Protein AF-A0A453E485-F1 (afdb_monomer)

Foldseek 3Di:
DDDDDDDDDDPDDDDDQDPDDPPPDPDDDDDDDDDDDDDDDDDDDDPDDDLAFAPPPPPPPDPDDDDDDDDDDDDDDDDDDDDDDDDDPDPDPPDPDPDQDPCSLQPDDDDDDPPVPDQDVLCVPDDPVRNVVLLVVLLVVQQVVLVVVCVVCVPRRPPNRNDPVNSVVSSSDDDDAAADEFPVVVVCVVVVVDDPLWDKQFDPWDKDQDDDDDDSNRCHPRIHTYGWSLGIHTDDSPDDDDDDPDDDDADFPVSDDQRTWWNAKHKWAFADWFAKWKWWQDPVRDIFIAGPLLVVVVVVVLVVVLVVLLVVLVVVVVVDDDDDDCPFLLNVLVVCLVPDPCNPVVLVVDDPVSVVSVVVVVVVSVVVSVVVSVVSSCVVCVVVVSNDIRMKMKIKTKIWGWDFPPDPDPDHTQIEIEIEIPADPCRVPVDDHRWMWIKGGWGWHNDDDSYTYIYHYNVPIDTHTDDPVVVVRTDDDYDDAAADALVRCVVPDAQDWHKHKWAWLFKADFDDDPQKTKIKTKTFLCPCVVPDPDDPPPARRIEIEMEIGNDPPRPSRGDDRVSHGFMKIKGGWGWHDAPPVLRYTYTYDDSRMDMDTLVRDDPPDSHNVSSVSNNVCCVVPVVVSVVVSVSVVCVVVVSDD

Radius of gyration: 37.6 Å; Cα contacts (8 Å, |Δi|>4): 855; chains: 1; bounding box: 87×96×124 Å

Solvent-accessible surface area (backbone atoms only — not comparable to full-atom values): 38778 Å² total; per-residue (Å²): 136,85,87,84,90,80,89,80,83,79,80,80,80,80,79,93,61,77,80,82,80,86,72,86,75,85,73,88,77,88,74,90,78,89,78,86,91,85,84,91,81,84,92,74,93,73,91,70,80,72,91,66,54,66,77,74,78,69,84,75,78,70,82,82,80,75,91,74,92,79,83,89,81,90,80,86,84,83,91,81,91,82,86,87,84,88,79,86,84,74,82,68,69,96,67,86,72,80,80,72,50,73,66,68,73,75,64,71,82,87,80,88,74,93,71,90,77,76,80,57,66,66,77,73,69,46,51,73,72,54,44,53,53,50,49,55,55,51,49,53,54,46,52,51,49,28,49,48,48,22,72,76,34,50,95,83,28,58,91,71,46,71,38,73,65,54,49,53,58,54,57,76,74,66,85,86,75,53,71,43,64,30,66,56,39,47,50,33,39,75,68,63,75,44,60,92,91,65,49,68,44,75,41,79,60,45,82,43,66,79,91,69,96,67,56,77,69,80,30,64,88,53,36,30,40,38,42,28,48,42,19,44,33,50,44,55,94,83,57,79,86,75,89,74,94,64,86,75,80,61,41,58,50,74,72,63,44,40,65,18,45,50,30,51,36,27,47,37,33,28,48,41,75,50,60,60,32,36,38,35,53,45,96,89,73,50,73,50,78,30,34,59,67,33,45,55,46,51,50,50,55,49,51,50,52,54,49,49,53,44,51,55,53,54,60,62,48,77,77,57,85,82,87,88,67,81,83,48,72,20,40,50,52,50,54,52,44,75,69,41,95,54,41,71,66,55,60,72,70,52,52,75,68,54,50,50,40,30,53,52,40,52,49,51,52,51,50,54,51,51,51,51,52,51,50,53,40,53,53,52,30,49,78,70,68,60,72,71,79,57,66,48,45,31,31,43,34,36,30,32,27,75,50,53,63,87,52,90,63,95,66,84,62,39,40,29,42,38,38,24,38,54,58,40,72,64,58,68,71,70,62,52,69,64,41,41,29,43,40,26,50,37,32,43,36,77,64,84,61,88,47,44,39,29,39,32,44,28,92,70,38,50,75,43,76,55,57,68,79,70,53,64,52,38,53,92,78,58,71,82,81,60,54,52,50,62,67,54,51,82,77,56,57,76,74,34,72,46,26,35,26,20,29,26,58,42,58,53,70,79,43,80,52,95,80,22,44,32,33,43,36,33,31,32,38,56,48,55,68,74,72,47,89,84,64,88,71,82,66,51,59,42,38,40,36,38,39,70,39,78,54,90,84,51,82,57,72,66,82,60,66,81,50,40,74,39,36,31,30,39,36,50,29,29,34,46,76,60,42,73,91,80,43,30,39,31,31,36,46,49,79,62,34,48,74,42,49,53,90,72,47,50,89,86,43,64,38,37,65,48,22,52,50,14,45,52,46,52,75,74,35,55,72,57,53,51,55,50,37,52,51,51,50,48,68,64,59,66,61,75,128

InterPro domains:
  IPR012340 Nucleic acid-binding, OB-fold [G3DSA:2.40.50.140] (173-247)
  IPR012340 Nucleic acid-binding, OB-fold [G3DSA:2.40.50.140] (249-347)
  IPR012340 Nucleic acid-binding, OB-fold [G3DSA:2.40.50.140] (348-481)
  IPR012340 Nucleic acid-binding, OB-fold [G3DSA:2.40.50.140] (482-638)
  IPR012340 Nucleic acid-binding, OB-fold [SSF50249] (175-249)
  IPR012340 Nucleic acid-binding, OB-fold [SSF50249] (250-478)
  IPR012340 Nucleic acid-binding, OB-fold [SSF50249] (481-639)
  IPR015187 BRCA2, OB1 [PF09103] (175-245)
  IPR015205 Tower domain [SM01341] (279-319)
  IPR015525 Breast cancer type 2 susceptibility protein [PTHR11289] (175-615)
  IPR036315 BRCA2 helical domain superfamily [SSF81872] (76-179)

Secondary structure (DSSP, 8-state):
------------PPP-----------------------------------SS-----------------------PPPP--------------S--PPPPPHHHHHSSPPPP--------HHHHH--HHHHHHHHHHHHHHHHHHHHHHHHH-HHHHTTTSS-HHHHHHHHHT-----EEEPHHHHHHHHTTSS-TT--EEESS-EEES-SS---HHHHTTT-EEEE-TTTEEEPPTTSPSS--SSPPPPBPGGG--TTS--BS-EEEEEEEEEEEEEEEEPTTS-EEEEEHHHHHHHHHHHHHHHHHHHHHHHHHHTT--------SHHHHHHHHHHH-S-HHHHHHTS-HHHHHHHHHHHHHHHHHHHHHHHHHHHHHHHHTT-S--EEEEEEEEEEEE--BTT-SS-PPPPEEEEEEES--HHHHHH--TT-EEEEESBEEEEEESSSEEEEEETTT-EEEEPPHHHHTTBPP------BPPGGGGGGSPTT-EEEEEEEEEEEPPPEEETTEEEEEEEEE-SHHHHH-SS----TT--EEEEEEES-TT-TTSSPPGGGTT-EEEEEEEEE---BTTTTBEEEEEEEEEEEEETTTS-TTSTTHHHHHHHHHHHHH-HHHHHHHHHHHHHHHHTT--

Sequence (641 aa):
NTNDTKDKTRQLHMPAGALVDISNFMGSYSGNIDHVVNEKRRIGGRNSASSFKRPRSSRFITPISTNRQSSAGVPKLPPTQITSCRTKLSAYYPFQHKRKTWKEYFGGPPCFNCLAEHIIDEVKLMDAKGAERWVNNHYKWIVWKLASLERCYPTKAAGKFLTVANVLDELKYRYALEASLDVALSEQLQKRKLFIGQKLRIWGASLCGWTGPVSFHEASGTVKLMVHVNGSYRARWDDPLGFCKHVGPPLAFKCIKASGGRVPRTLVGVARIYPVLYKERLPDGSSIVRSERMERKALQLYHQRVSKIAEDIMSEQDENCASTDDSEEGAKICKMLEQAAEPEVMMAGLTSEQMISFSSYQAKQKEARQNEVAKKVENALEVAGLSSRDVTPFLKVRVTGLAHKISATKTINKEGLITIWNPTEKQKADLVEGQVYIATGLLPSAHCTNILYLHARGSSTMWKPLASAQAADFQPFFTPRKAVELSLIGEVPLASEFDIAGVVLHVGDVYLCSNQKRQWLFLTDGSKFISASQSTDQDDCLLAVSFSCSSASDDGAFFSYALSGNTVGFSNLVKRQKDQTRRIWVAEATQSSTYTLSHEISKKSHLKEAATCAEKWASSSFDKIQQLKERVLCIIGDSGG

Mean predicted aligned error: 16.53 Å

pLDDT: mean 74.5, std 23.53, range [23.25, 97.31]

Structure (mmCIF, N/CA/C/O backbone):
data_AF-A0A453E485-F1
#
_entry.id   AF-A0A453E485-F1
#
loop_
_atom_site.group_PDB
_atom_site.id
_atom_site.type_symbol
_atom_site.label_atom_id
_atom_site.label_alt_id
_atom_site.label_comp_id
_atom_site.label_asym_id
_atom_site.label_entity_id
_atom_site.label_seq_id
_atom_site.pdbx_PDB_ins_code
_atom_site.Cartn_x
_atom_site.Cartn_y
_atom_site.Cartn_z
_atom_site.occupancy
_atom_site.B_iso_or_equiv
_atom_site.auth_seq_id
_atom_site.auth_comp_id
_atom_site.auth_asym_id
_atom_site.auth_atom_id
_atom_site.pdbx_PDB_model_num
ATOM 1 N N . ASN A 1 1 ? -16.797 -1.264 70.779 1.00 33.12 1 ASN A N 1
ATOM 2 C CA . ASN A 1 1 ? -15.504 -1.582 70.141 1.00 33.12 1 ASN A CA 1
ATOM 3 C C . ASN A 1 1 ? -15.690 -2.546 68.981 1.00 33.12 1 ASN A C 1
ATOM 5 O O . ASN A 1 1 ? -15.627 -3.749 69.165 1.00 33.12 1 ASN A O 1
ATOM 9 N N . THR A 1 2 ? -16.008 -1.953 67.825 1.00 29.67 2 THR A N 1
ATOM 10 C CA . THR A 1 2 ? -15.258 -2.051 66.556 1.00 29.67 2 THR A CA 1
ATOM 11 C C . THR A 1 2 ? -14.872 -3.415 65.965 1.00 29.67 2 THR A C 1
ATOM 13 O O . THR A 1 2 ? -13.990 -4.097 66.480 1.00 29.67 2 THR A O 1
ATOM 16 N N . ASN A 1 3 ? -15.400 -3.590 64.747 1.00 27.97 3 ASN A N 1
ATOM 17 C CA . ASN A 1 3 ? -14.829 -4.172 63.522 1.00 27.97 3 ASN A CA 1
ATOM 18 C C . ASN A 1 3 ? -15.184 -5.632 63.231 1.00 27.97 3 ASN A C 1
ATOM 20 O O . ASN A 1 3 ? -14.867 -6.517 64.014 1.00 27.97 3 ASN A O 1
ATOM 24 N N . ASP A 1 4 ? -15.931 -5.973 62.183 1.00 29.95 4 ASP A N 1
ATOM 25 C CA . ASP A 1 4 ? -16.004 -5.617 60.746 1.00 29.95 4 ASP A CA 1
ATOM 26 C C . ASP A 1 4 ? -15.497 -6.755 59.852 1.00 29.95 4 ASP A C 1
ATOM 28 O O . ASP A 1 4 ? -14.387 -7.274 59.970 1.00 29.95 4 ASP A O 1
ATOM 32 N N . THR A 1 5 ? -16.392 -7.089 58.936 1.00 32.69 5 THR A N 1
ATOM 33 C CA . THR A 1 5 ? -16.368 -8.007 57.801 1.00 32.69 5 THR A CA 1
ATOM 34 C C . THR A 1 5 ? -15.130 -7.937 56.903 1.00 32.69 5 THR A C 1
ATOM 36 O O . THR A 1 5 ? -14.707 -6.858 56.495 1.00 32.69 5 THR A O 1
ATOM 39 N N . LYS A 1 6 ? -14.654 -9.108 56.447 1.00 28.16 6 LYS A N 1
ATOM 40 C CA . LYS A 1 6 ? -14.018 -9.264 55.127 1.00 28.16 6 LYS A CA 1
ATOM 41 C C . LYS A 1 6 ? -14.462 -10.558 54.443 1.00 28.16 6 LYS A C 1
ATOM 43 O O . LYS A 1 6 ? -14.056 -11.656 54.826 1.00 28.16 6 LYS A O 1
ATOM 48 N N . ASP A 1 7 ? -15.261 -10.363 53.399 1.00 28.45 7 ASP A N 1
ATOM 49 C CA . ASP A 1 7 ? -15.545 -11.291 52.311 1.00 28.45 7 ASP A CA 1
ATOM 50 C C . ASP A 1 7 ? -14.265 -11.901 51.725 1.00 28.45 7 ASP A C 1
ATOM 52 O O . ASP A 1 7 ? -13.289 -11.204 51.432 1.00 28.45 7 ASP A O 1
ATOM 56 N N . LYS A 1 8 ? -14.289 -13.217 51.495 1.00 28.19 8 LYS A N 1
ATOM 57 C CA . LYS A 1 8 ? -13.317 -13.929 50.657 1.00 28.19 8 LYS A CA 1
ATOM 58 C C . LYS A 1 8 ? -14.023 -14.448 49.410 1.00 28.19 8 LYS A C 1
ATOM 60 O O . LYS A 1 8 ? -14.459 -15.596 49.359 1.00 28.19 8 LYS A O 1
ATOM 65 N N . THR A 1 9 ? -14.069 -13.614 48.380 1.00 27.70 9 THR A N 1
ATOM 66 C CA . THR A 1 9 ? -14.362 -14.021 47.004 1.00 27.70 9 THR A CA 1
ATOM 67 C C . THR A 1 9 ? -13.193 -14.873 46.504 1.00 27.70 9 THR A C 1
ATOM 69 O O . THR A 1 9 ? -12.115 -14.367 46.194 1.00 27.70 9 THR A O 1
ATOM 72 N N . ARG A 1 10 ? -13.370 -16.197 46.471 1.00 26.39 10 ARG A N 1
ATOM 73 C CA . ARG A 1 10 ? -12.432 -17.117 45.817 1.00 26.39 10 ARG A CA 1
ATOM 74 C C . ARG A 1 10 ? -12.547 -16.927 44.301 1.00 26.39 10 ARG A C 1
ATOM 76 O O . ARG A 1 10 ? -13.444 -17.480 43.677 1.00 26.39 10 ARG A O 1
ATOM 83 N N . GLN A 1 11 ? -11.637 -16.146 43.720 1.00 25.83 11 GLN A N 1
ATOM 84 C CA . GLN A 1 11 ? -11.328 -16.213 42.291 1.00 25.83 11 GLN A CA 1
ATOM 85 C C . GLN A 1 11 ? -10.800 -17.620 41.985 1.00 25.83 11 GLN A C 1
ATOM 87 O O . GLN A 1 11 ? -9.724 -18.005 42.443 1.00 25.83 11 GLN A O 1
ATOM 92 N N . LEU A 1 12 ? -11.589 -18.408 41.256 1.00 25.73 12 LEU A N 1
ATOM 93 C CA . LEU A 1 12 ? -11.159 -19.695 40.726 1.00 25.73 12 LEU A CA 1
ATOM 94 C C . LEU A 1 12 ? -10.202 -19.436 39.559 1.00 25.73 12 LEU A C 1
ATOM 96 O O . LEU A 1 12 ? -10.595 -18.980 38.489 1.00 25.73 12 LEU A O 1
ATOM 100 N N . HIS A 1 13 ? -8.924 -19.695 39.820 1.00 24.73 13 HIS A N 1
ATOM 101 C CA . HIS A 1 13 ? -7.861 -19.786 38.830 1.00 24.73 13 HIS A CA 1
ATOM 102 C C . HIS A 1 13 ? -8.185 -20.877 37.792 1.00 24.73 13 HIS A C 1
ATOM 104 O O . HIS A 1 13 ? -8.460 -22.019 38.154 1.00 24.73 13 HIS A O 1
ATOM 110 N N . MET A 1 14 ? -8.099 -20.526 36.508 1.00 29.98 14 MET A N 1
ATOM 111 C CA . MET A 1 14 ? -8.118 -21.455 35.372 1.00 29.98 14 MET A CA 1
ATOM 112 C C . MET A 1 14 ? -6.775 -22.198 35.246 1.00 29.98 14 MET A C 1
ATOM 114 O O . MET A 1 14 ? -5.728 -21.542 35.283 1.00 29.98 14 MET A O 1
ATOM 118 N N . PRO A 1 15 ? -6.761 -23.523 35.011 1.00 25.53 15 PRO A N 1
ATOM 119 C CA . PRO A 1 15 ? -5.648 -24.206 34.368 1.00 25.53 15 PRO A CA 1
ATOM 120 C C . PRO A 1 15 ? -5.744 -24.050 32.841 1.00 25.53 15 PRO A C 1
ATOM 122 O O . PRO A 1 15 ? -6.821 -24.091 32.253 1.00 25.53 15 PRO A O 1
ATOM 125 N N . ALA A 1 16 ? -4.597 -23.866 32.194 1.00 33.47 16 ALA A N 1
ATOM 126 C CA . ALA A 1 16 ? -4.470 -23.664 30.756 1.00 33.47 16 ALA A CA 1
ATOM 127 C C . ALA A 1 16 ? -4.716 -24.963 29.959 1.00 33.47 16 ALA A C 1
ATOM 129 O O . ALA A 1 16 ? -3.820 -25.797 29.842 1.00 33.47 16 ALA A O 1
ATOM 130 N N . GLY A 1 17 ? -5.904 -25.114 29.369 1.00 27.02 17 GLY A N 1
ATOM 131 C CA . GLY A 1 17 ? -6.202 -26.114 28.338 1.00 27.02 17 GLY A CA 1
ATOM 132 C C . GLY A 1 17 ? -6.226 -25.468 26.950 1.00 27.02 17 GLY A C 1
ATOM 133 O O . GLY A 1 17 ? -7.112 -24.676 26.641 1.00 27.02 17 GLY A O 1
ATOM 134 N N . ALA A 1 18 ? -5.228 -25.757 26.114 1.00 29.80 18 ALA A N 1
ATOM 135 C CA . ALA A 1 18 ? -5.077 -25.159 24.790 1.00 29.80 18 ALA A CA 1
ATOM 136 C C . ALA A 1 18 ? -6.036 -25.776 23.754 1.00 29.80 18 ALA A C 1
ATOM 138 O O . ALA A 1 18 ? -6.043 -26.987 23.535 1.00 29.80 18 ALA A O 1
ATOM 139 N N . LEU A 1 19 ? -6.764 -24.928 23.021 1.00 35.50 19 LEU A N 1
ATOM 140 C CA . LEU A 1 19 ? -7.199 -25.260 21.663 1.00 35.50 19 LEU A CA 1
ATOM 141 C C . LEU A 1 19 ? -5.931 -25.467 20.823 1.00 35.50 19 LEU A C 1
ATOM 143 O O . LEU A 1 19 ? -5.136 -24.539 20.690 1.00 35.50 19 LEU A O 1
ATOM 147 N N . VAL A 1 20 ? -5.722 -26.690 20.326 1.00 28.88 20 VAL A N 1
ATOM 148 C CA . VAL A 1 20 ? -4.503 -27.125 19.624 1.00 28.88 20 VAL A CA 1
ATOM 149 C C . VAL A 1 20 ? -4.110 -26.123 18.529 1.00 28.88 20 VAL A C 1
ATOM 151 O O . VAL A 1 20 ? -4.815 -25.949 17.535 1.00 28.88 20 VAL A O 1
ATOM 154 N N . ASP A 1 21 ? -2.969 -25.461 18.731 1.00 31.02 21 ASP A N 1
ATOM 155 C CA . ASP A 1 21 ? -2.343 -24.528 17.794 1.00 31.02 21 ASP A CA 1
ATOM 156 C C . ASP A 1 21 ? -1.716 -25.337 16.648 1.00 31.02 21 ASP A C 1
ATOM 158 O O . ASP A 1 21 ? -0.637 -25.908 16.783 1.00 31.02 21 ASP A O 1
ATOM 162 N N . ILE A 1 22 ? -2.405 -25.431 15.508 1.00 29.12 22 ILE A N 1
ATOM 163 C CA . ILE A 1 22 ? -1.873 -26.070 14.292 1.00 29.12 22 ILE A CA 1
ATOM 164 C C . ILE A 1 22 ? -1.075 -25.024 13.500 1.00 29.12 22 ILE A C 1
ATOM 166 O O . ILE A 1 22 ? -1.416 -24.652 12.374 1.00 29.12 22 ILE A O 1
ATOM 170 N N . SER A 1 23 ? -0.017 -24.494 14.109 1.00 28.66 23 SER A N 1
ATOM 171 C CA . SER A 1 23 ? 0.962 -23.648 13.434 1.00 28.66 23 SER A CA 1
ATOM 172 C C . SER A 1 23 ? 2.091 -24.533 12.892 1.00 28.66 23 SER A C 1
ATOM 174 O O . SER A 1 23 ? 3.118 -24.754 13.524 1.00 28.66 23 SER A O 1
ATOM 176 N N . ASN A 1 24 ? 1.908 -25.083 11.686 1.00 24.70 24 ASN A N 1
ATOM 177 C CA . ASN A 1 24 ? 2.989 -25.796 11.001 1.00 24.70 24 ASN A CA 1
ATOM 178 C C . ASN A 1 24 ? 4.095 -24.805 10.606 1.00 24.70 24 ASN A C 1
ATOM 180 O O . ASN A 1 24 ? 4.028 -24.124 9.579 1.00 24.70 24 ASN A O 1
ATOM 184 N N . PHE A 1 25 ? 5.118 -24.737 11.452 1.00 26.45 25 PHE A N 1
ATOM 185 C CA . PHE A 1 25 ? 6.388 -24.073 11.208 1.00 26.45 25 PHE A CA 1
ATOM 186 C C . PHE A 1 25 ? 7.164 -24.885 10.157 1.00 26.45 25 PHE A C 1
ATOM 188 O O . PHE A 1 25 ? 7.688 -25.959 10.442 1.00 26.45 25 PHE A O 1
ATOM 195 N N . MET A 1 26 ? 7.238 -24.396 8.917 1.00 24.53 26 MET A N 1
ATOM 196 C CA . MET A 1 26 ? 8.144 -24.957 7.908 1.00 24.53 26 MET A CA 1
ATOM 197 C C . MET A 1 26 ? 9.570 -24.489 8.213 1.00 24.53 26 MET A C 1
ATOM 199 O O . MET A 1 26 ? 10.047 -23.490 7.674 1.00 24.53 26 MET A O 1
ATOM 203 N N . GLY A 1 27 ? 10.232 -25.211 9.118 1.00 24.97 27 GLY A N 1
ATOM 204 C CA . GLY A 1 27 ? 11.673 -25.155 9.313 1.00 24.97 27 GLY A CA 1
ATOM 205 C C . GLY A 1 27 ? 12.394 -25.690 8.077 1.00 24.97 27 GLY A C 1
ATOM 206 O O . GLY A 1 27 ? 12.086 -26.760 7.554 1.00 24.97 27 GLY A O 1
ATOM 207 N N . SER A 1 28 ? 13.350 -24.909 7.591 1.00 25.91 28 SER A N 1
ATOM 208 C CA . SER A 1 28 ? 14.262 -25.251 6.509 1.00 25.91 28 SER A CA 1
ATOM 209 C C . SER A 1 28 ? 15.183 -26.402 6.922 1.00 25.91 28 SER A C 1
ATOM 211 O O . SER A 1 28 ? 16.199 -26.174 7.574 1.00 25.91 28 SER A O 1
ATOM 213 N N . TYR A 1 29 ? 14.846 -27.625 6.513 1.00 23.72 29 TYR A N 1
ATOM 214 C CA . TYR A 1 29 ? 15.773 -28.753 6.541 1.00 23.72 29 TYR A CA 1
ATOM 215 C C . TYR A 1 29 ? 16.651 -28.741 5.286 1.00 23.72 29 TYR A C 1
ATOM 217 O O . TYR A 1 29 ? 16.181 -28.912 4.160 1.00 23.72 29 TYR A O 1
ATOM 225 N N . SER A 1 30 ? 17.947 -28.523 5.503 1.00 29.28 30 SER A N 1
ATOM 226 C CA . SER A 1 30 ? 19.018 -28.782 4.548 1.00 29.28 30 SER A CA 1
ATOM 227 C C . SER A 1 30 ? 19.244 -30.292 4.430 1.00 29.28 30 SER A C 1
ATOM 229 O O . SER A 1 30 ? 19.776 -30.915 5.348 1.00 29.28 30 SER A O 1
ATOM 231 N N . GLY A 1 31 ? 18.844 -30.878 3.304 1.00 24.88 31 GLY A N 1
ATOM 232 C CA . GLY A 1 31 ? 19.191 -32.246 2.924 1.00 24.88 31 GLY A CA 1
ATOM 233 C C . GLY A 1 31 ? 20.228 -32.230 1.807 1.00 24.88 31 GLY A C 1
ATOM 234 O O . GLY A 1 31 ? 19.904 -31.873 0.676 1.00 24.88 31 GLY A O 1
ATOM 235 N N . ASN A 1 32 ? 21.466 -32.602 2.139 1.00 23.83 32 ASN A N 1
ATOM 236 C CA . ASN A 1 32 ? 22.495 -32.982 1.174 1.00 23.83 32 ASN A CA 1
ATOM 237 C C . ASN A 1 32 ? 22.039 -34.241 0.432 1.00 23.83 32 ASN A C 1
ATOM 239 O O . ASN A 1 32 ? 21.772 -35.260 1.066 1.00 23.83 32 ASN A O 1
ATOM 243 N N . ILE A 1 33 ? 22.002 -34.183 -0.897 1.00 26.34 33 ILE A N 1
ATOM 244 C CA . ILE A 1 33 ? 22.020 -35.375 -1.745 1.00 26.34 33 ILE A CA 1
ATOM 245 C C . ILE A 1 33 ? 23.104 -35.152 -2.794 1.00 26.34 33 ILE A C 1
ATOM 247 O O . ILE A 1 33 ? 22.915 -34.428 -3.773 1.00 26.34 33 ILE A O 1
ATOM 251 N N . ASP A 1 34 ? 24.250 -35.778 -2.545 1.00 23.91 34 ASP A N 1
ATOM 252 C CA . ASP A 1 34 ? 25.279 -36.044 -3.539 1.00 23.91 34 ASP A CA 1
ATOM 253 C C . ASP A 1 34 ? 24.769 -37.103 -4.518 1.00 23.91 34 ASP A C 1
ATOM 255 O O . ASP A 1 34 ? 24.419 -38.200 -4.098 1.00 23.91 34 ASP A O 1
ATOM 259 N N . HIS A 1 35 ? 24.791 -36.815 -5.822 1.00 25.75 35 HIS A N 1
ATOM 260 C CA . HIS A 1 35 ? 24.927 -37.852 -6.849 1.00 25.75 35 HIS A CA 1
ATOM 261 C C . HIS A 1 35 ? 25.656 -37.323 -8.096 1.00 25.75 35 HIS A C 1
ATOM 263 O O . HIS A 1 35 ? 25.127 -36.575 -8.913 1.00 25.75 35 HIS A O 1
ATOM 269 N N . VAL A 1 36 ? 26.928 -37.719 -8.144 1.00 24.95 36 VAL A N 1
ATOM 270 C CA . VAL A 1 36 ? 27.772 -38.216 -9.245 1.00 24.95 36 VAL A CA 1
ATOM 271 C C . VAL A 1 36 ? 27.355 -37.967 -10.709 1.00 24.95 36 VAL A C 1
ATOM 273 O O . VAL A 1 36 ? 26.257 -38.247 -11.177 1.00 24.95 36 VAL A O 1
ATOM 276 N N . VAL A 1 37 ? 28.381 -37.523 -11.436 1.00 25.66 37 VAL A N 1
ATOM 277 C CA . VAL A 1 37 ? 28.540 -37.209 -12.858 1.00 25.66 37 VAL A CA 1
ATOM 278 C C . VAL A 1 37 ? 28.542 -38.452 -13.765 1.00 25.66 37 VAL A C 1
ATOM 280 O O . VAL A 1 37 ? 29.354 -39.344 -13.552 1.00 25.66 37 VAL A O 1
ATOM 283 N N . ASN A 1 38 ? 27.736 -38.448 -14.837 1.00 23.25 38 ASN A N 1
ATOM 284 C CA . ASN A 1 38 ? 28.143 -38.581 -16.255 1.00 23.25 38 ASN A CA 1
ATOM 285 C C . ASN A 1 38 ? 26.948 -38.985 -17.135 1.00 23.25 38 ASN A C 1
ATOM 287 O O . ASN A 1 38 ? 26.344 -40.017 -16.900 1.00 23.25 38 ASN A O 1
ATOM 291 N N . GLU A 1 39 ? 26.675 -38.224 -18.201 1.00 25.88 39 GLU A N 1
ATOM 292 C CA . GLU A 1 39 ? 26.674 -38.754 -19.576 1.00 25.88 39 GLU A CA 1
ATOM 293 C C . GLU A 1 39 ? 26.412 -37.648 -20.614 1.00 25.88 39 GLU A C 1
ATOM 295 O O . GLU A 1 39 ? 25.512 -36.814 -20.506 1.00 25.88 39 GLU A O 1
ATOM 300 N N . LYS A 1 40 ? 27.253 -37.645 -21.652 1.00 30.55 40 LYS A N 1
ATOM 301 C CA . LYS A 1 40 ? 27.193 -36.766 -22.823 1.00 30.55 40 LYS A CA 1
ATOM 302 C C . LYS A 1 40 ? 26.031 -37.184 -23.728 1.00 30.55 40 LYS A C 1
ATOM 304 O O . LYS A 1 40 ? 26.039 -38.311 -24.210 1.00 30.55 40 LYS A O 1
ATOM 309 N N . ARG A 1 41 ? 25.149 -36.258 -24.131 1.00 26.22 41 ARG A N 1
ATOM 310 C CA . ARG A 1 41 ? 24.402 -36.378 -25.402 1.00 26.22 41 ARG A CA 1
ATOM 311 C C . ARG A 1 41 ? 24.024 -35.026 -26.013 1.00 26.22 41 ARG A C 1
ATOM 313 O O . ARG A 1 41 ? 23.891 -34.012 -25.339 1.00 26.22 41 ARG A O 1
ATOM 320 N N . ARG A 1 42 ? 23.991 -35.050 -27.346 1.00 27.11 42 ARG A N 1
ATOM 321 C CA . ARG A 1 42 ? 24.194 -33.956 -28.305 1.00 27.11 42 ARG A CA 1
ATOM 322 C C . ARG A 1 42 ? 23.077 -32.906 -28.356 1.00 27.11 42 ARG A C 1
ATOM 324 O O . ARG A 1 42 ? 21.907 -33.173 -28.118 1.00 27.11 42 ARG A O 1
ATOM 331 N N . ILE A 1 43 ? 23.512 -31.716 -28.764 1.00 28.00 43 ILE A N 1
ATOM 332 C CA . ILE A 1 43 ? 22.780 -30.466 -28.975 1.00 28.00 43 ILE A CA 1
ATOM 333 C C . ILE A 1 43 ? 21.777 -30.599 -30.134 1.00 28.00 43 ILE A C 1
ATOM 335 O O . ILE A 1 43 ? 22.172 -30.837 -31.272 1.00 28.00 43 ILE A O 1
ATOM 339 N N . GLY A 1 44 ? 20.493 -30.366 -29.847 1.00 23.95 44 GLY A N 1
ATOM 340 C CA . GLY A 1 44 ? 19.433 -30.097 -30.822 1.00 23.95 44 GLY A CA 1
ATOM 341 C C . GLY A 1 44 ? 18.744 -28.777 -30.466 1.00 23.95 44 GLY A C 1
ATOM 342 O O . GLY A 1 44 ? 18.271 -28.601 -29.344 1.00 23.95 44 GLY A O 1
ATOM 343 N N . GLY A 1 45 ? 18.770 -27.813 -31.389 1.00 32.09 45 GLY A N 1
ATOM 344 C CA . GLY A 1 45 ? 18.456 -26.403 -31.151 1.00 32.09 45 GLY A CA 1
ATOM 345 C C . GLY A 1 45 ? 17.073 -26.133 -30.549 1.00 32.09 45 GLY A C 1
ATOM 346 O O . GLY A 1 45 ? 16.046 -26.314 -31.196 1.00 32.09 45 GLY A O 1
ATOM 347 N N . ARG A 1 46 ? 17.051 -25.582 -29.329 1.00 24.95 46 ARG A N 1
ATOM 348 C CA . ARG A 1 46 ? 15.893 -24.863 -28.782 1.00 24.95 46 ARG A CA 1
ATOM 349 C C . ARG A 1 46 ? 16.115 -23.365 -28.948 1.00 24.95 46 ARG A C 1
ATOM 351 O O . ARG A 1 46 ? 17.037 -22.794 -28.366 1.00 24.95 46 ARG A O 1
ATOM 358 N N . ASN A 1 47 ? 15.227 -22.729 -29.709 1.00 28.70 47 ASN A N 1
ATOM 359 C CA . ASN A 1 47 ? 15.071 -21.280 -29.782 1.00 28.70 47 ASN A CA 1
ATOM 360 C C . ASN A 1 47 ? 14.750 -20.716 -28.388 1.00 28.70 47 ASN A C 1
ATOM 362 O O . ASN A 1 47 ? 13.591 -20.537 -28.017 1.00 28.70 47 ASN A O 1
ATOM 366 N N . SER A 1 48 ? 15.782 -20.431 -27.594 1.00 28.17 48 SER A N 1
ATOM 367 C CA . SER A 1 48 ? 15.636 -19.671 -26.358 1.00 28.17 48 SER A CA 1
ATOM 368 C C . SER A 1 48 ? 15.462 -18.196 -26.719 1.00 28.17 48 SER A C 1
ATOM 370 O O . SER A 1 48 ? 16.346 -17.538 -27.272 1.00 28.17 48 SER A O 1
ATOM 372 N N . ALA A 1 49 ? 14.274 -17.657 -26.447 1.00 33.12 49 ALA A N 1
ATOM 373 C CA . ALA A 1 49 ? 14.030 -16.230 -26.577 1.00 33.12 49 ALA A CA 1
ATOM 374 C C . ALA A 1 49 ? 15.063 -15.470 -25.723 1.00 33.12 49 ALA A C 1
ATOM 376 O O . ALA A 1 49 ? 15.153 -15.669 -24.513 1.00 33.12 49 ALA A O 1
ATOM 377 N N . SER A 1 50 ? 15.862 -14.612 -26.366 1.00 35.16 50 SER A N 1
ATOM 378 C CA . SER A 1 50 ? 16.926 -13.839 -25.716 1.00 35.16 50 SER A CA 1
ATOM 379 C C . SER A 1 50 ? 16.419 -13.149 -24.441 1.00 35.16 50 SER A C 1
ATOM 381 O O . SER A 1 50 ? 15.484 -12.352 -24.492 1.00 35.16 50 SER A O 1
ATOM 383 N N . SER A 1 51 ? 17.066 -13.420 -23.303 1.00 39.38 51 SER A N 1
ATOM 384 C CA . SER A 1 51 ? 16.723 -12.853 -21.985 1.00 39.38 51 SER A CA 1
ATOM 385 C C . SER A 1 51 ? 16.959 -11.345 -21.862 1.00 39.38 51 SER A C 1
ATOM 387 O O . SER A 1 51 ? 16.611 -10.750 -20.845 1.00 39.38 51 SER A O 1
ATOM 389 N N . PHE A 1 52 ? 17.578 -10.727 -22.869 1.00 43.25 52 PHE A N 1
ATOM 390 C CA . PHE A 1 52 ? 17.914 -9.312 -22.867 1.00 43.25 52 PHE A CA 1
ATOM 391 C C . PHE A 1 52 ? 16.953 -8.559 -23.792 1.00 43.25 52 PHE A C 1
ATOM 393 O O . PHE A 1 52 ? 16.904 -8.810 -25.003 1.00 43.25 52 PHE A O 1
ATOM 400 N N . LYS A 1 53 ? 16.163 -7.672 -23.174 1.00 59.69 53 LYS A N 1
ATOM 401 C CA . LYS A 1 53 ? 14.952 -7.028 -23.703 1.00 59.69 53 LYS A CA 1
ATOM 402 C C . LYS A 1 53 ? 15.179 -6.484 -25.117 1.00 59.69 53 LYS A C 1
ATOM 404 O O . LYS A 1 53 ? 15.845 -5.467 -25.307 1.00 59.69 53 LYS A O 1
ATOM 409 N N . ARG A 1 54 ? 14.613 -7.163 -26.119 1.00 47.25 54 ARG A N 1
ATOM 410 C CA . ARG A 1 54 ? 14.412 -6.578 -27.450 1.00 47.25 54 ARG A CA 1
ATOM 411 C C . ARG A 1 54 ? 13.174 -5.679 -27.381 1.00 47.25 54 ARG A C 1
ATOM 413 O O . ARG A 1 54 ? 12.192 -6.101 -26.764 1.00 47.25 54 ARG A O 1
ATOM 420 N N . PRO A 1 55 ? 13.165 -4.498 -28.018 1.00 33.78 55 PRO A N 1
ATOM 421 C CA . PRO A 1 55 ? 11.919 -3.798 -28.267 1.00 33.78 55 PRO A CA 1
ATOM 422 C C . PRO A 1 55 ? 11.092 -4.694 -29.189 1.00 33.78 55 PRO A C 1
ATOM 424 O O . PRO A 1 55 ? 11.378 -4.817 -30.377 1.00 33.78 55 PRO A O 1
ATOM 427 N N . ARG A 1 56 ? 10.108 -5.405 -28.632 1.00 38.50 56 ARG A N 1
ATOM 428 C CA . ARG A 1 56 ? 9.079 -6.034 -29.452 1.00 38.50 56 ARG A CA 1
ATOM 429 C C . ARG A 1 56 ? 8.153 -4.904 -29.865 1.00 38.50 56 ARG A C 1
ATOM 431 O O . ARG A 1 56 ? 7.347 -4.448 -29.063 1.00 38.50 56 ARG A O 1
ATOM 438 N N . SER A 1 57 ? 8.295 -4.437 -31.098 1.00 30.52 57 SER A N 1
ATOM 439 C CA . SER A 1 57 ? 7.193 -3.774 -31.781 1.00 30.52 57 SER A CA 1
ATOM 440 C C . SER A 1 57 ? 6.083 -4.815 -31.940 1.00 30.52 57 SER A C 1
ATOM 442 O O . SER A 1 57 ? 6.056 -5.555 -32.924 1.00 30.52 57 SER A O 1
ATOM 444 N N . SER A 1 58 ? 5.187 -4.929 -30.958 1.00 30.22 58 SER A N 1
ATOM 445 C CA . SER A 1 58 ? 3.831 -5.356 -31.290 1.00 30.22 58 SER A CA 1
ATOM 446 C C . SER A 1 58 ? 3.337 -4.315 -32.281 1.00 30.22 58 SER A C 1
ATOM 448 O O . SER A 1 58 ? 3.412 -3.124 -31.979 1.00 30.22 58 SER A O 1
ATOM 450 N N . ARG A 1 59 ? 2.959 -4.740 -33.488 1.00 28.34 59 ARG A N 1
ATOM 451 C CA . ARG A 1 59 ? 2.370 -3.857 -34.493 1.00 28.34 59 ARG A CA 1
ATOM 452 C C . ARG A 1 59 ? 1.176 -3.156 -33.844 1.00 28.34 59 ARG A C 1
ATOM 454 O O . ARG A 1 59 ? 0.116 -3.750 -33.708 1.00 28.34 59 ARG A O 1
ATOM 461 N N . PHE A 1 60 ? 1.383 -1.929 -33.385 1.00 29.84 60 PHE A N 1
ATOM 462 C CA . PHE A 1 60 ? 0.300 -1.030 -33.058 1.00 29.84 60 PHE A CA 1
ATOM 463 C C . PHE A 1 60 ? -0.146 -0.502 -34.413 1.00 29.84 60 PHE A C 1
ATOM 465 O O . PHE A 1 60 ? 0.571 0.273 -35.046 1.00 29.84 60 PHE A O 1
ATOM 472 N N . ILE A 1 61 ? -1.243 -1.051 -34.923 1.00 27.45 61 ILE A N 1
ATOM 473 C CA . ILE A 1 61 ? -1.879 -0.531 -36.124 1.00 27.45 61 ILE A CA 1
ATOM 474 C C . ILE A 1 61 ? -2.546 0.766 -35.675 1.00 27.45 61 ILE A C 1
ATOM 476 O O . ILE A 1 61 ? -3.543 0.748 -34.959 1.00 27.45 61 ILE A O 1
ATOM 480 N N . THR A 1 62 ? -1.947 1.901 -36.023 1.00 25.73 62 THR A N 1
ATOM 481 C CA . THR A 1 62 ? -2.657 3.182 -36.009 1.00 25.73 62 THR A CA 1
ATOM 482 C C . THR A 1 62 ? -3.871 3.059 -36.933 1.00 25.73 62 THR A C 1
ATOM 484 O O . THR A 1 62 ? -3.696 2.543 -38.042 1.00 25.73 62 THR A O 1
ATOM 487 N N . PRO A 1 63 ? -5.074 3.518 -36.540 1.00 27.86 63 PRO A N 1
ATOM 488 C CA . PRO A 1 63 ? -6.191 3.570 -37.468 1.00 27.86 63 PRO A CA 1
ATOM 489 C C . PRO A 1 63 ? -5.783 4.449 -38.650 1.00 27.86 63 PRO A C 1
ATOM 491 O O . PRO A 1 63 ? -5.343 5.586 -38.476 1.00 27.86 63 PRO A O 1
ATOM 494 N N . ILE A 1 64 ? -5.867 3.875 -39.845 1.00 26.53 64 ILE A N 1
ATOM 495 C CA . ILE A 1 64 ? -5.632 4.552 -41.115 1.00 26.53 64 ILE A CA 1
ATOM 496 C C . ILE A 1 64 ? -6.704 5.639 -41.232 1.00 26.53 64 ILE A C 1
ATOM 498 O O . ILE A 1 64 ? -7.873 5.327 -41.443 1.00 26.53 64 ILE A O 1
ATOM 502 N N . SER A 1 65 ? -6.329 6.912 -41.074 1.00 28.31 65 SER A N 1
ATOM 503 C CA . SER A 1 65 ? -7.205 8.011 -41.473 1.00 28.31 65 SER A CA 1
ATOM 504 C C . SER A 1 65 ? -7.153 8.113 -42.993 1.00 28.31 65 SER A C 1
ATOM 506 O O . SER A 1 65 ? -6.165 8.567 -43.574 1.00 28.31 65 SER A O 1
ATOM 508 N N . THR A 1 66 ? -8.211 7.641 -43.635 1.00 27.70 66 THR A N 1
ATOM 509 C CA . THR A 1 66 ? -8.499 7.868 -45.047 1.00 27.70 66 THR A CA 1
ATOM 510 C C . THR A 1 66 ? -8.454 9.358 -45.375 1.00 27.70 66 THR A C 1
ATOM 512 O O . THR A 1 66 ? -9.085 10.171 -44.701 1.00 27.70 66 THR A O 1
ATOM 515 N N . ASN A 1 67 ? -7.717 9.687 -46.437 1.00 28.84 67 ASN A N 1
ATOM 516 C CA . ASN A 1 67 ? -7.723 10.979 -47.113 1.00 28.84 67 ASN A CA 1
ATOM 517 C C . ASN A 1 67 ? -9.158 11.486 -47.332 1.00 28.84 67 ASN A C 1
ATOM 519 O O . ASN A 1 67 ? -9.926 10.874 -48.074 1.00 28.84 67 ASN A O 1
ATOM 523 N N . ARG A 1 68 ? -9.478 12.657 -46.779 1.00 27.08 68 ARG A N 1
ATOM 524 C CA . ARG A 1 68 ? -10.424 13.593 -47.390 1.00 27.08 68 ARG A CA 1
ATOM 525 C C . ARG A 1 68 ? -9.783 14.975 -47.414 1.00 27.08 68 ARG A C 1
ATOM 527 O O . ARG A 1 68 ? -9.379 15.504 -46.385 1.00 27.08 68 ARG A O 1
ATOM 534 N N . GLN A 1 69 ? -9.650 15.504 -48.625 1.00 29.94 69 GLN A N 1
ATOM 535 C CA . GLN A 1 69 ? -9.303 16.890 -48.908 1.00 29.94 69 GLN A CA 1
ATOM 536 C C . GLN A 1 69 ? -10.419 17.812 -48.402 1.00 29.94 69 GLN A C 1
ATOM 538 O O . GLN A 1 69 ? -11.577 17.553 -48.714 1.00 29.94 69 GLN A O 1
ATOM 543 N N . SER A 1 70 ? -10.067 18.907 -47.722 1.00 26.22 70 SER A N 1
ATOM 544 C CA . SER A 1 70 ? -10.788 20.187 -47.830 1.00 26.22 70 SER A CA 1
ATOM 545 C C . SER A 1 70 ? -10.072 21.320 -47.080 1.00 26.22 70 SER A C 1
ATOM 547 O O . SER A 1 70 ? -9.911 21.262 -45.865 1.00 26.22 70 SER A O 1
ATOM 549 N N . SER A 1 71 ? -9.673 22.319 -47.874 1.00 26.47 71 SER A N 1
ATOM 550 C CA . SER A 1 71 ? -9.711 23.780 -47.675 1.00 26.47 71 SER A CA 1
ATOM 551 C C . SER A 1 71 ? -9.162 24.465 -46.412 1.00 26.47 71 SER A C 1
ATOM 553 O O . SER A 1 71 ? -9.505 24.168 -45.274 1.00 26.47 71 SER A O 1
ATOM 555 N N . ALA A 1 72 ? -8.384 25.506 -46.720 1.00 34.78 72 ALA A N 1
ATOM 556 C CA . ALA A 1 72 ? -7.871 26.592 -45.898 1.00 34.78 72 ALA A CA 1
ATOM 557 C C . ALA A 1 72 ? -8.811 27.136 -44.806 1.00 34.78 72 ALA A C 1
ATOM 559 O O . ALA A 1 72 ? -10.006 27.322 -45.014 1.00 34.78 72 ALA A O 1
ATOM 560 N N . GLY A 1 73 ? -8.199 27.517 -43.684 1.00 26.58 73 GLY A N 1
ATOM 561 C CA . GLY A 1 73 ? -8.805 28.336 -42.641 1.00 26.58 73 GLY A CA 1
ATOM 562 C C . GLY A 1 73 ? -7.820 28.538 -41.496 1.00 26.58 73 GLY A C 1
ATOM 563 O O . GLY A 1 73 ? -7.580 27.627 -40.712 1.00 26.58 73 GLY A O 1
ATOM 564 N N . VAL A 1 74 ? -7.216 29.722 -41.418 1.00 37.91 74 VAL A N 1
ATOM 565 C CA . VAL A 1 74 ? -6.484 30.187 -40.231 1.00 37.91 74 VAL A CA 1
ATOM 566 C C . VAL A 1 74 ? -7.511 30.526 -39.148 1.00 37.91 74 VAL A C 1
ATOM 568 O O . VAL A 1 74 ? -8.463 31.247 -39.448 1.00 37.91 74 VAL A O 1
ATOM 571 N N . PRO A 1 75 ? -7.296 30.113 -37.886 1.00 29.56 75 PRO A N 1
ATOM 572 C CA . PRO A 1 75 ? -7.681 31.007 -36.798 1.00 29.56 75 PRO A CA 1
ATOM 573 C C . PRO A 1 75 ? -6.582 31.205 -35.746 1.00 29.56 75 PRO A C 1
ATOM 575 O O . PRO A 1 75 ? -5.860 30.294 -35.342 1.00 29.56 75 PRO A O 1
ATOM 578 N N . LYS A 1 76 ? -6.506 32.465 -35.312 1.00 27.70 76 LYS A N 1
ATOM 579 C CA . LYS A 1 76 ? -5.695 33.031 -34.231 1.00 27.70 76 LYS A CA 1
ATOM 580 C C . LYS A 1 76 ? -5.986 32.363 -32.876 1.00 27.70 76 LYS A C 1
ATOM 582 O O . LYS A 1 76 ? -7.141 32.126 -32.538 1.00 27.70 76 LYS A O 1
ATOM 587 N N . LEU A 1 77 ? -4.937 32.156 -32.078 1.00 28.30 77 LEU A N 1
ATOM 588 C CA . LEU A 1 77 ? -5.014 31.845 -30.643 1.00 28.30 77 LEU A CA 1
ATOM 589 C C . LEU A 1 77 ? -5.264 33.123 -29.813 1.00 28.30 77 LEU A C 1
ATOM 591 O O . LEU A 1 77 ? -4.604 34.129 -30.084 1.00 28.30 77 LEU A O 1
ATOM 595 N N . PRO A 1 78 ? -6.120 33.091 -28.772 1.00 27.45 78 PRO A N 1
ATOM 596 C CA . PRO A 1 78 ? -6.136 34.095 -27.710 1.00 27.45 78 PRO A CA 1
ATOM 597 C C . PRO A 1 78 ? -5.186 33.712 -26.549 1.00 27.45 78 PRO A C 1
ATOM 599 O O . PRO A 1 78 ? -4.835 32.538 -26.399 1.00 27.45 78 PRO A O 1
ATOM 602 N N . PRO A 1 79 ? -4.742 34.683 -25.725 1.00 29.67 79 PRO A N 1
ATOM 603 C CA . PRO A 1 79 ? -3.717 34.469 -24.710 1.00 29.67 79 PRO A CA 1
ATOM 604 C C . PRO A 1 79 ? -4.336 33.995 -23.390 1.00 29.67 79 PRO A C 1
ATOM 606 O O . PRO A 1 79 ? -5.316 34.565 -22.916 1.00 29.67 79 PRO A O 1
ATOM 609 N N . THR A 1 80 ? -3.739 32.990 -22.748 1.00 27.19 80 THR A N 1
ATOM 610 C CA . THR A 1 80 ? -4.069 32.636 -21.360 1.00 27.19 80 THR A CA 1
ATOM 611 C C . THR A 1 80 ? -2.811 32.701 -20.508 1.00 27.19 80 THR A C 1
ATOM 613 O O . THR A 1 80 ? -1.814 32.027 -20.771 1.00 27.19 80 THR A O 1
ATOM 616 N N . GLN A 1 81 ? -2.874 33.585 -19.518 1.00 27.28 81 GLN A N 1
ATOM 617 C CA . GLN A 1 81 ? -1.865 33.850 -18.506 1.00 27.28 81 GLN A CA 1
ATOM 618 C C . GLN A 1 81 ? -1.604 32.595 -17.659 1.00 27.28 81 GLN A C 1
ATOM 620 O O . GLN A 1 81 ? -2.536 31.932 -17.212 1.00 27.28 81 GLN A O 1
ATOM 625 N N . ILE A 1 82 ? -0.326 32.291 -17.421 1.00 27.50 82 ILE A N 1
ATOM 626 C CA . ILE A 1 82 ? 0.134 31.293 -16.449 1.00 27.50 82 ILE A CA 1
ATOM 627 C C . ILE A 1 82 ? 1.007 32.034 -15.437 1.00 27.50 82 ILE A C 1
ATOM 629 O O . ILE A 1 82 ? 2.071 32.543 -15.797 1.00 27.50 82 ILE A O 1
ATOM 633 N N . THR A 1 83 ? 0.577 32.077 -14.177 1.00 24.75 83 THR A N 1
ATOM 634 C CA . THR A 1 83 ? 1.386 32.546 -13.048 1.00 24.75 83 THR A CA 1
ATOM 635 C C . THR A 1 83 ? 2.066 31.388 -12.306 1.00 24.75 83 THR A C 1
ATOM 637 O O . THR A 1 83 ? 1.468 30.379 -11.947 1.00 24.75 83 THR A O 1
ATOM 640 N N . SER A 1 84 ? 3.379 31.586 -12.153 1.00 30.45 84 SER A N 1
ATOM 641 C CA . SER A 1 84 ? 4.347 31.156 -11.132 1.00 30.45 84 SER A CA 1
ATOM 642 C C . SER A 1 84 ? 4.200 29.823 -10.376 1.00 30.45 84 SER A C 1
ATOM 644 O O . SER A 1 84 ? 3.677 29.772 -9.266 1.00 30.45 84 SER A O 1
ATOM 646 N N . CYS A 1 85 ? 4.960 28.823 -10.834 1.00 28.11 85 CYS A N 1
ATOM 647 C CA . CYS A 1 85 ? 5.771 27.978 -9.951 1.00 28.11 85 CYS A CA 1
ATOM 648 C C . CYS A 1 85 ? 7.182 27.798 -10.556 1.00 28.11 85 CYS A C 1
ATOM 650 O O . CYS A 1 85 ? 7.383 27.188 -11.606 1.00 28.11 85 CYS A O 1
ATOM 652 N N . ARG A 1 86 ? 8.180 28.430 -9.923 1.00 28.78 86 ARG A N 1
ATOM 653 C CA . ARG A 1 86 ? 9.602 28.357 -10.291 1.00 28.78 86 ARG A CA 1
ATOM 654 C C . ARG A 1 86 ? 10.243 27.140 -9.622 1.00 28.78 86 ARG A C 1
ATOM 656 O O . ARG A 1 86 ? 10.411 27.140 -8.412 1.00 28.78 86 ARG A O 1
ATOM 663 N N . THR A 1 87 ? 10.761 26.208 -10.417 1.00 25.08 87 THR A N 1
ATOM 664 C CA . THR A 1 87 ? 12.192 25.843 -10.355 1.00 25.08 87 THR A CA 1
ATOM 665 C C . THR A 1 87 ? 12.607 25.289 -11.717 1.00 25.08 87 THR A C 1
ATOM 667 O O . THR A 1 87 ? 12.418 24.123 -12.053 1.00 25.08 87 THR A O 1
ATOM 670 N N . LYS A 1 88 ? 13.108 26.191 -12.563 1.00 29.30 88 LYS A N 1
ATOM 671 C CA . LYS A 1 88 ? 13.683 25.895 -13.875 1.00 29.30 88 LYS A CA 1
ATOM 672 C C . LYS A 1 88 ? 15.052 25.253 -13.629 1.00 29.30 88 LYS A C 1
ATOM 674 O O . LYS A 1 88 ? 16.007 25.960 -13.341 1.00 29.30 88 LYS A O 1
ATOM 679 N N . LEU A 1 89 ? 15.161 23.937 -13.769 1.00 23.84 89 LEU A N 1
ATOM 680 C CA . LEU A 1 89 ? 16.439 23.292 -14.087 1.00 23.84 89 LEU A CA 1
ATOM 681 C C . LEU A 1 89 ? 16.434 22.984 -15.579 1.00 23.84 89 LEU A C 1
ATOM 683 O O . LEU A 1 89 ? 16.280 21.854 -16.035 1.00 23.84 89 LEU A O 1
ATOM 687 N N . SER A 1 90 ? 16.521 24.061 -16.353 1.00 24.20 90 SER A N 1
ATOM 688 C CA . SER A 1 90 ? 16.899 23.988 -17.749 1.00 24.20 90 SER A CA 1
ATOM 689 C C . SER A 1 90 ? 18.413 23.839 -17.827 1.00 24.20 90 SER A C 1
ATOM 691 O O . SER A 1 90 ? 19.127 24.807 -17.592 1.00 24.20 90 SER A O 1
ATOM 693 N N . ALA A 1 91 ? 18.896 22.671 -18.227 1.00 26.20 91 ALA A N 1
ATOM 694 C CA . ALA A 1 91 ? 20.162 22.593 -18.941 1.00 26.20 91 ALA A CA 1
ATOM 695 C C . ALA A 1 91 ? 19.828 22.585 -20.439 1.00 26.20 91 ALA A C 1
ATOM 697 O O . ALA A 1 91 ? 19.783 21.540 -21.088 1.00 26.20 91 ALA A O 1
ATOM 698 N N . TYR A 1 92 ? 19.497 23.762 -20.980 1.00 24.50 92 TYR A N 1
ATOM 699 C CA . TYR A 1 92 ? 19.698 23.980 -22.409 1.00 24.50 92 TYR A CA 1
ATOM 700 C C . TYR A 1 92 ? 21.208 23.934 -22.635 1.00 24.50 92 TYR A C 1
ATOM 702 O O . TYR A 1 92 ? 21.957 24.596 -21.922 1.00 24.50 92 TYR A O 1
ATOM 710 N N . TYR A 1 93 ? 21.650 23.143 -23.611 1.00 29.80 93 TYR A N 1
ATOM 711 C CA . TYR A 1 93 ? 23.009 23.246 -24.136 1.00 29.80 93 TYR A CA 1
ATOM 712 C C . TYR A 1 93 ? 23.246 24.722 -24.516 1.00 29.80 93 TYR A C 1
ATOM 714 O O . TYR A 1 93 ? 22.392 25.275 -25.218 1.00 29.80 93 TYR A O 1
ATOM 722 N N . PRO A 1 94 ? 24.340 25.373 -24.083 1.00 32.34 94 PRO A N 1
ATOM 723 C CA . PRO A 1 94 ? 24.532 26.816 -24.267 1.00 32.34 94 PRO A CA 1
ATOM 724 C C . PRO A 1 94 ? 24.723 27.239 -25.734 1.00 32.34 94 PRO A C 1
ATOM 726 O O . PRO A 1 94 ? 24.788 28.424 -26.031 1.00 32.34 94 PRO A O 1
ATOM 729 N N . PHE A 1 95 ? 24.720 26.291 -26.675 1.00 34.97 95 PHE A N 1
ATOM 730 C CA . PHE A 1 95 ? 24.765 26.561 -28.106 1.00 34.97 95 PHE A CA 1
ATOM 731 C C . PHE A 1 95 ? 23.561 25.907 -28.793 1.00 34.97 95 PHE A C 1
ATOM 733 O O . PHE A 1 95 ? 23.524 24.693 -29.015 1.00 34.97 95 PHE A O 1
ATOM 740 N N . GLN A 1 96 ? 22.554 26.708 -29.148 1.00 33.97 96 GLN A N 1
ATOM 741 C CA . GLN A 1 96 ? 21.500 26.283 -30.070 1.00 33.97 96 GLN A CA 1
ATOM 742 C C . GLN A 1 96 ? 22.056 26.256 -31.500 1.00 33.97 96 GLN A C 1
ATOM 744 O O . GLN A 1 96 ? 21.799 27.154 -32.297 1.00 33.97 96 GLN A O 1
ATOM 749 N N . HIS A 1 97 ? 22.789 25.207 -31.873 1.00 40.03 97 HIS A N 1
ATOM 750 C CA . HIS A 1 97 ? 22.967 24.938 -33.298 1.00 40.03 97 HIS A CA 1
ATOM 751 C C . HIS A 1 97 ? 21.696 24.301 -33.864 1.00 40.03 97 HIS A C 1
ATOM 753 O O . HIS A 1 97 ? 21.248 23.233 -33.433 1.00 40.03 97 HIS A O 1
ATOM 759 N N . LYS A 1 98 ? 21.098 24.988 -34.844 1.00 34.97 98 LYS A N 1
ATOM 760 C CA . LYS A 1 98 ? 19.955 24.512 -35.629 1.00 34.97 98 LYS A CA 1
ATOM 761 C C . LYS A 1 98 ? 20.317 23.138 -36.211 1.00 34.97 98 LYS A C 1
ATOM 763 O O . LYS A 1 98 ? 21.295 23.016 -36.945 1.00 34.97 98 LYS A O 1
ATOM 768 N N . ARG A 1 99 ? 19.580 22.079 -35.842 1.00 39.28 99 ARG A N 1
ATOM 769 C CA . ARG A 1 99 ? 19.834 20.730 -36.380 1.00 39.28 99 ARG A CA 1
ATOM 770 C C . ARG A 1 99 ? 19.634 20.761 -37.890 1.00 39.28 99 ARG A C 1
ATOM 772 O O . ARG A 1 99 ? 18.522 21.029 -38.337 1.00 39.28 99 ARG A O 1
ATOM 779 N N . LYS A 1 100 ? 20.694 20.436 -38.633 1.00 39.97 100 LYS A N 1
ATOM 780 C CA . LYS A 1 100 ? 20.638 20.302 -40.086 1.00 39.97 100 LYS A CA 1
ATOM 781 C C . LYS A 1 100 ? 19.654 19.192 -40.460 1.00 39.97 100 LYS A C 1
ATOM 783 O O . LYS A 1 100 ? 19.724 18.074 -39.940 1.00 39.97 100 LYS A O 1
ATOM 788 N N . THR A 1 101 ? 18.704 19.513 -41.324 1.00 41.09 101 THR A N 1
ATOM 789 C CA . THR A 1 101 ? 17.825 18.544 -41.980 1.00 41.09 101 THR A CA 1
ATOM 790 C C . THR A 1 101 ? 18.653 17.614 -42.865 1.00 41.09 101 THR A C 1
ATOM 792 O O . THR A 1 101 ? 19.785 17.930 -43.224 1.00 41.09 101 THR A O 1
ATOM 795 N N . TRP A 1 102 ? 18.100 16.457 -43.246 1.00 39.75 102 TRP A N 1
ATOM 796 C CA . TRP A 1 102 ? 18.824 15.508 -44.097 1.00 39.75 102 TRP A CA 1
ATOM 797 C C . TRP A 1 102 ? 19.357 16.200 -45.369 1.00 39.75 102 TRP A C 1
ATOM 799 O O . TRP A 1 102 ? 20.540 16.101 -45.660 1.00 39.75 102 TRP A O 1
ATOM 809 N N . LYS A 1 103 ? 18.545 17.033 -46.035 1.00 40.56 103 LYS A N 1
ATOM 810 C CA . LYS A 1 103 ? 18.963 17.821 -47.209 1.00 40.56 103 LYS A CA 1
ATOM 811 C C . LYS A 1 103 ? 20.122 18.786 -46.930 1.00 40.56 103 LYS A C 1
ATOM 813 O O . LYS A 1 103 ? 21.001 18.908 -47.771 1.00 40.56 103 LYS A O 1
ATOM 818 N N . GLU A 1 104 ? 20.166 19.419 -45.760 1.00 46.91 104 GLU A N 1
ATOM 819 C CA . GLU A 1 104 ? 21.262 20.324 -45.366 1.00 46.91 104 GLU A CA 1
ATOM 820 C C . GLU A 1 104 ? 22.560 19.574 -45.017 1.00 46.91 104 GLU A C 1
ATOM 822 O O . GLU A 1 104 ? 23.640 20.153 -45.091 1.00 46.91 104 GLU A O 1
ATOM 827 N N . TYR A 1 105 ? 22.474 18.292 -44.650 1.00 45.75 105 TYR A N 1
ATOM 828 C CA . TYR A 1 105 ? 23.637 17.428 -44.412 1.00 45.75 105 TYR A CA 1
ATOM 829 C C . TYR A 1 105 ? 24.218 16.851 -45.719 1.00 45.75 105 TYR A C 1
ATOM 831 O O . TYR A 1 105 ? 25.404 16.551 -45.786 1.00 45.75 105 TYR A O 1
ATOM 839 N N . PHE A 1 106 ? 23.396 16.718 -46.768 1.00 44.56 106 PHE A N 1
ATOM 840 C CA . PHE A 1 106 ? 23.778 16.140 -48.067 1.00 44.56 106 PHE A CA 1
ATOM 841 C C . PHE A 1 106 ? 24.021 17.179 -49.184 1.00 44.56 106 PHE A C 1
ATOM 843 O O . PHE A 1 106 ? 24.304 16.783 -50.313 1.00 44.56 106 PHE A O 1
ATOM 850 N N . GLY A 1 107 ? 23.874 18.481 -48.902 1.00 39.78 107 GLY A N 1
ATOM 851 C CA . GLY A 1 107 ? 23.639 19.514 -49.921 1.00 39.78 107 GLY A CA 1
ATOM 852 C C . GLY A 1 107 ? 24.814 20.388 -50.379 1.00 39.78 107 GLY A C 1
ATOM 853 O O . GLY A 1 107 ? 24.589 21.239 -51.233 1.00 39.78 107 GLY A O 1
ATOM 854 N N . GLY A 1 108 ? 26.041 20.235 -49.875 1.00 42.25 108 GLY A N 1
ATOM 855 C CA . GLY A 1 108 ? 27.162 21.038 -50.386 1.00 42.25 108 GLY A CA 1
ATOM 856 C C . GLY A 1 108 ? 28.509 20.764 -49.712 1.00 42.25 108 GLY A C 1
ATOM 857 O O . GLY A 1 108 ? 28.526 20.175 -48.628 1.00 42.25 108 GLY A O 1
ATOM 858 N N . PRO A 1 109 ? 29.633 21.161 -50.346 1.00 37.03 109 PRO A N 1
ATOM 859 C CA . PRO A 1 109 ? 30.959 21.006 -49.761 1.00 37.03 109 PRO A CA 1
ATOM 860 C C . PRO A 1 109 ? 31.086 21.856 -48.486 1.00 37.03 109 PRO A C 1
ATOM 862 O O . PRO A 1 109 ? 30.474 22.924 -48.402 1.00 37.03 109 PRO A O 1
ATOM 865 N N . PRO A 1 110 ? 31.863 21.410 -47.483 1.00 42.28 110 PRO A N 1
ATOM 866 C CA . PRO A 1 110 ? 32.079 22.187 -46.271 1.00 42.28 110 PRO A CA 1
ATOM 867 C C . PRO A 1 110 ? 32.814 23.490 -46.612 1.00 42.28 110 PRO A C 1
ATOM 869 O O . PRO A 1 110 ? 33.936 23.470 -47.112 1.00 42.28 110 PRO A O 1
ATOM 872 N N . CYS A 1 111 ? 32.179 24.630 -46.339 1.00 37.69 111 CYS A N 1
ATOM 873 C CA . CYS A 1 111 ? 32.844 25.925 -46.323 1.00 37.69 111 CYS A CA 1
ATOM 874 C C . CYS A 1 111 ? 33.662 26.055 -45.031 1.00 37.69 111 CYS A C 1
ATOM 876 O O . CYS A 1 111 ? 33.149 25.892 -43.922 1.00 37.69 111 CYS A O 1
ATOM 878 N N . PHE A 1 112 ? 34.958 26.302 -45.201 1.00 36.78 112 PHE A N 1
ATOM 879 C CA . PHE A 1 112 ? 35.925 26.490 -44.129 1.00 36.78 112 PHE A CA 1
ATOM 880 C C . PHE A 1 112 ? 35.723 27.872 -43.500 1.00 36.78 112 PHE A C 1
ATOM 882 O O . PHE A 1 112 ? 35.926 28.878 -44.168 1.00 36.78 112 PHE A O 1
ATOM 889 N N . ASN A 1 113 ? 35.387 27.912 -42.213 1.00 35.66 113 ASN A N 1
ATOM 890 C CA . ASN A 1 113 ? 35.711 29.040 -41.346 1.00 35.66 113 ASN A CA 1
ATOM 891 C C . ASN A 1 113 ? 36.517 28.468 -40.180 1.00 35.66 113 ASN A C 1
ATOM 893 O O . ASN A 1 113 ? 35.969 27.776 -39.319 1.00 35.66 113 ASN A O 1
ATOM 897 N N . CYS A 1 114 ? 37.824 28.733 -40.167 1.00 37.06 114 CYS A N 1
ATOM 898 C CA . CYS A 1 114 ? 38.672 28.508 -39.001 1.00 37.06 114 CYS A CA 1
ATOM 899 C C . CYS A 1 114 ? 38.235 29.458 -37.880 1.00 37.06 114 CYS A C 1
ATOM 901 O O . CYS A 1 114 ? 38.811 30.525 -37.708 1.00 37.06 114 CYS A O 1
ATOM 903 N N . LEU A 1 115 ? 37.211 29.085 -37.117 1.00 38.53 115 LEU A N 1
ATOM 904 C CA . LEU A 1 115 ? 36.937 29.691 -35.817 1.00 38.53 115 LEU A CA 1
ATOM 905 C C . LEU A 1 115 ? 37.543 28.775 -34.757 1.00 38.53 115 LEU A C 1
ATOM 907 O O . LEU A 1 115 ? 36.927 27.805 -34.307 1.00 38.53 115 LEU A O 1
ATOM 911 N N . ALA A 1 116 ? 38.780 29.086 -34.378 1.00 41.75 116 ALA A N 1
ATOM 912 C CA . ALA A 1 116 ? 39.522 28.467 -33.284 1.00 41.75 116 ALA A CA 1
ATOM 913 C C . ALA A 1 116 ? 38.944 28.821 -31.896 1.00 41.75 116 ALA A C 1
ATOM 915 O O . ALA A 1 116 ? 39.689 28.999 -30.943 1.00 41.75 116 ALA A O 1
ATOM 916 N N . GLU A 1 117 ? 37.622 28.947 -31.754 1.00 44.47 117 GLU A N 1
ATOM 917 C CA . GLU A 1 117 ? 37.051 29.612 -30.576 1.00 44.47 117 GLU A CA 1
ATOM 918 C C . GLU A 1 117 ? 36.459 28.693 -29.512 1.00 44.47 117 GLU A C 1
ATOM 920 O O . GLU A 1 117 ? 36.154 29.169 -28.431 1.00 44.47 117 GLU A O 1
ATOM 925 N N . HIS A 1 118 ? 36.333 27.382 -29.719 1.00 50.62 118 HIS A N 1
ATOM 926 C CA . HIS A 1 118 ? 35.828 26.505 -28.651 1.00 50.62 118 HIS A CA 1
ATOM 927 C C . HIS A 1 118 ? 36.483 25.124 -28.701 1.00 50.62 118 HIS A C 1
ATOM 929 O O . HIS A 1 118 ? 35.873 24.138 -29.121 1.00 50.62 118 HIS A O 1
ATOM 935 N N . ILE A 1 119 ? 37.749 25.061 -28.283 1.00 49.38 119 ILE A N 1
ATOM 936 C CA . ILE A 1 119 ? 38.321 23.833 -27.719 1.00 49.38 119 ILE A CA 1
ATOM 937 C C . ILE A 1 119 ? 37.812 23.756 -26.278 1.00 49.38 119 ILE A C 1
ATOM 939 O O . ILE A 1 119 ? 37.910 24.732 -25.535 1.00 49.38 119 ILE A O 1
ATOM 943 N N . ILE A 1 120 ? 37.203 22.632 -25.915 1.00 47.47 120 ILE A N 1
ATOM 944 C CA . ILE A 1 120 ? 36.564 22.438 -24.610 1.00 47.47 120 ILE A CA 1
ATOM 945 C C . ILE A 1 120 ? 37.657 22.188 -23.567 1.00 47.47 120 ILE A C 1
ATOM 947 O O . ILE A 1 120 ? 38.656 21.536 -23.872 1.00 47.47 120 ILE A O 1
ATOM 951 N N . ASP A 1 121 ? 37.469 22.677 -22.345 1.00 51.25 121 ASP A N 1
ATOM 952 C CA . ASP A 1 121 ? 38.513 22.684 -21.313 1.00 51.25 121 ASP A CA 1
ATOM 953 C C . ASP A 1 121 ? 38.993 21.274 -20.901 1.00 51.25 121 ASP A C 1
ATOM 955 O O . ASP A 1 121 ? 40.117 21.132 -20.431 1.00 51.25 121 ASP A O 1
ATOM 959 N N . GLU A 1 122 ? 38.231 20.210 -21.210 1.00 48.25 122 GLU A N 1
ATOM 960 C CA . GLU A 1 122 ? 38.648 18.799 -21.051 1.00 48.25 122 GLU A CA 1
ATOM 961 C C . GLU A 1 122 ? 39.910 18.492 -21.852 1.00 48.25 122 GLU A C 1
ATOM 963 O O . GLU A 1 122 ? 40.837 17.871 -21.353 1.00 48.25 122 GLU A O 1
ATOM 968 N N . VAL A 1 123 ? 39.947 18.964 -23.100 1.00 54.12 123 VAL A N 1
ATOM 969 C CA . VAL A 1 123 ? 41.068 18.753 -24.019 1.00 54.12 123 VAL A CA 1
ATOM 970 C C . VAL A 1 123 ? 42.232 19.684 -23.663 1.00 54.12 123 VAL A C 1
ATOM 972 O O . VAL A 1 123 ? 43.375 19.371 -23.974 1.00 54.12 123 VAL A O 1
ATOM 975 N N . LYS A 1 124 ? 41.962 20.806 -22.978 1.00 55.44 124 LYS A N 1
ATOM 976 C CA . LYS A 1 124 ? 42.992 21.759 -22.531 1.00 55.44 124 LYS A CA 1
ATOM 977 C C . LYS A 1 124 ? 43.701 21.330 -21.243 1.00 55.44 124 LYS A C 1
ATOM 979 O O . LYS A 1 124 ? 44.853 21.701 -21.055 1.00 55.44 124 LYS A O 1
ATOM 984 N N . LEU A 1 125 ? 43.016 20.594 -20.364 1.00 55.16 125 LEU A N 1
ATOM 985 C CA . LEU A 1 125 ? 43.509 20.194 -19.037 1.00 55.16 125 LEU A CA 1
ATOM 986 C C . LEU A 1 125 ? 43.986 18.730 -18.972 1.00 55.16 125 LEU A C 1
ATOM 988 O O . LEU A 1 125 ? 44.455 18.289 -17.925 1.00 55.16 125 LEU A O 1
ATOM 992 N N . MET A 1 126 ? 43.866 17.965 -20.063 1.00 63.94 126 MET A N 1
ATOM 993 C CA . MET A 1 126 ? 44.393 16.600 -20.151 1.00 63.94 126 MET A CA 1
ATOM 994 C C . MET A 1 126 ? 45.924 16.590 -20.122 1.00 63.94 126 MET A C 1
ATOM 996 O O . MET A 1 126 ? 46.580 17.339 -20.845 1.00 63.94 126 MET A O 1
ATOM 1000 N N . ASP A 1 127 ? 46.499 15.672 -19.344 1.00 66.94 127 ASP A N 1
ATOM 1001 C CA . ASP A 1 127 ? 47.920 15.362 -19.450 1.00 66.94 127 ASP A CA 1
ATOM 1002 C C . ASP A 1 127 ? 48.222 14.725 -20.818 1.00 66.94 127 ASP A C 1
ATOM 1004 O O . ASP A 1 127 ? 47.364 14.105 -21.452 1.00 66.94 127 ASP A O 1
ATOM 1008 N N . ALA A 1 128 ? 49.460 14.862 -21.299 1.00 65.06 128 ALA A N 1
ATOM 1009 C CA . ALA A 1 128 ? 49.831 14.403 -22.642 1.00 65.06 128 ALA A CA 1
ATOM 1010 C C . ALA A 1 128 ? 49.507 12.910 -22.869 1.00 65.06 128 ALA A C 1
ATOM 1012 O O . ALA A 1 128 ? 49.044 12.515 -23.940 1.00 65.06 128 ALA A O 1
ATOM 1013 N N . LYS A 1 129 ? 49.677 12.086 -21.829 1.00 60.62 129 LYS A N 1
ATOM 1014 C CA . LYS A 1 129 ? 49.410 10.642 -21.856 1.00 60.62 129 LYS A CA 1
ATOM 1015 C C . LYS A 1 129 ? 47.911 10.318 -21.883 1.00 60.62 129 LYS A C 1
ATOM 1017 O O . LYS A 1 129 ? 47.500 9.361 -22.545 1.00 60.62 129 LYS A O 1
ATOM 1022 N N . GLY A 1 130 ? 47.085 11.078 -21.166 1.00 62.69 130 GLY A N 1
ATOM 1023 C CA . GLY A 1 130 ? 45.629 10.973 -21.193 1.00 62.69 130 GLY A CA 1
ATOM 1024 C C . GLY A 1 130 ? 45.046 11.448 -22.519 1.00 62.69 130 GLY A C 1
ATOM 1025 O O . GLY A 1 130 ? 44.225 10.736 -23.100 1.00 62.69 130 GLY A O 1
ATOM 1026 N N . ALA A 1 131 ? 45.538 12.574 -23.044 1.00 64.44 131 ALA A N 1
ATOM 1027 C CA . ALA A 1 131 ? 45.157 13.104 -24.351 1.00 64.44 131 ALA A CA 1
ATOM 1028 C C . ALA A 1 131 ? 45.454 12.098 -25.473 1.00 64.44 131 ALA A C 1
ATOM 1030 O O . ALA A 1 131 ? 44.576 11.790 -26.279 1.00 64.44 131 ALA A O 1
ATOM 1031 N N . GLU A 1 132 ? 46.649 11.501 -25.482 1.00 65.25 132 GLU A N 1
ATOM 1032 C CA . GLU A 1 132 ? 47.033 10.487 -26.468 1.00 65.25 132 GLU A CA 1
ATOM 1033 C C . GLU A 1 132 ? 46.106 9.258 -26.422 1.00 65.25 132 GLU A C 1
ATOM 1035 O O . GLU A 1 132 ? 45.596 8.804 -27.450 1.00 65.25 132 GLU A O 1
ATOM 1040 N N . ARG A 1 133 ? 45.823 8.726 -25.225 1.00 66.62 133 ARG A N 1
ATOM 1041 C CA . ARG A 1 133 ? 44.908 7.582 -25.050 1.00 66.62 133 ARG A CA 1
ATOM 1042 C C . ARG A 1 133 ? 43.479 7.911 -25.476 1.00 66.62 133 ARG A C 1
ATOM 1044 O O . ARG A 1 133 ? 42.826 7.080 -26.114 1.00 66.62 133 ARG A O 1
ATOM 1051 N N . TRP A 1 134 ? 42.994 9.098 -25.123 1.00 68.81 134 TRP A N 1
ATOM 1052 C CA . TRP A 1 134 ? 41.658 9.574 -25.465 1.00 68.81 134 TRP A CA 1
ATOM 1053 C C . TRP A 1 134 ? 41.510 9.728 -26.982 1.00 68.81 134 TRP A C 1
ATOM 1055 O O . TRP A 1 134 ? 40.596 9.135 -27.568 1.00 68.81 134 TRP A O 1
ATOM 1065 N N . VAL A 1 135 ? 42.454 10.418 -27.635 1.00 71.94 135 VAL A N 1
ATOM 1066 C CA . VAL A 1 135 ? 42.459 10.609 -29.093 1.00 71.94 135 VAL A CA 1
ATOM 1067 C C . VAL A 1 135 ? 42.513 9.255 -29.786 1.00 71.94 135 VAL A C 1
ATOM 1069 O O . VAL A 1 135 ? 41.656 8.984 -30.621 1.00 71.94 135 VAL A O 1
ATOM 1072 N N . ASN A 1 136 ? 43.422 8.361 -29.389 1.00 70.31 136 ASN A N 1
ATOM 1073 C CA . ASN A 1 136 ? 43.539 7.028 -29.985 1.00 70.31 136 ASN A CA 1
ATOM 1074 C C . ASN A 1 136 ? 42.239 6.217 -29.885 1.00 70.31 136 ASN A C 1
ATOM 1076 O O . ASN A 1 136 ? 41.798 5.604 -30.863 1.00 70.31 136 ASN A O 1
ATOM 1080 N N . ASN A 1 137 ? 41.585 6.230 -28.721 1.00 72.38 137 ASN A N 1
ATOM 1081 C CA . ASN A 1 137 ? 40.321 5.526 -28.532 1.00 72.38 137 ASN A CA 1
ATOM 1082 C C . ASN A 1 137 ? 39.198 6.137 -29.385 1.00 72.38 137 ASN A C 1
ATOM 1084 O O . ASN A 1 137 ? 38.511 5.420 -30.116 1.00 72.38 137 ASN A O 1
ATOM 1088 N N . HIS A 1 138 ? 38.996 7.454 -29.324 1.00 70.25 138 HIS A N 1
ATOM 1089 C CA . HIS A 1 138 ? 37.900 8.104 -30.039 1.00 70.25 138 HIS A CA 1
ATOM 1090 C C . HIS A 1 138 ? 38.108 8.107 -31.553 1.00 70.25 138 HIS A C 1
ATOM 1092 O O . HIS A 1 138 ? 37.162 7.791 -32.281 1.00 70.25 138 HIS A O 1
ATOM 1098 N N . TYR A 1 139 ? 39.334 8.347 -32.018 1.00 80.12 139 TYR A N 1
ATOM 1099 C CA . TYR A 1 139 ? 39.725 8.251 -33.423 1.00 80.12 139 TYR A CA 1
ATOM 1100 C C . TYR A 1 139 ? 39.392 6.869 -33.988 1.00 80.12 139 TYR A C 1
ATOM 1102 O O . TYR A 1 139 ? 38.683 6.775 -34.990 1.00 80.12 139 TYR A O 1
ATOM 1110 N N . LYS A 1 140 ? 39.775 5.791 -33.286 1.00 78.75 140 LYS A N 1
ATOM 1111 C CA . LYS A 1 140 ? 39.453 4.409 -33.676 1.00 78.75 140 LYS A CA 1
ATOM 1112 C C . LYS A 1 140 ? 37.956 4.209 -33.924 1.00 78.75 140 LYS A C 1
ATOM 1114 O O . LYS A 1 140 ? 37.570 3.648 -34.950 1.00 78.75 140 LYS A O 1
ATOM 1119 N N . TRP A 1 141 ? 37.095 4.663 -33.010 1.00 74.12 141 TRP A N 1
ATOM 1120 C CA . TRP A 1 141 ? 35.643 4.484 -33.147 1.00 74.12 141 TRP A CA 1
ATOM 1121 C C . TRP A 1 141 ? 35.021 5.381 -34.220 1.00 74.12 141 TRP A C 1
ATOM 1123 O O . TRP A 1 141 ? 34.061 4.965 -34.872 1.00 74.12 141 TRP A O 1
ATOM 1133 N N . ILE A 1 142 ? 35.528 6.603 -34.393 1.00 78.25 142 ILE A N 1
ATOM 1134 C CA . ILE A 1 142 ? 35.049 7.543 -35.413 1.00 78.25 142 ILE A CA 1
ATOM 1135 C C . ILE A 1 142 ? 35.402 7.014 -36.800 1.00 78.25 142 ILE A C 1
ATOM 1137 O O . ILE A 1 142 ? 34.506 6.840 -37.625 1.00 78.25 142 ILE A O 1
ATOM 1141 N N . VAL A 1 143 ? 36.667 6.654 -37.019 1.00 84.31 143 VAL A N 1
ATOM 1142 C CA . VAL A 1 143 ? 37.133 6.059 -38.276 1.00 84.31 143 VAL A CA 1
ATOM 1143 C C . VAL A 1 143 ? 36.376 4.773 -38.570 1.00 84.31 143 VAL A C 1
ATOM 1145 O O . VAL A 1 143 ? 35.845 4.629 -39.667 1.00 84.31 143 VAL A O 1
ATOM 1148 N N . TRP A 1 144 ? 36.224 3.870 -37.592 1.00 81.38 144 TRP A N 1
ATOM 1149 C CA . TRP A 1 144 ? 35.475 2.630 -37.812 1.00 81.38 144 TRP A CA 1
ATOM 1150 C C . TRP A 1 144 ? 34.023 2.892 -38.216 1.00 81.38 144 TRP A C 1
ATOM 1152 O O . TRP A 1 144 ? 33.510 2.247 -39.130 1.00 81.38 144 TRP A O 1
ATOM 1162 N N . LYS A 1 145 ? 33.358 3.860 -37.578 1.00 83.12 145 LYS A N 1
ATOM 1163 C CA . LYS A 1 145 ? 31.986 4.243 -37.918 1.00 83.12 145 LYS A CA 1
ATOM 1164 C C . LYS A 1 145 ? 31.898 4.822 -39.332 1.00 83.12 145 LYS A C 1
ATOM 1166 O O . LYS A 1 145 ? 31.045 4.378 -40.095 1.00 83.12 145 LYS A O 1
ATOM 1171 N N . LEU A 1 146 ? 32.749 5.790 -39.672 1.00 81.94 146 LEU A N 1
ATOM 1172 C CA . LEU A 1 146 ? 32.734 6.466 -40.973 1.00 81.94 146 LEU A CA 1
ATOM 1173 C C . LEU A 1 146 ? 33.106 5.496 -42.104 1.00 81.94 146 LEU A C 1
ATOM 1175 O O . LEU A 1 146 ? 32.357 5.383 -43.069 1.00 81.94 146 LEU A O 1
ATOM 1179 N N . ALA A 1 147 ? 34.161 4.696 -41.931 1.00 82.56 147 ALA A N 1
ATOM 1180 C CA . ALA A 1 147 ? 34.552 3.652 -42.880 1.00 82.56 147 ALA A CA 1
ATOM 1181 C C . ALA A 1 147 ? 33.451 2.593 -43.063 1.00 82.56 147 ALA A C 1
ATOM 1183 O O . ALA A 1 147 ? 33.152 2.168 -44.179 1.00 82.56 147 ALA A O 1
ATOM 1184 N N . SER A 1 148 ? 32.807 2.172 -41.969 1.00 79.25 148 SER A N 1
ATOM 1185 C CA . SER A 1 148 ? 31.693 1.223 -42.032 1.00 79.25 148 SER A CA 1
ATOM 1186 C C . SER A 1 148 ? 30.485 1.808 -42.770 1.00 79.25 148 SER A C 1
ATOM 1188 O O . SER A 1 148 ? 29.859 1.096 -43.554 1.00 79.25 148 SER A O 1
ATOM 1190 N N . LEU A 1 149 ? 30.176 3.097 -42.577 1.00 77.94 149 LEU A N 1
ATOM 1191 C CA . LEU A 1 149 ? 29.108 3.794 -43.304 1.00 77.94 149 LEU A CA 1
ATOM 1192 C C . LEU A 1 149 ? 29.379 3.851 -44.809 1.00 77.94 149 LEU A C 1
ATOM 1194 O O . LEU A 1 149 ? 28.479 3.526 -45.583 1.00 77.94 149 LEU A O 1
ATOM 1198 N N . GLU A 1 150 ? 30.599 4.195 -45.226 1.00 84.94 150 GLU A N 1
ATOM 1199 C CA . GLU A 1 150 ? 30.961 4.199 -46.649 1.00 84.94 150 GLU A CA 1
ATOM 1200 C C . GLU A 1 150 ? 30.869 2.800 -47.259 1.00 84.94 150 GLU A C 1
ATOM 1202 O O . GLU A 1 150 ? 30.286 2.629 -48.328 1.00 84.94 150 GLU A O 1
ATOM 1207 N N . ARG A 1 151 ? 31.334 1.776 -46.534 1.00 80.94 151 ARG A N 1
ATOM 1208 C CA . ARG A 1 151 ? 31.255 0.379 -46.982 1.00 80.94 151 ARG A CA 1
ATOM 1209 C C . ARG A 1 151 ? 29.820 -0.145 -47.073 1.00 80.94 151 ARG A C 1
ATOM 1211 O O . ARG A 1 151 ? 29.520 -0.942 -47.955 1.00 80.94 151 ARG A O 1
ATOM 1218 N N . CYS A 1 152 ? 28.935 0.263 -46.163 1.00 76.00 152 CYS A N 1
ATOM 1219 C CA . CYS A 1 152 ? 27.535 -0.173 -46.169 1.00 76.00 152 CYS A CA 1
ATOM 1220 C C . CYS A 1 152 ? 26.684 0.580 -47.204 1.00 76.00 152 CYS A C 1
ATOM 1222 O O . CYS A 1 152 ? 25.654 0.058 -47.627 1.00 76.00 152 CYS A O 1
ATOM 1224 N N . TYR A 1 153 ? 27.093 1.788 -47.609 1.00 77.12 153 TYR A N 1
ATOM 1225 C CA . TYR A 1 153 ? 26.344 2.649 -48.532 1.00 77.12 153 TYR A CA 1
ATOM 1226 C C . TYR A 1 153 ? 27.233 3.271 -49.627 1.00 77.12 153 TYR A C 1
ATOM 1228 O O . TYR A 1 153 ? 27.224 4.494 -49.795 1.00 77.12 153 TYR A O 1
ATOM 1236 N N . PRO A 1 154 ? 27.965 2.466 -50.419 1.00 77.44 154 PRO A N 1
ATOM 1237 C CA . PRO A 1 154 ? 29.011 2.962 -51.317 1.00 77.44 154 PRO A CA 1
ATOM 1238 C C . PRO A 1 154 ? 28.495 3.987 -52.335 1.00 77.44 154 PRO A C 1
ATOM 1240 O O . PRO A 1 154 ? 29.116 5.022 -52.540 1.00 77.44 154 PRO A O 1
ATOM 1243 N N . THR A 1 155 ? 27.296 3.786 -52.887 1.00 78.12 155 THR A N 1
ATOM 1244 C CA . THR A 1 155 ? 26.702 4.695 -53.885 1.00 78.12 155 THR A CA 1
ATOM 1245 C C . THR A 1 155 ? 26.284 6.061 -53.330 1.00 78.12 155 THR A C 1
ATOM 1247 O O . THR A 1 155 ? 26.141 7.014 -54.092 1.00 78.12 155 THR A O 1
ATOM 1250 N N . LYS A 1 156 ? 26.072 6.186 -52.013 1.00 71.94 156 LYS A N 1
ATOM 1251 C CA . LYS A 1 156 ? 25.619 7.432 -51.363 1.00 71.94 156 LYS A CA 1
ATOM 1252 C C . LYS A 1 156 ? 26.702 8.096 -50.513 1.00 71.94 156 LYS A C 1
ATOM 1254 O O . LYS A 1 156 ? 26.620 9.304 -50.291 1.00 71.94 156 LYS A O 1
ATOM 1259 N N . ALA A 1 157 ? 27.676 7.323 -50.036 1.00 71.38 157 ALA A N 1
ATOM 1260 C CA . ALA A 1 157 ? 28.596 7.716 -48.975 1.00 71.38 157 ALA A CA 1
ATOM 1261 C C . ALA A 1 157 ? 30.084 7.676 -49.356 1.00 71.38 157 ALA A C 1
ATOM 1263 O O . ALA A 1 157 ? 30.870 8.287 -48.640 1.00 71.38 157 ALA A O 1
ATOM 1264 N N . ALA A 1 158 ? 30.483 7.016 -50.449 1.00 78.00 158 ALA A N 1
ATOM 1265 C CA . ALA A 1 158 ? 31.899 6.893 -50.808 1.00 78.00 158 ALA A CA 1
ATOM 1266 C C . ALA A 1 158 ? 32.600 8.259 -50.914 1.00 78.00 158 ALA A C 1
ATOM 1268 O O . ALA A 1 158 ? 32.120 9.151 -51.621 1.00 78.00 158 ALA A O 1
ATOM 1269 N N . GLY A 1 159 ? 33.715 8.417 -50.192 1.00 76.62 159 GLY A N 1
ATOM 1270 C CA . GLY A 1 159 ? 34.550 9.622 -50.193 1.00 76.62 159 GLY A CA 1
ATOM 1271 C C . GLY A 1 159 ? 33.922 10.858 -49.539 1.00 76.62 159 GLY A C 1
ATOM 1272 O O . GLY A 1 159 ? 34.506 11.938 -49.596 1.00 76.62 159 GLY A O 1
ATOM 1273 N N . LYS A 1 160 ? 32.732 10.735 -48.935 1.00 77.94 160 LYS A N 1
ATOM 1274 C CA . LYS A 1 160 ? 31.994 11.862 -48.335 1.00 77.94 160 LYS A CA 1
ATOM 1275 C C . LYS A 1 160 ? 32.043 11.867 -46.811 1.00 77.94 160 LYS A C 1
ATOM 1277 O O . LYS A 1 160 ? 31.824 12.915 -46.205 1.00 77.94 160 LYS A O 1
ATOM 1282 N N . PHE A 1 161 ? 32.286 10.719 -46.182 1.00 76.31 161 PHE A N 1
ATOM 1283 C CA . PHE A 1 161 ? 32.157 10.549 -44.736 1.00 76.31 161 PHE A CA 1
ATOM 1284 C C . PHE A 1 161 ? 33.504 10.377 -44.051 1.00 76.31 161 PHE A C 1
ATOM 1286 O O . PHE A 1 161 ? 33.775 11.110 -43.103 1.00 76.31 161 PHE A O 1
ATOM 1293 N N . LEU A 1 162 ? 34.355 9.458 -44.509 1.00 84.19 162 LEU A N 1
ATOM 1294 C CA . LEU A 1 162 ? 35.687 9.246 -43.948 1.00 84.19 162 LEU A CA 1
ATOM 1295 C C . LEU A 1 162 ? 36.656 10.310 -44.480 1.00 84.19 162 LEU A C 1
ATOM 1297 O O . LEU A 1 162 ? 37.537 10.043 -45.290 1.00 84.19 162 LEU A O 1
ATOM 1301 N N . THR A 1 163 ? 36.474 11.541 -44.014 1.00 83.88 163 THR A N 1
ATOM 1302 C CA . THR A 1 163 ? 37.353 12.676 -44.300 1.00 83.88 163 THR A CA 1
ATOM 1303 C C . THR A 1 163 ? 38.004 13.157 -43.011 1.00 83.88 163 THR A C 1
ATOM 1305 O O . THR A 1 163 ? 37.432 13.028 -41.926 1.00 83.88 163 THR A O 1
ATOM 1308 N N . VAL A 1 164 ? 39.198 13.746 -43.120 1.00 79.94 164 VAL A N 1
ATOM 1309 C CA . VAL A 1 164 ? 39.909 14.329 -41.968 1.00 79.94 164 VAL A CA 1
ATOM 1310 C C . VAL A 1 164 ? 39.025 15.355 -41.251 1.00 79.94 164 VAL A C 1
ATOM 1312 O O . VAL A 1 164 ? 38.936 15.331 -40.027 1.00 79.94 164 VAL A O 1
ATOM 1315 N N . ALA A 1 165 ? 38.298 16.183 -42.009 1.00 77.00 165 ALA A N 1
ATOM 1316 C CA . ALA A 1 165 ? 37.378 17.181 -41.469 1.00 77.00 165 ALA A CA 1
ATOM 1317 C C . ALA A 1 165 ? 36.280 16.557 -40.590 1.00 77.00 165 ALA A C 1
ATOM 1319 O O . ALA A 1 165 ? 36.123 16.952 -39.439 1.00 77.00 165 ALA A O 1
ATOM 1320 N N . ASN A 1 166 ? 35.585 15.522 -41.075 1.00 78.25 166 ASN A N 1
ATOM 1321 C CA . ASN A 1 166 ? 34.526 14.863 -40.303 1.00 78.25 166 ASN A CA 1
ATOM 1322 C C . ASN A 1 166 ? 35.070 14.139 -39.063 1.00 78.25 166 ASN A C 1
ATOM 1324 O O . ASN A 1 166 ? 34.392 14.066 -38.037 1.00 78.25 166 ASN A O 1
ATOM 1328 N N . VAL A 1 167 ? 36.288 13.593 -39.148 1.00 78.19 167 VAL A N 1
ATOM 1329 C CA . VAL A 1 167 ? 36.942 12.955 -38.000 1.00 78.19 167 VAL A CA 1
ATOM 1330 C C . VAL A 1 167 ? 37.262 13.989 -36.918 1.00 78.19 167 VAL A C 1
ATOM 1332 O O . VAL A 1 167 ? 36.950 13.751 -35.751 1.00 78.19 167 VAL A O 1
ATOM 1335 N N . LEU A 1 168 ? 37.838 15.134 -37.295 1.00 75.19 168 LEU A N 1
ATOM 1336 C CA . LEU A 1 168 ? 38.161 16.226 -36.371 1.00 75.19 168 LEU A CA 1
ATOM 1337 C C . LEU A 1 168 ? 36.900 16.857 -35.764 1.00 75.19 168 LEU A C 1
ATOM 1339 O O . LEU A 1 168 ? 36.853 17.072 -34.551 1.00 75.19 168 LEU A O 1
ATOM 1343 N N . ASP A 1 169 ? 35.857 17.065 -36.568 1.00 72.81 169 ASP A N 1
ATOM 1344 C CA . ASP A 1 169 ? 34.566 17.572 -36.094 1.00 72.81 169 ASP A CA 1
ATOM 1345 C C . ASP A 1 169 ? 33.923 16.626 -35.072 1.00 72.81 169 ASP A C 1
ATOM 1347 O O . ASP A 1 169 ? 33.383 17.073 -34.062 1.00 72.81 169 ASP A O 1
ATOM 1351 N N . GLU A 1 170 ? 33.992 15.309 -35.279 1.00 73.44 170 GLU A N 1
ATOM 1352 C CA . GLU A 1 170 ? 33.461 14.351 -34.307 1.00 73.44 170 GLU A CA 1
ATOM 1353 C C . GLU A 1 170 ? 34.319 14.197 -33.057 1.00 73.44 170 GLU A C 1
ATOM 1355 O O . GLU A 1 170 ? 33.766 13.933 -31.986 1.00 73.44 170 GLU A O 1
ATOM 1360 N N . LEU A 1 171 ? 35.640 14.339 -33.171 1.00 71.38 171 LEU A N 1
ATOM 1361 C CA . LEU A 1 171 ? 36.523 14.372 -32.008 1.00 71.38 171 LEU A CA 1
ATOM 1362 C C . LEU A 1 171 ? 36.173 15.571 -31.125 1.00 71.38 171 LEU A C 1
ATOM 1364 O O . LEU A 1 171 ? 36.030 15.406 -29.920 1.00 71.38 171 LEU A O 1
ATOM 1368 N N . LYS A 1 172 ? 35.905 16.740 -31.713 1.00 65.81 172 LYS A N 1
ATOM 1369 C CA . LYS A 1 172 ? 35.603 17.974 -30.973 1.00 65.81 172 LYS A CA 1
ATOM 1370 C C . LYS A 1 172 ? 34.450 17.856 -29.964 1.00 65.81 172 LYS A C 1
ATOM 1372 O O . LYS A 1 172 ? 34.443 18.605 -29.000 1.00 65.81 172 LYS A O 1
ATOM 1377 N N . TYR A 1 173 ? 33.485 16.952 -30.153 1.00 59.00 173 TYR A N 1
ATOM 1378 C CA . TYR A 1 173 ? 32.252 16.900 -29.345 1.00 59.00 173 TYR A CA 1
ATOM 1379 C C . TYR A 1 173 ? 32.002 15.559 -28.633 1.00 59.00 173 TYR A C 1
ATOM 1381 O O . TYR A 1 173 ? 30.855 15.246 -28.292 1.00 59.00 173 TYR A O 1
ATOM 1389 N N . ARG A 1 174 ? 33.034 14.731 -28.427 1.00 64.50 174 ARG A N 1
ATOM 1390 C CA . ARG A 1 174 ? 32.898 13.477 -27.669 1.00 64.50 174 ARG A CA 1
ATOM 1391 C C . ARG A 1 174 ? 33.278 13.656 -26.205 1.00 64.50 174 ARG A C 1
ATOM 1393 O O . ARG A 1 174 ? 34.290 14.252 -25.891 1.00 64.50 174 ARG A O 1
ATOM 1400 N N . TYR A 1 175 ? 32.480 13.045 -25.338 1.00 63.50 175 TYR A N 1
ATOM 1401 C CA . TYR A 1 175 ? 32.700 12.981 -23.897 1.00 63.50 175 TYR A CA 1
ATOM 1402 C C . TYR A 1 175 ? 32.493 11.532 -23.460 1.00 63.50 175 TYR A C 1
ATOM 1404 O O . TYR A 1 175 ? 31.651 10.825 -24.035 1.00 63.50 175 TYR A O 1
ATOM 1412 N N . ALA A 1 176 ? 33.238 11.076 -22.459 1.00 64.00 176 ALA A N 1
ATOM 1413 C CA . ALA A 1 176 ? 33.079 9.747 -21.883 1.00 64.00 176 ALA A CA 1
ATOM 1414 C C . ALA A 1 176 ? 32.779 9.874 -20.391 1.00 64.00 176 ALA A C 1
ATOM 1416 O O . ALA A 1 176 ? 33.483 10.567 -19.671 1.00 64.00 176 ALA A O 1
ATOM 1417 N N . LEU A 1 177 ? 31.731 9.192 -19.935 1.00 69.88 177 LEU A N 1
ATOM 1418 C CA . LEU A 1 177 ? 31.407 9.079 -18.519 1.00 69.88 177 LEU A CA 1
ATOM 1419 C C . LEU A 1 177 ? 31.356 7.600 -18.157 1.00 69.88 177 LEU A C 1
ATOM 1421 O O . LEU A 1 177 ? 30.744 6.803 -18.877 1.00 69.88 177 LEU A O 1
ATOM 1425 N N . GLU A 1 178 ? 31.993 7.231 -17.051 1.00 76.69 178 GLU A N 1
ATOM 1426 C CA . GLU A 1 178 ? 31.957 5.858 -16.566 1.00 76.69 178 GLU A CA 1
ATOM 1427 C C . GLU A 1 178 ? 30.534 5.463 -16.166 1.00 76.69 178 GLU A C 1
ATOM 1429 O O . GLU A 1 178 ? 29.811 6.225 -15.522 1.00 76.69 178 GLU A O 1
ATOM 1434 N N . ALA A 1 179 ? 30.125 4.249 -16.532 1.00 85.44 179 ALA A N 1
ATOM 1435 C CA . ALA A 1 179 ? 28.838 3.697 -16.137 1.00 85.44 179 ALA A CA 1
ATOM 1436 C C . ALA A 1 179 ? 29.021 2.647 -15.039 1.00 85.44 179 ALA A C 1
ATOM 1438 O O . ALA A 1 179 ? 29.848 1.745 -15.161 1.00 85.44 179 ALA A O 1
ATOM 1439 N N . SER A 1 180 ? 28.200 2.733 -13.997 1.00 89.38 180 SER A N 1
ATOM 1440 C CA . SER A 1 180 ? 28.075 1.709 -12.966 1.00 89.38 180 SER A CA 1
ATOM 1441 C C . SER A 1 180 ? 26.821 0.878 -13.235 1.00 89.38 180 SER A C 1
ATOM 1443 O O . SER A 1 180 ? 25.736 1.421 -13.459 1.00 89.38 180 SER A O 1
ATOM 1445 N N . LEU A 1 181 ? 26.975 -0.444 -13.275 1.00 91.25 181 LEU A N 1
ATOM 1446 C CA . LEU A 1 181 ? 25.914 -1.383 -13.634 1.00 91.25 181 LEU A CA 1
ATOM 1447 C C . LEU A 1 181 ? 25.365 -2.076 -12.387 1.00 91.25 181 LEU A C 1
ATOM 1449 O O . LEU A 1 181 ? 26.126 -2.495 -11.516 1.00 91.25 181 LEU A O 1
ATOM 1453 N N . ASP A 1 182 ? 24.047 -2.272 -12.331 1.00 91.56 182 ASP A N 1
ATOM 1454 C CA . ASP A 1 182 ? 23.465 -3.159 -11.320 1.00 91.56 182 ASP A CA 1
ATOM 1455 C C . ASP A 1 182 ? 23.887 -4.627 -11.516 1.00 91.56 182 ASP A C 1
ATOM 1457 O O . ASP A 1 182 ? 24.389 -5.026 -12.572 1.00 91.56 182 ASP A O 1
ATOM 1461 N N . VAL A 1 183 ? 23.677 -5.447 -10.480 1.00 90.00 183 VAL A N 1
ATOM 1462 C CA . VAL A 1 183 ? 24.053 -6.874 -10.469 1.00 90.00 183 VAL A CA 1
ATOM 1463 C C . VAL A 1 183 ? 23.510 -7.585 -11.710 1.00 90.00 183 VAL A C 1
ATOM 1465 O O . VAL A 1 183 ? 24.232 -8.295 -12.409 1.00 90.00 183 VAL A O 1
ATOM 1468 N N . ALA A 1 184 ? 22.245 -7.326 -12.042 1.00 90.38 184 ALA A N 1
ATOM 1469 C CA . ALA A 1 184 ? 21.590 -7.953 -13.175 1.00 90.38 184 ALA A CA 1
ATOM 1470 C C . ALA A 1 184 ? 22.214 -7.562 -14.524 1.00 90.38 184 ALA A C 1
ATOM 1472 O O . ALA A 1 184 ? 22.340 -8.438 -15.379 1.00 90.38 184 ALA A O 1
ATOM 1473 N N . LEU A 1 185 ? 22.589 -6.297 -14.753 1.00 91.81 185 LEU A N 1
ATOM 1474 C CA . LEU A 1 185 ? 23.289 -5.869 -15.972 1.00 91.81 185 LEU A CA 1
ATOM 1475 C C . LEU A 1 185 ? 24.724 -6.387 -16.034 1.00 91.81 185 LEU A C 1
ATOM 1477 O O . LEU A 1 185 ? 25.147 -6.820 -17.108 1.00 91.81 185 LEU A O 1
ATOM 1481 N N . SER A 1 186 ? 25.432 -6.406 -14.906 1.00 92.94 186 SER A N 1
ATOM 1482 C CA . SER A 1 186 ? 26.776 -6.984 -14.795 1.00 92.94 186 SER A CA 1
ATOM 1483 C C . SER A 1 186 ? 26.784 -8.456 -15.209 1.00 92.94 186 SER A C 1
ATOM 1485 O O . SER A 1 186 ? 27.612 -8.874 -16.020 1.00 92.94 186 SER A O 1
ATOM 1487 N N . GLU A 1 187 ? 25.778 -9.233 -14.800 1.00 91.69 187 GLU A N 1
ATOM 1488 C CA . GLU A 1 187 ? 25.606 -10.599 -15.304 1.00 91.69 187 GLU A CA 1
ATOM 1489 C C . GLU A 1 187 ? 25.362 -10.654 -16.821 1.00 91.69 187 GLU A C 1
ATOM 1491 O O . GLU A 1 187 ? 25.807 -11.588 -17.490 1.00 91.69 187 GLU A O 1
ATOM 1496 N N . GLN A 1 188 ? 24.617 -9.701 -17.400 1.00 90.69 188 GLN A N 1
ATOM 1497 C CA . GLN A 1 188 ? 24.396 -9.684 -18.854 1.00 90.69 188 GLN A CA 1
ATOM 1498 C C . GLN A 1 188 ? 25.684 -9.370 -19.618 1.00 90.69 188 GLN A C 1
ATOM 1500 O O . GLN A 1 188 ? 25.857 -9.883 -20.727 1.00 90.69 188 GLN A O 1
ATOM 1505 N N . LEU A 1 189 ? 26.571 -8.560 -19.037 1.00 90.62 189 LEU A N 1
ATOM 1506 C CA . LEU A 1 189 ? 27.904 -8.283 -19.566 1.00 90.62 189 LEU A CA 1
ATOM 1507 C C . LEU A 1 189 ? 28.785 -9.537 -19.514 1.00 90.62 189 LEU A C 1
ATOM 1509 O O . LEU A 1 189 ? 29.326 -9.935 -20.543 1.00 90.62 189 LEU A O 1
ATOM 1513 N N . GLN A 1 190 ? 28.831 -10.232 -18.371 1.00 91.56 190 GLN A N 1
ATOM 1514 C CA . GLN A 1 190 ? 29.546 -11.511 -18.225 1.00 91.56 190 GLN A CA 1
ATOM 1515 C C . GLN A 1 190 ? 29.040 -12.568 -19.219 1.00 91.56 190 GLN A C 1
ATOM 1517 O O . GLN A 1 190 ? 29.821 -13.258 -19.870 1.00 91.56 190 GLN A O 1
ATOM 1522 N N . LYS A 1 191 ? 27.717 -12.634 -19.421 1.00 91.69 191 LYS A N 1
ATOM 1523 C CA . LYS A 1 191 ? 27.058 -13.514 -20.405 1.00 91.69 191 LYS A CA 1
ATOM 1524 C C . LYS A 1 191 ? 27.236 -13.046 -21.861 1.00 91.69 191 LYS A C 1
ATOM 1526 O O . LYS A 1 191 ? 26.600 -13.614 -22.750 1.00 91.69 191 LYS A O 1
ATOM 1531 N N . ARG A 1 192 ? 28.026 -11.993 -22.119 1.00 88.62 192 ARG A N 1
ATOM 1532 C CA . ARG A 1 192 ? 28.268 -11.364 -23.436 1.00 88.62 192 ARG A CA 1
ATOM 1533 C C . ARG A 1 192 ? 26.994 -10.934 -24.178 1.00 88.62 192 ARG A C 1
ATOM 1535 O O . ARG A 1 192 ? 26.973 -10.810 -25.401 1.00 88.62 192 ARG A O 1
ATOM 1542 N N . LYS A 1 193 ? 25.895 -10.706 -23.451 1.00 87.81 193 LYS A N 1
ATOM 1543 C CA . LYS A 1 193 ? 24.624 -10.197 -24.004 1.00 87.81 193 LYS A CA 1
ATOM 1544 C C . LYS A 1 193 ? 24.627 -8.677 -24.123 1.00 87.81 193 LYS A C 1
ATOM 1546 O O . LYS A 1 193 ? 23.940 -8.154 -25.011 1.00 87.81 193 LYS A O 1
ATOM 1551 N N . LEU A 1 194 ? 25.376 -8.022 -23.241 1.00 87.81 194 LEU A N 1
ATOM 1552 C CA . LEU A 1 194 ? 25.822 -6.640 -23.348 1.00 87.81 194 LEU A CA 1
ATOM 1553 C C . LEU A 1 194 ? 27.282 -6.648 -23.819 1.00 87.81 194 LEU A C 1
ATOM 1555 O O . LEU A 1 194 ? 28.073 -7.437 -23.311 1.00 87.81 194 LEU A O 1
ATOM 1559 N N . PHE A 1 195 ? 27.621 -5.834 -24.817 1.00 82.56 195 PHE A N 1
ATOM 1560 C CA . PHE A 1 195 ? 28.962 -5.789 -25.408 1.00 82.56 195 PHE A CA 1
ATOM 1561 C C . PHE A 1 195 ? 29.237 -4.429 -26.065 1.00 82.56 195 PHE A C 1
ATOM 1563 O O . PHE A 1 195 ? 28.311 -3.668 -26.361 1.00 82.56 195 PHE A O 1
ATOM 1570 N N . ILE A 1 196 ? 30.515 -4.129 -26.301 1.00 79.25 196 ILE A N 1
ATOM 1571 C CA . ILE A 1 196 ? 30.966 -2.857 -26.881 1.00 79.25 196 ILE A CA 1
ATOM 1572 C C . ILE A 1 196 ? 30.392 -2.672 -28.294 1.00 79.25 196 ILE A C 1
ATOM 1574 O O . ILE A 1 196 ? 30.397 -3.592 -29.106 1.00 79.25 196 ILE A O 1
ATOM 1578 N N . GLY A 1 197 ? 29.886 -1.471 -28.584 1.00 74.50 197 GLY A N 1
ATOM 1579 C CA . GLY A 1 197 ? 29.229 -1.138 -29.855 1.00 74.50 197 GLY A CA 1
ATOM 1580 C C . GLY A 1 197 ? 27.718 -1.401 -29.873 1.00 74.50 197 GLY A C 1
ATOM 1581 O O . GLY A 1 197 ? 27.032 -0.969 -30.800 1.00 74.50 197 GLY A O 1
ATOM 1582 N N . GLN A 1 198 ? 27.163 -2.050 -28.845 1.00 82.25 198 GLN A N 1
ATOM 1583 C CA . GLN A 1 198 ? 25.717 -2.200 -28.703 1.00 82.25 198 GLN A CA 1
ATOM 1584 C C . GLN A 1 198 ? 25.069 -0.880 -28.263 1.00 82.25 198 GLN A C 1
ATOM 1586 O O . GLN A 1 198 ? 25.470 -0.273 -27.273 1.00 82.25 198 GLN A O 1
ATOM 1591 N N . LYS A 1 199 ? 24.009 -0.464 -28.963 1.00 86.19 199 LYS A N 1
ATOM 1592 C CA . LYS A 1 199 ? 23.202 0.695 -28.569 1.00 86.19 199 LYS A CA 1
ATOM 1593 C C . LYS A 1 199 ? 22.136 0.292 -27.548 1.00 86.19 199 LYS A C 1
ATOM 1595 O O . LYS A 1 199 ? 21.417 -0.695 -27.740 1.00 86.19 199 LYS A O 1
ATOM 1600 N N . LEU A 1 200 ? 22.003 1.083 -26.486 1.00 90.25 200 LEU A N 1
ATOM 1601 C CA . LEU A 1 200 ? 20.978 0.922 -25.457 1.00 90.25 200 LEU A CA 1
ATOM 1602 C C . LEU A 1 200 ? 20.077 2.155 -25.395 1.00 90.25 200 LEU A C 1
ATOM 1604 O O . LEU A 1 200 ? 20.535 3.280 -25.573 1.00 90.25 200 LEU A O 1
ATOM 1608 N N . ARG A 1 201 ? 18.798 1.934 -25.091 1.00 90.06 201 ARG A N 1
ATOM 1609 C CA . ARG A 1 201 ? 17.888 2.977 -24.614 1.00 90.06 201 ARG A CA 1
ATOM 1610 C C . ARG A 1 201 ? 17.732 2.810 -23.111 1.00 90.06 201 ARG A C 1
ATOM 1612 O O . ARG A 1 201 ? 17.392 1.718 -22.650 1.00 90.06 201 ARG A O 1
ATOM 1619 N N . ILE A 1 202 ? 18.006 3.873 -22.368 1.00 90.81 202 ILE A N 1
ATOM 1620 C CA . ILE A 1 202 ? 18.084 3.845 -20.909 1.00 90.81 202 ILE A CA 1
ATOM 1621 C C . ILE A 1 202 ? 17.110 4.881 -20.351 1.00 90.81 202 ILE A C 1
ATOM 1623 O O . ILE A 1 202 ? 17.122 6.040 -20.761 1.00 90.81 202 ILE A O 1
ATOM 1627 N N . TRP A 1 203 ? 16.271 4.456 -19.412 1.00 89.81 203 TRP A N 1
ATOM 1628 C CA . TRP A 1 203 ? 15.373 5.311 -18.641 1.00 89.81 203 TRP A CA 1
ATOM 1629 C C . TRP A 1 203 ? 15.663 5.153 -17.153 1.00 89.81 203 TRP A C 1
ATOM 1631 O O . TRP A 1 203 ? 15.887 4.040 -16.685 1.00 89.81 203 TRP A O 1
ATOM 1641 N N . GLY A 1 204 ? 15.610 6.255 -16.403 1.00 85.38 204 GLY A N 1
ATOM 1642 C CA . GLY A 1 204 ? 15.848 6.232 -14.958 1.00 85.38 204 GLY A CA 1
ATOM 1643 C C . GLY A 1 204 ? 17.303 5.960 -14.570 1.00 85.38 204 GLY A C 1
ATOM 1644 O O . GLY A 1 204 ? 17.536 5.415 -13.497 1.00 85.38 204 GLY A O 1
ATOM 1645 N N . ALA A 1 205 ? 18.260 6.302 -15.440 1.00 88.25 205 ALA A N 1
ATOM 1646 C CA . ALA A 1 205 ? 19.655 6.406 -15.030 1.00 88.25 205 ALA A CA 1
ATOM 1647 C C . ALA A 1 205 ? 19.821 7.594 -14.078 1.00 88.25 205 ALA A C 1
ATOM 1649 O O . ALA A 1 205 ? 19.157 8.621 -14.242 1.00 88.25 205 ALA A O 1
ATOM 1650 N N . SER A 1 206 ? 20.707 7.448 -13.105 1.00 87.12 206 SER A N 1
ATOM 1651 C CA . SER A 1 206 ? 21.056 8.503 -12.157 1.00 87.12 206 SER A CA 1
ATOM 1652 C C . SER A 1 206 ? 22.559 8.703 -12.145 1.00 87.12 206 SER A C 1
ATOM 1654 O O . SER A 1 206 ? 23.315 7.806 -12.500 1.00 87.12 206 SER A O 1
ATOM 1656 N N . LEU A 1 207 ? 22.997 9.878 -11.727 1.00 86.25 207 LEU A N 1
ATOM 1657 C CA . LEU A 1 207 ? 24.409 10.153 -11.506 1.00 86.25 207 LEU A CA 1
ATOM 1658 C C . LEU A 1 207 ? 24.706 9.923 -10.021 1.00 86.25 207 LEU A C 1
ATOM 1660 O O . LEU A 1 207 ? 23.868 10.231 -9.172 1.00 86.25 207 LEU A O 1
ATOM 1664 N N . CYS A 1 208 ? 25.844 9.312 -9.711 1.00 80.44 208 CYS A N 1
ATOM 1665 C CA . CYS A 1 208 ? 26.292 9.066 -8.341 1.00 80.44 208 CYS A CA 1
ATOM 1666 C C . CYS A 1 208 ? 27.738 9.526 -8.157 1.00 80.44 208 CYS A C 1
ATOM 1668 O O . CYS A 1 208 ? 28.488 9.544 -9.130 1.00 80.44 208 CYS A O 1
ATOM 1670 N N . GLY A 1 209 ? 28.128 9.826 -6.915 1.00 74.38 209 GLY A N 1
ATOM 1671 C CA . GLY A 1 209 ? 29.497 10.230 -6.580 1.00 74.38 209 GLY A CA 1
ATOM 1672 C C . GLY A 1 209 ? 29.746 11.740 -6.628 1.00 74.38 209 GLY A C 1
ATOM 1673 O O . GLY A 1 209 ? 30.869 12.154 -6.872 1.00 74.38 209 GLY A O 1
ATOM 1674 N N . TRP A 1 210 ? 28.722 12.574 -6.408 1.00 73.88 210 TRP A N 1
ATOM 1675 C CA . TRP A 1 210 ? 28.896 14.024 -6.251 1.00 73.88 210 TRP A CA 1
ATOM 1676 C C . TRP A 1 210 ? 28.177 14.557 -5.012 1.00 73.88 210 TRP A C 1
ATOM 1678 O O . TRP A 1 210 ? 27.199 13.966 -4.548 1.00 73.88 210 TRP A O 1
ATOM 1688 N N . THR A 1 211 ? 28.587 15.739 -4.557 1.00 61.97 211 THR A N 1
ATOM 1689 C CA . THR A 1 211 ? 27.919 16.537 -3.518 1.00 61.97 211 THR A CA 1
ATOM 1690 C C . THR A 1 211 ? 27.866 18.011 -3.942 1.00 61.97 211 THR A C 1
ATOM 1692 O O . THR A 1 211 ? 28.474 18.864 -3.311 1.00 61.97 211 THR A O 1
ATOM 1695 N N . GLY A 1 212 ? 27.186 18.322 -5.052 1.00 67.19 212 GLY A N 1
ATOM 1696 C CA . GLY A 1 212 ? 26.969 19.706 -5.497 1.00 67.19 212 GLY A CA 1
ATOM 1697 C C . GLY A 1 212 ? 26.874 19.858 -7.017 1.00 67.19 212 GLY A C 1
ATOM 1698 O O . GLY A 1 212 ? 26.957 18.861 -7.737 1.00 67.19 212 GLY A O 1
ATOM 1699 N N . PRO A 1 213 ? 26.671 21.087 -7.524 1.00 67.44 213 PRO A N 1
ATOM 1700 C CA . PRO A 1 213 ? 26.910 21.409 -8.925 1.00 67.44 213 PRO A CA 1
ATOM 1701 C C . PRO A 1 213 ? 28.402 21.229 -9.212 1.00 67.44 213 PRO A C 1
ATOM 1703 O O . PRO A 1 213 ? 29.228 21.885 -8.590 1.00 67.44 213 PRO A O 1
ATOM 1706 N N . VAL A 1 214 ? 28.737 20.326 -10.126 1.00 62.44 214 VAL A N 1
ATOM 1707 C CA . VAL A 1 214 ? 30.122 20.019 -10.493 1.00 62.44 214 VAL A CA 1
ATOM 1708 C C . VAL A 1 214 ? 30.240 20.167 -12.003 1.00 62.44 214 VAL A C 1
ATOM 1710 O O . VAL A 1 214 ? 29.348 19.734 -12.745 1.00 62.44 214 VAL A O 1
ATOM 1713 N N . SER A 1 215 ? 31.307 20.812 -12.471 1.00 60.34 215 SER A N 1
ATOM 1714 C CA . SER A 1 215 ? 31.601 20.854 -13.903 1.00 60.34 215 SER A CA 1
ATOM 1715 C C . SER A 1 215 ? 31.906 19.439 -14.410 1.00 60.34 215 SER A C 1
ATOM 1717 O O . SER A 1 215 ? 32.361 18.580 -13.659 1.00 60.34 215 SER A O 1
ATOM 1719 N N . PHE A 1 216 ? 31.678 19.152 -15.694 1.00 56.25 216 PHE A N 1
ATOM 1720 C CA . PHE A 1 216 ? 31.993 17.820 -16.235 1.00 56.25 216 PHE A CA 1
ATOM 1721 C C . PHE A 1 216 ? 33.469 17.419 -15.991 1.00 56.25 216 PHE A C 1
ATOM 1723 O O . PHE A 1 216 ? 33.764 16.239 -15.822 1.00 56.25 216 PHE A O 1
ATOM 1730 N N . HIS A 1 217 ? 34.371 18.402 -15.896 1.00 53.81 217 HIS A N 1
ATOM 1731 C CA . HIS A 1 217 ? 35.804 18.220 -15.652 1.00 53.81 217 HIS A CA 1
ATOM 1732 C C . HIS A 1 217 ? 36.119 17.743 -14.230 1.00 53.81 217 HIS A C 1
ATOM 1734 O O . HIS A 1 217 ? 36.808 16.742 -14.065 1.00 53.81 217 HIS A O 1
ATOM 1740 N N . GLU A 1 218 ? 35.565 18.397 -13.211 1.00 54.31 218 GLU A N 1
ATOM 1741 C CA . GLU A 1 218 ? 35.730 18.008 -11.799 1.00 54.31 218 GLU A CA 1
ATOM 1742 C C . GLU A 1 218 ? 34.973 16.707 -11.460 1.00 54.31 218 GLU A C 1
ATOM 1744 O O . GLU A 1 218 ? 35.237 16.054 -10.451 1.00 54.31 218 GLU A O 1
ATOM 1749 N N . ALA A 1 219 ? 34.021 16.320 -12.315 1.00 55.91 219 ALA A N 1
ATOM 1750 C CA . ALA A 1 219 ? 33.214 15.113 -12.185 1.00 55.91 219 ALA A CA 1
ATOM 1751 C C . ALA A 1 219 ? 33.897 13.847 -12.740 1.00 55.91 219 ALA A C 1
ATOM 1753 O O . ALA A 1 219 ? 33.467 12.736 -12.416 1.00 55.91 219 ALA A O 1
ATOM 1754 N N . SER A 1 220 ? 34.927 13.979 -13.581 1.00 54.66 220 SER A N 1
ATOM 1755 C CA . SER A 1 220 ? 35.559 12.840 -14.258 1.00 54.66 220 SER A CA 1
ATOM 1756 C C . SER A 1 220 ? 36.326 11.957 -13.261 1.00 54.66 220 SER A C 1
ATOM 1758 O O . SER A 1 220 ? 37.210 12.424 -12.552 1.00 54.66 220 SER A O 1
ATOM 1760 N N . GLY A 1 221 ? 35.951 10.677 -13.160 1.00 62.66 221 GLY A N 1
ATOM 1761 C CA . GLY A 1 221 ? 36.512 9.700 -12.209 1.00 62.66 221 GLY A CA 1
ATOM 1762 C C . GLY A 1 221 ? 35.738 9.571 -10.889 1.00 62.66 221 GLY A C 1
ATOM 1763 O O . GLY A 1 221 ? 35.627 8.469 -10.348 1.00 62.66 221 GLY A O 1
ATOM 1764 N N . THR A 1 222 ? 35.121 10.655 -10.415 1.00 70.31 222 THR A N 1
ATOM 1765 C CA . THR A 1 222 ? 34.305 10.661 -9.185 1.00 70.31 222 THR A CA 1
ATOM 1766 C C . THR A 1 222 ? 32.839 10.343 -9.484 1.00 70.31 222 THR A C 1
ATOM 1768 O O . THR A 1 222 ? 32.190 9.583 -8.760 1.00 70.31 222 THR A O 1
ATOM 1771 N N . VAL A 1 223 ? 32.318 10.877 -10.592 1.00 77.94 223 VAL A N 1
ATOM 1772 C CA . VAL A 1 223 ? 30.918 10.738 -10.992 1.00 77.94 223 VAL A CA 1
ATOM 1773 C C . VAL A 1 223 ? 30.745 9.562 -11.936 1.00 77.94 223 VAL A C 1
ATOM 1775 O O . VAL A 1 223 ? 31.413 9.448 -12.963 1.00 77.94 223 VAL A O 1
ATOM 1778 N N . LYS A 1 224 ? 29.781 8.701 -11.619 1.00 83.12 224 LYS A N 1
ATOM 1779 C CA . LYS A 1 224 ? 29.408 7.559 -12.457 1.00 83.12 224 LYS A CA 1
ATOM 1780 C C . LYS A 1 224 ? 27.941 7.632 -12.834 1.00 83.12 224 LYS A C 1
ATOM 1782 O O . LYS A 1 224 ? 27.087 8.037 -12.042 1.00 83.12 224 LYS A O 1
ATOM 1787 N N . LEU A 1 225 ? 27.634 7.201 -14.051 1.00 86.56 225 LEU A N 1
ATOM 1788 C CA . LEU A 1 225 ? 26.268 7.003 -14.507 1.00 86.56 225 LEU A CA 1
ATOM 1789 C C . LEU A 1 225 ? 25.769 5.638 -14.028 1.00 86.56 225 LEU A C 1
ATOM 1791 O O . LEU A 1 225 ? 26.147 4.601 -14.568 1.00 86.56 225 LEU A O 1
ATOM 1795 N N . MET A 1 226 ? 24.892 5.626 -13.034 1.00 89.75 226 MET A N 1
ATOM 1796 C CA . MET A 1 226 ? 24.199 4.421 -12.589 1.00 89.75 226 MET A CA 1
ATOM 1797 C C . MET A 1 226 ? 23.166 4.001 -13.630 1.00 89.75 226 MET A C 1
ATOM 1799 O O . MET A 1 226 ? 22.216 4.732 -13.930 1.00 89.75 226 MET A O 1
ATOM 1803 N N . VAL A 1 227 ? 23.336 2.796 -14.165 1.00 92.19 227 VAL A N 1
ATOM 1804 C CA . VAL A 1 227 ? 22.451 2.197 -15.161 1.00 92.19 227 VAL A CA 1
ATOM 1805 C C . VAL A 1 227 ? 21.833 0.929 -14.586 1.00 92.19 227 VAL A C 1
ATOM 1807 O O . VAL A 1 227 ? 22.515 0.059 -14.047 1.00 92.19 227 VAL A O 1
ATOM 1810 N N . HIS A 1 228 ? 20.516 0.809 -14.744 1.00 92.56 228 HIS A N 1
ATOM 1811 C CA . HIS A 1 228 ? 19.740 -0.281 -14.164 1.00 92.56 228 HIS A CA 1
ATOM 1812 C C . HIS A 1 228 ? 19.080 -1.166 -15.224 1.00 92.56 228 HIS A C 1
ATOM 1814 O O . HIS A 1 228 ? 18.539 -0.669 -16.220 1.00 92.56 228 HIS A O 1
ATOM 1820 N N . VAL A 1 229 ? 19.032 -2.483 -14.999 1.00 93.19 229 VAL A N 1
ATOM 1821 C CA . VAL A 1 229 ? 18.449 -3.469 -15.929 1.00 93.19 229 VAL A CA 1
ATOM 1822 C C . VAL A 1 229 ? 16.969 -3.201 -16.198 1.00 93.19 229 VAL A C 1
ATOM 1824 O O . VAL A 1 229 ? 16.467 -3.431 -17.302 1.00 93.19 229 VAL A O 1
ATOM 1827 N N . ASN A 1 230 ? 16.237 -2.710 -15.193 1.00 93.50 230 ASN A N 1
ATOM 1828 C CA . ASN A 1 230 ? 14.801 -2.459 -15.291 1.00 93.50 230 ASN A CA 1
ATOM 1829 C C . ASN A 1 230 ? 14.495 -1.265 -16.205 1.00 93.50 230 ASN A C 1
ATOM 1831 O O . ASN A 1 230 ? 13.478 -1.285 -16.900 1.00 93.50 230 ASN A O 1
ATOM 1835 N N . GLY A 1 231 ? 15.415 -0.305 -16.294 1.00 91.81 231 GLY A N 1
ATOM 1836 C CA . GLY A 1 231 ? 15.333 0.846 -17.187 1.00 91.81 231 GLY A CA 1
ATOM 1837 C C . GLY A 1 231 ? 16.074 0.706 -18.516 1.00 91.81 231 GLY A C 1
ATOM 1838 O O . GLY A 1 231 ? 15.972 1.602 -19.348 1.00 91.81 231 GLY A O 1
ATOM 1839 N N . SER A 1 232 ? 16.788 -0.400 -18.743 1.00 91.94 232 SER A N 1
ATOM 1840 C CA . SER A 1 232 ? 17.652 -0.583 -19.916 1.00 91.94 232 SER A CA 1
ATOM 1841 C C . SER A 1 232 ? 17.050 -1.521 -20.961 1.00 91.94 232 SER A C 1
ATOM 1843 O O . SER A 1 232 ? 16.591 -2.624 -20.650 1.00 91.94 232 SER A O 1
ATOM 1845 N N . TYR A 1 233 ? 17.088 -1.097 -22.222 1.00 89.44 233 TYR A N 1
ATOM 1846 C CA . TYR A 1 233 ? 16.532 -1.810 -23.373 1.00 89.44 233 TYR A CA 1
ATOM 1847 C C . TYR A 1 233 ? 17.524 -1.786 -24.534 1.00 89.44 233 TYR A C 1
ATOM 1849 O O . TYR A 1 233 ? 18.251 -0.809 -24.706 1.00 89.44 233 TYR A O 1
ATOM 1857 N N . ARG A 1 234 ? 17.529 -2.821 -25.385 1.00 88.88 234 ARG A N 1
ATOM 1858 C CA . ARG A 1 234 ? 18.291 -2.748 -26.643 1.00 88.88 234 ARG A CA 1
ATOM 1859 C C . ARG A 1 234 ? 17.689 -1.684 -27.543 1.00 88.88 234 ARG A C 1
ATOM 1861 O O . ARG A 1 234 ? 16.476 -1.663 -27.743 1.00 88.88 234 ARG A O 1
ATOM 1868 N N . ALA A 1 235 ? 18.542 -0.846 -28.104 1.00 87.00 235 ALA A N 1
ATOM 1869 C CA . ALA A 1 235 ? 18.180 0.013 -29.214 1.00 87.00 235 ALA A CA 1
ATOM 1870 C C . ALA A 1 235 ? 18.403 -0.736 -30.535 1.00 87.00 235 ALA A C 1
ATOM 1872 O O . ALA A 1 235 ? 19.118 -1.746 -30.583 1.00 87.00 235 ALA A O 1
ATOM 1873 N N . ARG A 1 236 ? 17.792 -0.250 -31.614 1.00 82.88 236 ARG A N 1
ATOM 1874 C CA . ARG A 1 236 ? 18.152 -0.707 -32.959 1.00 82.88 236 ARG A CA 1
ATOM 1875 C C . ARG A 1 236 ? 19.525 -0.148 -33.335 1.00 82.88 236 ARG A C 1
ATOM 1877 O O . ARG A 1 236 ? 19.982 0.843 -32.769 1.00 82.88 236 ARG A O 1
ATOM 1884 N N . TRP A 1 237 ? 20.194 -0.784 -34.293 1.00 79.44 237 TRP A N 1
ATOM 1885 C CA . TRP A 1 237 ? 21.523 -0.350 -34.732 1.00 79.44 237 TRP A CA 1
ATOM 1886 C C . TRP A 1 237 ? 21.485 1.038 -35.400 1.00 79.44 237 TRP A C 1
ATOM 1888 O O . TRP A 1 237 ? 22.443 1.800 -35.277 1.00 79.44 237 TRP A O 1
ATOM 1898 N N . ASP A 1 238 ? 20.368 1.384 -36.041 1.00 78.31 238 ASP A N 1
ATOM 1899 C CA . ASP A 1 238 ? 20.105 2.639 -36.751 1.00 78.31 238 ASP A CA 1
ATOM 1900 C C . ASP A 1 238 ? 19.528 3.747 -35.854 1.00 78.31 238 ASP A C 1
ATOM 1902 O O . ASP A 1 238 ? 19.443 4.895 -36.284 1.00 78.31 238 ASP A O 1
ATOM 1906 N N . ASP A 1 239 ? 19.194 3.450 -34.591 1.00 80.56 239 ASP A N 1
ATOM 1907 C CA . ASP A 1 239 ? 18.687 4.465 -33.661 1.00 80.56 239 ASP A CA 1
ATOM 1908 C C . ASP A 1 239 ? 19.741 5.567 -33.418 1.00 80.56 239 ASP A C 1
ATOM 1910 O O . ASP A 1 239 ? 20.920 5.254 -33.188 1.00 80.56 239 ASP A O 1
ATOM 1914 N N . PRO A 1 240 ? 19.355 6.857 -33.423 1.00 78.25 240 PRO A N 1
ATOM 1915 C CA . PRO A 1 240 ? 20.277 7.948 -33.126 1.00 78.25 240 PRO A CA 1
ATOM 1916 C C . PRO A 1 240 ? 20.731 7.901 -31.661 1.00 78.25 240 PRO A C 1
ATOM 1918 O O . PRO A 1 240 ? 19.967 7.528 -30.771 1.00 78.25 240 PRO A O 1
ATOM 1921 N N . LEU A 1 241 ? 21.981 8.298 -31.409 1.00 79.81 241 LEU A N 1
ATOM 1922 C CA . LEU A 1 241 ? 22.503 8.473 -30.052 1.00 79.81 241 LEU A CA 1
ATOM 1923 C C . LEU A 1 241 ? 22.012 9.796 -29.443 1.00 79.81 241 LEU A C 1
ATOM 1925 O O . LEU A 1 241 ? 21.662 10.736 -30.159 1.00 79.81 241 LEU A O 1
ATOM 1929 N N . GLY A 1 242 ? 22.020 9.864 -28.112 1.00 83.75 242 GLY A N 1
ATOM 1930 C CA . GLY A 1 242 ? 21.577 11.025 -27.341 1.00 83.75 242 GLY A CA 1
ATOM 1931 C C . GLY A 1 242 ? 20.155 10.882 -26.793 1.00 83.75 242 GLY A C 1
ATOM 1932 O O . GLY A 1 242 ? 19.581 9.792 -26.755 1.00 83.75 242 GLY A O 1
ATOM 1933 N N . PHE A 1 243 ? 19.588 11.997 -26.326 1.00 82.31 243 PHE A N 1
ATOM 1934 C CA . PHE A 1 243 ? 18.281 11.996 -25.672 1.00 82.31 243 PHE A CA 1
ATOM 1935 C C . PHE A 1 243 ? 17.154 11.537 -26.605 1.00 82.31 243 PHE A C 1
ATOM 1937 O O . PHE A 1 243 ? 16.951 12.064 -27.703 1.00 82.31 243 PHE A O 1
ATOM 1944 N N . CYS A 1 244 ? 16.372 10.573 -26.120 1.00 81.31 244 CYS A N 1
ATOM 1945 C CA . CYS A 1 244 ? 15.168 10.098 -26.786 1.00 81.31 244 CYS A CA 1
ATOM 1946 C C . CYS A 1 244 ? 14.012 11.079 -26.540 1.00 81.31 244 CYS A C 1
ATOM 1948 O O . CYS A 1 244 ? 13.666 11.350 -25.395 1.00 81.31 244 CYS A O 1
ATOM 1950 N N . LYS A 1 245 ? 13.368 11.566 -27.608 1.00 76.81 245 LYS A N 1
ATOM 1951 C CA . LYS A 1 245 ? 12.210 12.480 -27.511 1.00 76.81 245 LYS A CA 1
ATOM 1952 C C . LYS A 1 245 ? 10.898 11.789 -27.110 1.00 76.81 245 LYS A C 1
ATOM 1954 O O . LYS A 1 245 ? 9.926 12.462 -26.790 1.00 76.81 245 LYS A O 1
ATOM 1959 N N . HIS A 1 246 ? 10.849 10.457 -27.157 1.00 77.25 246 HIS A N 1
ATOM 1960 C CA . HIS A 1 246 ? 9.629 9.680 -26.932 1.00 77.25 246 HIS A CA 1
ATOM 1961 C C . HIS A 1 246 ? 9.637 8.974 -25.577 1.00 77.25 246 HIS A C 1
ATOM 1963 O O . HIS A 1 246 ? 10.672 8.491 -25.111 1.00 77.25 246 HIS A O 1
ATOM 1969 N N . VAL A 1 247 ? 8.447 8.847 -24.985 1.00 76.38 247 VAL A N 1
ATOM 1970 C CA . VAL A 1 247 ? 8.235 8.043 -23.779 1.00 76.38 247 VAL A CA 1
ATOM 1971 C C . VAL A 1 247 ? 8.531 6.577 -24.096 1.00 76.38 247 VAL A C 1
ATOM 1973 O O . VAL A 1 247 ? 8.022 6.025 -25.073 1.00 76.38 247 VAL A O 1
ATOM 1976 N N . GLY A 1 248 ? 9.358 5.942 -23.265 1.00 74.94 248 GLY A N 1
ATOM 1977 C CA . GLY A 1 248 ? 9.719 4.539 -23.433 1.00 74.94 248 GLY A CA 1
ATOM 1978 C C . GLY A 1 248 ? 8.524 3.585 -23.331 1.00 74.94 248 GLY A C 1
ATOM 1979 O O . GLY A 1 248 ? 7.523 3.898 -22.665 1.00 74.94 248 GLY A O 1
ATOM 1980 N N . PRO A 1 249 ? 8.614 2.404 -23.971 1.00 82.75 249 PRO A N 1
ATOM 1981 C CA . PRO A 1 249 ? 7.610 1.365 -23.801 1.00 82.75 249 PRO A CA 1
ATOM 1982 C C . PRO A 1 249 ? 7.579 0.901 -22.334 1.00 82.75 249 PRO A C 1
ATOM 1984 O O . PRO A 1 249 ? 8.620 0.895 -21.671 1.00 82.75 249 PRO A O 1
ATOM 1987 N N . PRO A 1 250 ? 6.407 0.512 -21.803 1.00 89.88 250 PRO A N 1
ATOM 1988 C CA . PRO A 1 250 ? 6.321 -0.039 -20.459 1.00 89.88 250 PRO A CA 1
ATOM 1989 C C . PRO A 1 250 ? 7.089 -1.364 -20.363 1.00 89.88 250 PRO A C 1
ATOM 1991 O O . PRO A 1 250 ? 7.022 -2.213 -21.256 1.00 89.88 250 PRO A O 1
ATOM 1994 N N . LEU A 1 251 ? 7.783 -1.568 -19.245 1.00 91.44 251 LEU A N 1
ATOM 1995 C CA . LEU A 1 251 ? 8.367 -2.855 -18.905 1.00 91.44 251 LEU A CA 1
ATOM 1996 C C . LEU A 1 251 ? 7.244 -3.844 -18.594 1.00 91.44 251 LEU A C 1
ATOM 1998 O O . LEU A 1 251 ? 6.443 -3.603 -17.692 1.00 91.44 251 LEU A O 1
ATOM 2002 N N . ALA A 1 252 ? 7.204 -4.975 -19.300 1.00 89.81 252 ALA A N 1
ATOM 2003 C CA . ALA A 1 252 ? 6.294 -6.063 -18.955 1.00 89.81 252 ALA A CA 1
ATOM 2004 C C . ALA A 1 252 ? 6.538 -6.509 -17.506 1.00 89.81 252 ALA A C 1
ATOM 2006 O O . ALA A 1 252 ? 7.681 -6.780 -17.133 1.00 89.81 252 ALA A O 1
ATOM 2007 N N . PHE A 1 253 ? 5.474 -6.625 -16.712 1.00 91.31 253 PHE A N 1
ATOM 2008 C CA . PHE A 1 253 ? 5.561 -6.880 -15.271 1.00 91.31 253 PHE A CA 1
ATOM 2009 C C . PHE A 1 253 ? 6.399 -8.124 -14.927 1.00 91.31 253 PHE A C 1
ATOM 2011 O O . PHE A 1 253 ? 7.302 -8.085 -14.095 1.00 91.31 253 PHE A O 1
ATOM 2018 N N . LYS A 1 254 ? 6.210 -9.213 -15.683 1.00 88.00 254 LYS A N 1
ATOM 2019 C CA . LYS A 1 254 ? 6.987 -10.459 -15.546 1.00 88.00 254 LYS A CA 1
ATOM 2020 C C . LYS A 1 254 ? 8.493 -10.318 -15.807 1.00 88.00 254 LYS A C 1
ATOM 2022 O O . LYS A 1 254 ? 9.266 -11.191 -15.425 1.00 88.00 254 LYS A O 1
ATOM 2027 N N . CYS A 1 255 ? 8.916 -9.254 -16.488 1.00 89.50 255 CYS A N 1
ATOM 2028 C CA . CYS A 1 255 ? 10.313 -8.996 -16.831 1.00 89.50 255 CYS A CA 1
ATOM 2029 C C . CYS A 1 255 ? 11.037 -8.110 -15.809 1.00 89.50 255 CYS A C 1
ATOM 2031 O O . CYS A 1 255 ? 12.232 -7.866 -15.992 1.00 89.50 255 CYS A O 1
ATOM 2033 N N . ILE A 1 256 ? 10.347 -7.626 -14.773 1.00 91.69 256 ILE A N 1
ATOM 2034 C CA . ILE A 1 256 ? 10.970 -6.880 -13.678 1.00 91.69 256 ILE A CA 1
ATOM 2035 C C . ILE A 1 256 ? 11.922 -7.811 -12.919 1.00 91.69 256 ILE A C 1
ATOM 2037 O O . ILE A 1 256 ? 11.580 -8.954 -12.601 1.00 91.69 256 ILE A O 1
ATOM 2041 N N . LYS A 1 257 ? 13.138 -7.325 -12.667 1.00 90.50 257 LYS A N 1
ATOM 2042 C CA . LYS A 1 257 ? 14.180 -8.037 -11.923 1.00 90.50 257 LYS A CA 1
ATOM 2043 C C . LYS A 1 257 ? 14.293 -7.476 -10.512 1.00 90.50 257 LYS A C 1
ATOM 2045 O O . LYS A 1 257 ? 14.374 -6.261 -10.369 1.00 90.50 257 LYS A O 1
ATOM 2050 N N . ALA A 1 258 ? 14.320 -8.373 -9.523 1.00 89.38 258 ALA A N 1
ATOM 2051 C CA . ALA A 1 258 ? 14.449 -8.054 -8.100 1.00 89.38 258 ALA A CA 1
ATOM 2052 C C . ALA A 1 258 ? 15.759 -7.316 -7.785 1.00 89.38 258 ALA A C 1
ATOM 2054 O O . ALA A 1 258 ? 15.749 -6.278 -7.142 1.00 89.38 258 ALA A O 1
ATOM 2055 N N . SER A 1 259 ? 16.872 -7.793 -8.349 1.00 87.88 259 SER A N 1
ATOM 2056 C CA . SER A 1 259 ? 18.202 -7.173 -8.255 1.00 87.88 259 SER A CA 1
ATOM 2057 C C . SER A 1 259 ? 18.404 -5.967 -9.183 1.00 87.88 259 SER A C 1
ATOM 2059 O O . SER A 1 259 ? 19.524 -5.488 -9.352 1.00 87.88 259 SER A O 1
ATOM 2061 N N . GLY A 1 260 ? 17.338 -5.511 -9.845 1.00 87.94 260 GLY A N 1
ATOM 2062 C CA . GLY A 1 260 ? 17.380 -4.369 -10.743 1.00 87.94 260 GLY A CA 1
ATOM 2063 C C . GLY A 1 260 ? 16.971 -3.079 -10.046 1.00 87.94 260 GLY A C 1
ATOM 2064 O O . GLY A 1 260 ? 16.170 -3.100 -9.118 1.00 87.94 260 GLY A O 1
ATOM 2065 N N . GLY A 1 261 ? 17.446 -1.939 -10.540 1.00 89.50 261 GLY A N 1
ATOM 2066 C CA . GLY A 1 261 ? 17.002 -0.640 -10.021 1.00 89.50 261 GLY A CA 1
ATOM 2067 C C . GLY A 1 261 ? 15.535 -0.299 -10.324 1.00 89.50 261 GLY A C 1
ATOM 2068 O O . GLY A 1 261 ? 14.733 -1.133 -10.761 1.00 89.50 261 GLY A O 1
ATOM 2069 N N . ARG A 1 262 ? 15.185 0.973 -10.113 1.00 91.19 262 ARG A N 1
ATOM 2070 C CA . ARG A 1 262 ? 13.822 1.503 -10.267 1.00 91.19 262 ARG A CA 1
ATOM 2071 C C . ARG A 1 262 ? 13.221 1.165 -11.638 1.00 91.19 262 ARG A C 1
ATOM 2073 O O . ARG A 1 262 ? 13.863 1.316 -12.674 1.00 91.19 262 ARG A O 1
ATOM 2080 N N . VAL A 1 263 ? 11.963 0.734 -11.642 1.00 93.56 263 VAL A N 1
ATOM 2081 C CA . VAL A 1 263 ? 11.151 0.471 -12.833 1.00 93.56 263 VAL A CA 1
ATOM 2082 C C . VAL A 1 263 ? 10.590 1.802 -13.339 1.00 93.56 263 VAL A C 1
ATOM 2084 O O . VAL A 1 263 ? 9.732 2.391 -12.676 1.00 93.56 263 VAL A O 1
ATOM 2087 N N . PRO A 1 264 ? 11.020 2.295 -14.517 1.00 90.62 264 PRO A N 1
ATOM 2088 C CA . PRO A 1 264 ? 10.579 3.604 -14.992 1.00 90.62 264 PRO A CA 1
ATOM 2089 C C . PRO A 1 264 ? 9.087 3.627 -15.313 1.00 90.62 264 PRO A C 1
ATOM 2091 O O . PRO A 1 264 ? 8.406 4.604 -15.026 1.00 90.62 264 PRO A O 1
ATOM 2094 N N . ARG A 1 265 ? 8.575 2.542 -15.902 1.00 92.06 265 ARG A N 1
ATOM 2095 C CA . ARG A 1 265 ? 7.181 2.422 -16.325 1.00 92.06 265 ARG A CA 1
ATOM 2096 C C . ARG A 1 265 ? 6.798 0.956 -16.476 1.00 92.06 265 ARG A C 1
ATOM 2098 O O . ARG A 1 265 ? 7.544 0.204 -17.098 1.00 92.06 265 ARG A O 1
ATOM 2105 N N . THR A 1 266 ? 5.636 0.560 -15.977 1.00 94.25 266 THR A N 1
ATOM 2106 C CA . THR A 1 266 ? 5.050 -0.771 -16.183 1.00 94.25 266 THR A CA 1
ATOM 2107 C C . THR A 1 266 ? 3.525 -0.680 -16.268 1.00 94.25 266 THR A C 1
ATOM 2109 O O . THR A 1 266 ? 2.939 0.322 -15.862 1.00 94.25 266 THR A O 1
ATOM 2112 N N . LEU A 1 267 ? 2.898 -1.699 -16.850 1.00 93.88 267 LEU A N 1
ATOM 2113 C CA . LEU A 1 267 ? 1.446 -1.851 -16.907 1.00 93.88 267 LEU A CA 1
ATOM 2114 C C . LEU A 1 267 ? 1.027 -2.935 -15.919 1.00 93.88 267 LEU A C 1
ATOM 2116 O O . LEU A 1 267 ? 1.578 -4.040 -15.955 1.00 93.88 267 LEU A O 1
ATOM 2120 N N . VAL A 1 268 ? 0.055 -2.614 -15.072 1.00 95.06 268 VAL A N 1
ATOM 2121 C CA . VAL A 1 268 ? -0.463 -3.505 -14.032 1.00 95.06 268 VAL A CA 1
ATOM 2122 C C . VAL A 1 268 ? -1.983 -3.459 -13.993 1.00 95.06 268 VAL A C 1
ATOM 2124 O O . VAL A 1 268 ? -2.578 -2.391 -14.141 1.00 95.06 268 VAL A O 1
ATOM 2127 N N . GLY A 1 269 ? -2.602 -4.617 -13.792 1.00 95.62 269 GLY A N 1
ATOM 2128 C CA . GLY A 1 269 ? -4.001 -4.713 -13.392 1.00 95.62 269 GLY A CA 1
ATOM 2129 C C . GLY A 1 269 ? -4.098 -4.761 -11.871 1.00 95.62 269 GLY A C 1
ATOM 2130 O O . GLY A 1 269 ? -3.383 -5.550 -11.249 1.00 95.62 269 GLY A O 1
ATOM 2131 N N . VAL A 1 270 ? -4.936 -3.920 -11.266 1.00 96.69 270 VAL A N 1
ATOM 2132 C CA . VAL A 1 270 ? -5.150 -3.925 -9.811 1.00 96.69 270 VAL A CA 1
ATOM 2133 C C . VAL A 1 270 ? -6.129 -5.038 -9.454 1.00 96.69 270 VAL A C 1
ATOM 2135 O O . VAL A 1 270 ? -7.286 -5.002 -9.862 1.00 96.69 270 VAL A O 1
ATOM 2138 N N . ALA A 1 271 ? -5.662 -6.038 -8.710 1.00 94.81 271 ALA A N 1
ATOM 2139 C CA . ALA A 1 271 ? -6.473 -7.176 -8.293 1.00 94.81 271 ALA A CA 1
ATOM 2140 C C . ALA A 1 271 ? -7.161 -6.917 -6.947 1.00 94.81 271 ALA A C 1
ATOM 2142 O O . ALA A 1 271 ? -8.357 -7.159 -6.823 1.00 94.81 271 ALA A O 1
ATOM 2143 N N . ARG A 1 272 ? -6.421 -6.422 -5.948 1.00 95.31 272 ARG A N 1
ATOM 2144 C CA . ARG A 1 272 ? -6.946 -6.088 -4.613 1.00 95.31 272 ARG A CA 1
ATOM 2145 C C . ARG A 1 272 ? -6.271 -4.836 -4.069 1.00 95.31 272 ARG A C 1
ATOM 2147 O O . ARG A 1 272 ? -5.063 -4.666 -4.244 1.00 95.31 272 ARG A O 1
ATOM 2154 N N . ILE A 1 273 ? -7.031 -4.002 -3.375 1.00 96.00 273 ILE A N 1
ATOM 2155 C CA . ILE A 1 273 ? -6.533 -2.885 -2.572 1.00 96.00 273 ILE A CA 1
ATOM 2156 C C . ILE A 1 273 ? -6.844 -3.221 -1.113 1.00 96.00 273 ILE A C 1
ATOM 2158 O O . ILE A 1 273 ? -7.982 -3.532 -0.769 1.00 96.00 273 ILE A O 1
ATOM 2162 N N . TYR A 1 274 ? -5.817 -3.224 -0.270 1.00 95.62 274 TYR A N 1
ATOM 2163 C CA . TYR A 1 274 ? -5.952 -3.481 1.166 1.00 95.62 274 TYR A CA 1
ATOM 2164 C C . TYR A 1 274 ? -6.161 -2.168 1.928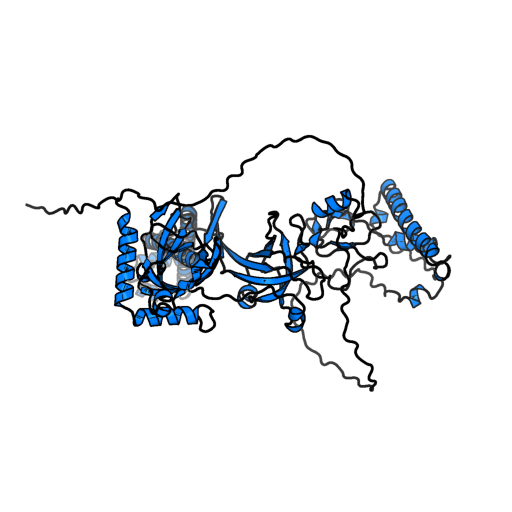 1.00 95.62 274 TYR A C 1
ATOM 2166 O O . TYR A 1 274 ? -5.855 -1.113 1.378 1.00 95.62 274 TYR A O 1
ATOM 2174 N N . PRO A 1 275 ? -6.652 -2.186 3.178 1.00 94.25 275 PRO A N 1
ATOM 2175 C CA . PRO A 1 275 ? -6.725 -0.977 4.000 1.00 94.25 275 PRO A CA 1
ATOM 2176 C C . PRO A 1 275 ? -5.345 -0.336 4.223 1.00 94.25 275 PRO A C 1
ATOM 2178 O O . PRO A 1 275 ? -4.302 -0.993 4.123 1.00 94.25 275 PRO A O 1
ATOM 2181 N N . VAL A 1 276 ? -5.347 0.956 4.564 1.00 95.38 276 VAL A N 1
ATOM 2182 C CA . VAL A 1 276 ? -4.138 1.655 5.017 1.00 95.38 276 VAL A CA 1
ATOM 2183 C C . VAL A 1 276 ? -3.731 1.109 6.383 1.00 95.38 276 VAL A C 1
ATOM 2185 O O . VAL A 1 276 ? -4.552 0.976 7.290 1.00 95.38 276 VAL A O 1
ATOM 2188 N N . LEU A 1 277 ? -2.446 0.803 6.520 1.00 95.00 277 LEU A N 1
ATOM 2189 C CA . LEU A 1 277 ? -1.827 0.332 7.753 1.00 95.00 277 LEU A CA 1
ATOM 2190 C C . LEU A 1 277 ? -0.757 1.322 8.202 1.00 95.00 277 LEU A C 1
ATOM 2192 O O . LEU A 1 277 ? -0.196 2.055 7.389 1.00 95.00 277 LEU A O 1
ATOM 2196 N N . TYR A 1 278 ? -0.447 1.314 9.490 1.00 94.56 278 TYR A N 1
ATOM 2197 C CA . TYR A 1 278 ? 0.485 2.243 10.117 1.00 94.56 278 TYR A CA 1
ATOM 2198 C C . TYR A 1 278 ? 1.641 1.458 10.711 1.00 94.56 278 TYR A C 1
ATOM 2200 O O . TYR A 1 278 ? 1.431 0.581 11.545 1.00 94.56 278 TYR A O 1
ATOM 2208 N N . LYS A 1 279 ? 2.862 1.728 10.250 1.00 94.06 279 LYS A N 1
ATOM 2209 C CA . LYS A 1 279 ? 4.071 1.117 10.799 1.00 94.06 279 LYS A CA 1
ATOM 2210 C C . LYS A 1 279 ? 4.722 2.091 11.768 1.00 94.06 279 LYS A C 1
ATOM 2212 O O . LYS A 1 279 ? 5.213 3.121 11.321 1.00 94.06 279 LYS A O 1
ATOM 2217 N N . GLU A 1 280 ? 4.760 1.746 13.046 1.00 92.06 280 GLU A N 1
ATOM 2218 C CA . GLU A 1 280 ? 5.539 2.467 14.050 1.00 92.06 280 GLU A CA 1
ATOM 2219 C C . GLU A 1 280 ? 6.910 1.813 14.213 1.00 92.06 280 GLU A C 1
ATOM 2221 O O . GLU A 1 280 ? 6.999 0.585 14.333 1.00 92.06 280 GLU A O 1
ATOM 2226 N N . ARG A 1 281 ? 7.975 2.614 14.198 1.00 91.94 281 ARG A N 1
ATOM 2227 C CA . ARG A 1 281 ? 9.305 2.178 14.629 1.00 91.94 281 ARG A CA 1
ATOM 2228 C C . ARG A 1 281 ? 9.476 2.536 16.100 1.00 91.94 281 ARG A C 1
ATOM 2230 O O . ARG A 1 281 ? 9.342 3.697 16.472 1.00 91.94 281 ARG A O 1
ATOM 2237 N N . LEU A 1 282 ? 9.751 1.526 16.915 1.00 87.44 282 LEU A N 1
ATOM 2238 C CA . LEU A 1 282 ? 9.982 1.697 18.340 1.00 87.44 282 LEU A CA 1
ATOM 2239 C C . LEU A 1 282 ? 11.444 2.105 18.614 1.00 87.44 282 LEU A C 1
ATOM 2241 O O . LEU A 1 282 ? 12.316 1.839 17.778 1.00 87.44 282 LEU A O 1
ATOM 2245 N N . PRO A 1 283 ? 11.735 2.724 19.777 1.00 84.25 283 PRO A N 1
ATOM 2246 C CA . PRO A 1 283 ? 13.095 3.128 20.151 1.00 84.25 283 PRO A CA 1
ATOM 2247 C C . PRO A 1 283 ? 14.100 1.968 20.224 1.00 84.25 283 PRO A C 1
ATOM 2249 O O . PRO A 1 283 ? 15.290 2.170 20.013 1.00 84.25 283 PRO A O 1
ATOM 2252 N N . ASP A 1 284 ? 13.623 0.745 20.465 1.00 83.88 284 ASP A N 1
ATOM 2253 C CA . ASP A 1 284 ? 14.425 -0.487 20.482 1.00 83.88 284 ASP A CA 1
ATOM 2254 C C . ASP A 1 284 ? 14.808 -0.997 19.072 1.00 83.88 284 ASP A C 1
ATOM 2256 O O . ASP A 1 284 ? 15.476 -2.021 18.930 1.00 83.88 284 ASP A O 1
ATOM 2260 N N . GLY A 1 285 ? 14.376 -0.303 18.013 1.00 84.81 285 GLY A N 1
ATOM 2261 C CA . GLY A 1 285 ? 14.591 -0.685 16.617 1.00 84.81 285 GLY A CA 1
ATOM 2262 C C . GLY A 1 285 ? 13.584 -1.706 16.079 1.00 84.81 285 GLY A C 1
ATOM 2263 O O . GLY A 1 285 ? 13.571 -1.973 14.870 1.00 84.81 285 GLY A O 1
ATOM 2264 N N . SER A 1 286 ? 12.707 -2.247 16.928 1.00 87.38 286 SER A N 1
ATOM 2265 C CA . SER A 1 286 ? 11.602 -3.097 16.500 1.00 87.38 286 SER A CA 1
ATOM 2266 C C . SER A 1 286 ? 10.520 -2.269 15.795 1.00 87.38 286 SER A C 1
ATOM 2268 O O . SER A 1 286 ? 10.540 -1.034 15.761 1.00 87.38 286 SER A O 1
ATOM 2270 N N . SER A 1 287 ? 9.575 -2.945 15.139 1.00 89.56 287 SER A N 1
ATOM 2271 C CA . SER A 1 287 ?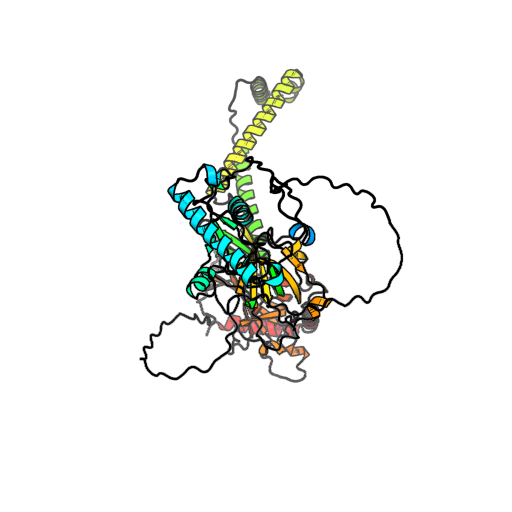 8.480 -2.247 14.468 1.00 89.56 287 SER A CA 1
ATOM 2272 C C . SER A 1 287 ? 7.149 -2.938 14.661 1.00 89.56 287 SER A C 1
ATOM 2274 O O . SER A 1 287 ? 7.056 -4.156 14.498 1.00 89.56 287 SER A O 1
ATOM 2276 N N . ILE A 1 288 ? 6.118 -2.139 14.910 1.00 88.62 288 ILE A N 1
ATOM 2277 C CA . ILE A 1 288 ? 4.740 -2.585 15.094 1.00 88.62 288 ILE A CA 1
ATOM 2278 C C . ILE A 1 288 ? 3.916 -2.107 13.901 1.00 88.62 288 ILE A C 1
ATOM 2280 O O . ILE A 1 288 ? 4.083 -0.986 13.424 1.00 88.62 288 ILE A O 1
ATOM 2284 N N . VAL A 1 289 ? 3.025 -2.962 13.401 1.00 90.00 289 VAL A N 1
ATOM 2285 C CA . VAL A 1 289 ? 2.068 -2.602 12.350 1.00 90.00 289 VAL A CA 1
ATOM 2286 C C . VAL A 1 289 ? 0.669 -2.587 12.942 1.00 90.00 289 VAL A C 1
ATOM 2288 O O . VAL 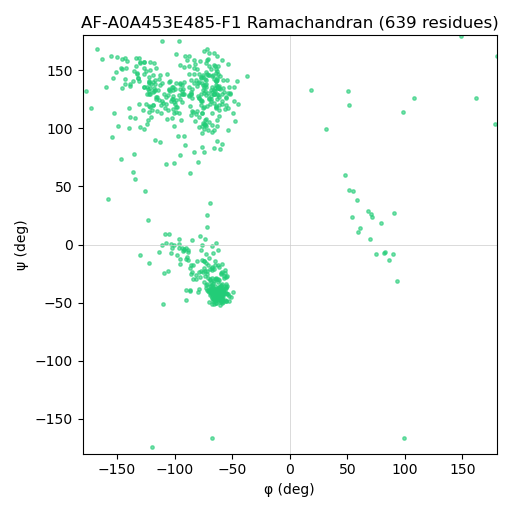A 1 289 ? 0.211 -3.595 13.479 1.00 90.00 289 VAL A O 1
ATOM 2291 N N . ARG A 1 290 ? -0.015 -1.453 12.809 1.00 89.38 290 ARG A N 1
ATOM 2292 C CA . ARG A 1 290 ? -1.377 -1.230 13.291 1.00 89.38 290 ARG A CA 1
ATOM 2293 C C . ARG A 1 290 ? -2.350 -1.045 12.138 1.00 89.38 290 ARG A C 1
ATOM 2295 O O . ARG A 1 290 ? -2.016 -0.472 11.099 1.00 89.38 290 ARG A O 1
ATOM 2302 N N . SER A 1 291 ? -3.573 -1.520 12.349 1.00 88.94 291 SER A N 1
ATOM 2303 C CA . SER A 1 291 ? -4.722 -1.111 11.543 1.00 88.94 291 SER A CA 1
ATOM 2304 C C . SER A 1 291 ? -5.097 0.339 11.859 1.00 88.94 291 SER A C 1
ATOM 2306 O O . SER A 1 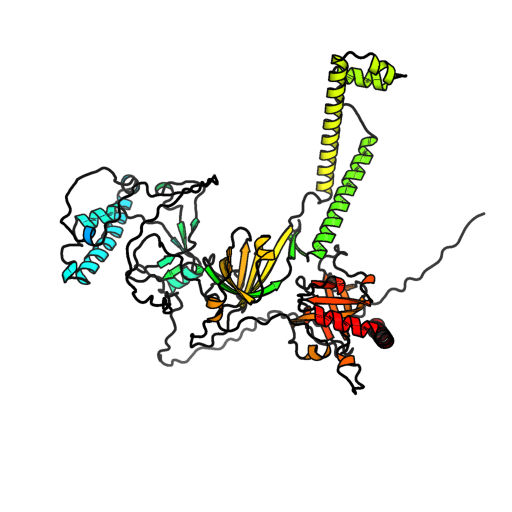291 ? -4.696 0.881 12.888 1.00 88.94 291 SER A O 1
ATOM 2308 N N . GLU A 1 292 ? -5.908 0.963 11.008 1.00 88.00 292 GLU A N 1
ATOM 2309 C CA . GLU A 1 292 ? -6.385 2.333 11.229 1.00 88.00 292 GLU A CA 1
ATOM 2310 C C . GLU A 1 292 ? -7.086 2.510 12.589 1.00 88.00 292 GLU A C 1
ATOM 2312 O O . GLU A 1 292 ? -6.835 3.479 13.302 1.00 88.00 292 GLU A O 1
ATOM 2317 N N . ARG A 1 293 ? -7.916 1.540 12.996 1.00 84.38 293 ARG A N 1
ATOM 2318 C CA . ARG A 1 293 ? -8.596 1.564 14.301 1.00 84.38 293 ARG A CA 1
ATOM 2319 C C . ARG A 1 293 ? -7.604 1.507 15.461 1.00 84.38 293 ARG A C 1
ATOM 2321 O O . ARG A 1 293 ? -7.745 2.259 16.422 1.00 84.38 293 ARG A O 1
ATOM 2328 N N . MET A 1 294 ? -6.629 0.604 15.371 1.00 85.69 294 MET A N 1
ATOM 2329 C CA . MET A 1 294 ? -5.608 0.449 16.405 1.00 85.69 294 MET A CA 1
ATOM 2330 C C . MET A 1 294 ? -4.748 1.706 16.515 1.00 85.69 294 MET A C 1
ATOM 2332 O O . MET A 1 294 ? -4.499 2.166 17.621 1.00 85.69 294 MET A O 1
ATOM 2336 N N . GLU A 1 295 ? -4.356 2.306 15.389 1.00 90.81 295 GLU A N 1
ATOM 2337 C CA . GLU A 1 295 ? -3.587 3.550 15.408 1.00 90.81 295 GLU A CA 1
ATOM 2338 C C . GLU A 1 295 ? -4.395 4.713 15.988 1.00 90.81 295 GLU A C 1
ATOM 2340 O O . GLU A 1 295 ? -3.865 5.465 16.796 1.00 90.81 295 GLU A O 1
ATOM 2345 N N . ARG A 1 296 ? -5.692 4.831 15.672 1.00 88.38 296 ARG A N 1
ATOM 2346 C CA . ARG A 1 296 ? -6.554 5.868 16.260 1.00 88.38 296 ARG A CA 1
ATOM 2347 C C . ARG A 1 296 ? -6.619 5.761 17.785 1.00 88.38 296 ARG A C 1
ATOM 2349 O O . ARG A 1 296 ? -6.510 6.775 18.469 1.00 88.38 296 ARG A O 1
ATOM 2356 N N . LYS A 1 297 ? -6.762 4.544 18.321 1.00 85.94 297 LYS A N 1
ATOM 2357 C CA . LYS A 1 297 ? -6.780 4.314 19.774 1.00 85.94 297 LYS A CA 1
ATOM 2358 C C . LYS A 1 297 ? -5.400 4.525 20.404 1.00 85.94 297 LYS A C 1
ATOM 2360 O O . LYS A 1 297 ? -5.319 5.146 21.458 1.00 85.94 297 LYS A O 1
ATOM 2365 N N . ALA A 1 298 ? -4.323 4.087 19.752 1.00 87.56 298 ALA A N 1
ATOM 2366 C CA . ALA A 1 298 ? -2.957 4.344 20.208 1.00 87.56 298 ALA A CA 1
ATOM 2367 C C . ALA A 1 298 ? -2.647 5.850 20.256 1.00 87.56 298 ALA A C 1
ATOM 2369 O O . ALA A 1 298 ? -2.090 6.334 21.238 1.00 87.56 298 ALA A O 1
ATOM 2370 N N . LEU A 1 299 ? -3.070 6.602 19.238 1.00 89.38 299 LEU A N 1
ATOM 2371 C CA . LEU A 1 299 ? -2.926 8.053 19.179 1.00 89.38 299 LEU A CA 1
ATOM 2372 C C . LEU A 1 299 ? -3.753 8.750 20.267 1.00 89.38 299 LEU A C 1
ATOM 2374 O O . LEU A 1 299 ? -3.255 9.661 20.921 1.00 89.38 299 LEU A O 1
ATOM 2378 N N . GLN A 1 300 ? -4.982 8.294 20.516 1.00 89.62 300 GLN A N 1
ATOM 2379 C CA . GLN A 1 300 ? -5.811 8.807 21.609 1.00 89.62 300 GLN A CA 1
ATOM 2380 C C . GLN A 1 300 ? -5.151 8.581 22.976 1.00 89.62 300 GLN A C 1
ATOM 2382 O O . GLN A 1 300 ? -5.064 9.516 23.766 1.00 89.62 300 GLN A O 1
ATOM 2387 N N . LEU A 1 301 ? -4.652 7.371 23.245 1.00 88.44 301 LEU A N 1
ATOM 2388 C CA . LEU A 1 301 ? -3.942 7.053 24.489 1.00 88.44 301 LEU A CA 1
ATOM 2389 C C . LEU A 1 301 ? -2.652 7.871 24.634 1.00 88.44 301 LEU A C 1
ATOM 2391 O O . LEU A 1 301 ? -2.323 8.308 25.734 1.00 88.44 301 LEU A O 1
ATOM 2395 N N . TYR A 1 302 ? -1.933 8.093 23.532 1.00 88.81 302 TYR A N 1
ATOM 2396 C CA . TYR A 1 302 ? -0.759 8.962 23.502 1.00 88.81 302 TYR A CA 1
ATOM 2397 C C . TYR A 1 302 ? -1.127 10.398 23.894 1.00 88.81 302 TYR A C 1
ATOM 2399 O O . TYR A 1 302 ? -0.548 10.927 24.839 1.00 88.81 302 TYR A O 1
ATOM 2407 N N . HIS A 1 303 ? -2.138 10.991 23.252 1.00 90.69 303 HIS A N 1
ATOM 2408 C CA . HIS A 1 303 ? -2.603 12.337 23.595 1.00 90.69 303 HIS A CA 1
ATOM 2409 C C . HIS A 1 303 ? -3.092 12.433 25.040 1.00 90.69 303 HIS A C 1
ATOM 2411 O O . HIS A 1 303 ? -2.742 13.387 25.718 1.00 90.69 303 HIS A O 1
ATOM 2417 N N . GLN A 1 304 ? -3.816 11.431 25.544 1.00 91.06 304 GLN A N 1
ATOM 2418 C CA . GLN A 1 304 ? -4.251 11.396 26.944 1.00 91.06 304 GLN A CA 1
ATOM 2419 C C . GLN A 1 304 ? -3.073 11.412 27.925 1.00 91.06 304 GLN A C 1
ATOM 2421 O O . GLN A 1 304 ? -3.124 12.120 28.925 1.00 91.06 304 GLN A O 1
ATOM 2426 N N . ARG A 1 305 ? -2.000 10.659 27.648 1.00 90.50 305 ARG A N 1
ATOM 2427 C CA . ARG A 1 305 ? -0.795 10.654 28.496 1.00 90.50 305 ARG A CA 1
ATOM 2428 C C . ARG A 1 305 ? -0.049 11.982 28.440 1.00 90.50 305 ARG A C 1
ATOM 2430 O O . ARG A 1 305 ? 0.376 12.466 29.481 1.00 90.50 305 ARG A O 1
ATOM 2437 N N . VAL A 1 306 ? 0.086 12.560 27.245 1.00 90.75 306 VAL A N 1
ATOM 2438 C CA . VAL A 1 306 ? 0.717 13.874 27.052 1.00 90.75 306 VAL A CA 1
ATOM 2439 C C . VAL A 1 306 ? -0.067 14.960 27.791 1.00 90.75 306 VAL A C 1
ATOM 2441 O O . VAL A 1 306 ? 0.529 15.731 28.535 1.00 90.75 306 VAL A O 1
ATOM 2444 N N . SER A 1 307 ? -1.395 14.984 27.640 1.00 92.06 307 SER A N 1
ATOM 2445 C CA . SER A 1 307 ? -2.272 15.930 28.338 1.00 92.06 307 SER A CA 1
ATOM 2446 C C . SER A 1 307 ? -2.185 15.776 29.850 1.00 92.06 307 SER A C 1
ATOM 2448 O O . SER A 1 307 ? -2.031 16.778 30.531 1.00 92.06 307 SER A O 1
ATOM 2450 N N . LYS A 1 308 ? -2.190 14.542 30.368 1.00 93.06 308 LYS A N 1
ATOM 2451 C CA . LYS A 1 308 ? -2.076 14.301 31.809 1.00 93.06 308 LYS A CA 1
ATOM 2452 C C . LYS A 1 308 ? -0.775 14.863 32.393 1.00 93.06 308 LYS A C 1
ATOM 2454 O O . LYS A 1 308 ? -0.816 15.552 33.396 1.00 93.06 308 LYS A O 1
ATOM 2459 N N . ILE A 1 309 ? 0.365 14.622 31.739 1.00 91.62 309 ILE A N 1
ATOM 2460 C CA . ILE A 1 309 ? 1.662 15.159 32.193 1.00 91.62 309 ILE A CA 1
ATOM 2461 C C . ILE A 1 309 ? 1.662 16.692 32.159 1.00 91.62 309 ILE A C 1
ATOM 2463 O O . ILE A 1 309 ? 2.193 17.328 33.065 1.00 91.62 309 ILE A O 1
ATOM 2467 N N . ALA A 1 310 ? 1.070 17.291 31.123 1.00 90.31 310 ALA A N 1
ATOM 2468 C CA . ALA A 1 310 ? 0.960 18.741 31.031 1.0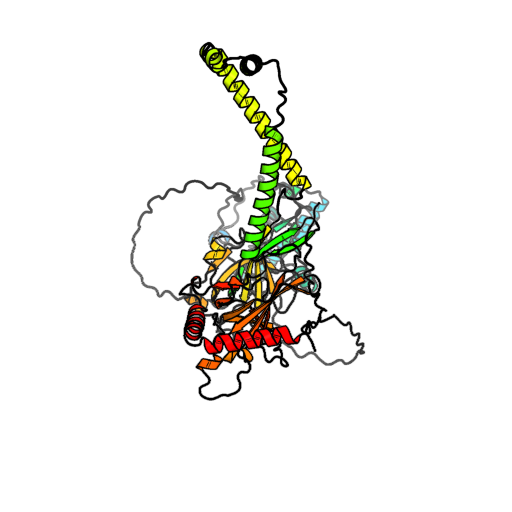0 90.31 310 ALA A CA 1
ATOM 2469 C C . ALA A 1 310 ? 0.066 19.322 32.140 1.00 90.31 310 ALA A C 1
ATOM 2471 O O . ALA A 1 310 ? 0.449 20.311 32.754 1.00 90.31 310 ALA A O 1
ATOM 2472 N N . GLU A 1 311 ? -1.081 18.699 32.421 1.00 90.88 311 GLU A N 1
ATOM 2473 C CA . GLU A 1 311 ? -1.996 19.093 33.500 1.00 90.88 311 GLU A CA 1
ATOM 2474 C C . GLU A 1 311 ? -1.337 18.970 34.880 1.00 90.88 311 GLU A C 1
ATOM 2476 O O . GLU A 1 311 ? -1.405 19.918 35.662 1.00 90.88 311 GLU A O 1
ATOM 2481 N N . ASP A 1 312 ? -0.639 17.860 35.145 1.00 90.00 312 ASP A N 1
ATOM 2482 C CA . ASP A 1 312 ? 0.078 17.632 36.403 1.00 90.00 312 ASP A CA 1
ATOM 2483 C C . ASP A 1 312 ? 1.129 18.748 36.627 1.00 90.00 312 ASP A C 1
ATOM 2485 O O . ASP A 1 312 ? 1.120 19.410 37.665 1.00 90.00 312 ASP A O 1
ATOM 2489 N N . ILE A 1 313 ? 1.952 19.072 35.617 1.00 88.50 313 ILE A N 1
ATOM 2490 C CA . ILE A 1 313 ? 2.975 20.139 35.705 1.00 88.50 313 ILE A CA 1
ATOM 2491 C C . ILE A 1 313 ? 2.353 21.535 35.835 1.00 88.50 313 ILE A C 1
ATOM 2493 O O . ILE A 1 313 ? 2.874 22.379 36.565 1.00 88.50 313 ILE A O 1
ATOM 2497 N N . MET A 1 314 ? 1.252 21.801 35.128 1.00 85.44 314 MET A N 1
ATOM 2498 C CA . MET A 1 314 ? 0.532 23.070 35.253 1.00 85.44 314 MET A CA 1
ATOM 2499 C C . MET A 1 314 ? -0.011 23.256 36.673 1.00 85.44 314 MET A C 1
ATOM 2501 O O . MET A 1 314 ? 0.116 24.348 37.220 1.00 85.44 314 MET A O 1
ATOM 2505 N N . SER A 1 315 ? -0.542 22.193 37.285 1.00 84.00 315 SER A N 1
ATOM 2506 C CA . SER A 1 315 ? -1.055 22.239 38.658 1.00 84.00 315 SER A CA 1
ATOM 2507 C C . SER A 1 315 ? 0.043 22.437 39.711 1.00 84.00 315 SER A C 1
ATOM 2509 O O . SER A 1 315 ? -0.161 23.179 40.665 1.00 84.00 315 SER A O 1
ATOM 2511 N N . GLU A 1 316 ? 1.232 21.855 39.515 1.00 82.12 316 GLU A N 1
ATOM 2512 C CA . GLU A 1 316 ? 2.377 22.038 40.421 1.00 82.12 316 GLU A CA 1
ATOM 2513 C C . GLU A 1 316 ? 2.954 23.462 40.373 1.00 82.12 316 GLU A C 1
ATOM 2515 O O . GLU A 1 316 ? 3.498 23.954 41.363 1.00 82.12 316 GLU A O 1
ATOM 2520 N N . GLN A 1 317 ? 2.866 24.136 39.222 1.00 70.44 317 GLN A N 1
ATOM 2521 C CA . GLN A 1 317 ? 3.469 25.456 39.030 1.00 70.44 317 GLN A CA 1
ATOM 2522 C C . GLN A 1 317 ? 2.567 26.617 39.478 1.00 70.44 317 GLN A C 1
ATOM 2524 O O . GLN A 1 317 ? 3.087 27.693 39.780 1.00 70.44 317 GLN A O 1
ATOM 2529 N N . ASP A 1 318 ? 1.254 26.404 39.595 1.00 60.41 318 ASP A N 1
ATOM 2530 C CA . ASP A 1 318 ? 0.346 27.375 40.222 1.00 60.41 318 ASP A CA 1
ATOM 2531 C C . ASP A 1 318 ? 0.633 27.557 41.731 1.00 60.41 318 ASP A C 1
ATOM 2533 O O . ASP A 1 318 ? 0.323 28.612 42.284 1.00 60.41 318 ASP A O 1
ATOM 2537 N N . GLU A 1 319 ? 1.304 26.599 42.389 1.00 55.81 319 GLU A N 1
ATOM 2538 C CA . GLU A 1 319 ? 1.665 26.685 43.816 1.00 55.81 319 GLU A CA 1
ATOM 2539 C C . GLU A 1 319 ? 3.028 27.345 44.096 1.00 55.81 319 GLU A C 1
ATOM 2541 O O . GLU A 1 319 ? 3.333 27.660 45.248 1.00 55.81 319 GLU A O 1
ATOM 2546 N N . ASN A 1 320 ? 3.869 27.580 43.081 1.00 55.28 320 ASN A N 1
ATOM 2547 C CA . ASN A 1 320 ? 5.247 28.024 43.306 1.00 55.28 320 ASN A CA 1
ATOM 2548 C C . ASN A 1 320 ? 5.680 29.092 42.288 1.00 55.28 320 ASN A C 1
ATOM 2550 O O . ASN A 1 320 ? 6.053 28.786 41.155 1.00 55.28 320 ASN A O 1
ATOM 2554 N N . CYS A 1 321 ? 5.653 30.365 42.695 1.00 48.72 321 CYS A N 1
ATOM 2555 C CA . CYS A 1 321 ? 6.052 31.493 41.852 1.00 48.72 321 CYS A CA 1
ATOM 2556 C C . CYS A 1 321 ? 7.114 32.350 42.554 1.00 48.72 321 CYS A C 1
ATOM 2558 O O . CYS A 1 321 ? 6.791 33.205 43.373 1.00 48.72 321 CYS A O 1
ATOM 2560 N N . ALA A 1 322 ? 8.387 32.149 42.207 1.00 52.09 322 ALA A N 1
ATOM 2561 C CA . ALA A 1 322 ? 9.470 33.055 42.582 1.00 52.09 322 ALA A CA 1
ATOM 2562 C C . ALA A 1 322 ? 9.807 33.973 41.395 1.00 52.09 322 ALA A C 1
ATOM 2564 O O . ALA A 1 322 ? 10.147 33.500 40.311 1.00 52.09 322 ALA A O 1
ATOM 2565 N N . SER A 1 323 ? 9.695 35.288 41.593 1.00 55.47 323 SER A N 1
ATOM 2566 C CA . SER A 1 323 ? 10.063 36.308 40.606 1.00 55.47 323 SER A CA 1
ATOM 2567 C C . SER A 1 323 ? 11.583 36.428 40.487 1.00 55.47 323 SER A C 1
ATOM 2569 O O . SER A 1 323 ? 12.271 36.545 41.498 1.00 55.47 323 SER A O 1
ATOM 2571 N N . THR A 1 324 ? 12.113 36.437 39.264 1.00 56.47 324 THR A N 1
ATOM 2572 C CA . THR A 1 324 ? 13.565 36.401 39.013 1.00 56.47 324 THR A CA 1
ATOM 2573 C C . THR A 1 324 ? 14.187 37.731 38.581 1.00 56.47 324 THR A C 1
ATOM 2575 O O . THR A 1 324 ? 15.357 37.728 38.211 1.00 56.47 324 THR A O 1
ATOM 2578 N N . ASP A 1 325 ? 13.477 38.864 38.627 1.00 58.59 325 ASP A N 1
ATOM 2579 C CA . ASP A 1 325 ? 14.106 40.158 38.324 1.00 58.59 325 ASP A CA 1
ATOM 2580 C C . ASP A 1 325 ? 13.423 41.343 39.030 1.00 58.59 325 ASP A C 1
ATOM 2582 O O . ASP A 1 325 ? 12.274 41.686 38.754 1.00 58.59 325 ASP A O 1
ATOM 2586 N N . ASP A 1 326 ? 14.145 41.966 39.962 1.00 62.19 326 ASP A N 1
ATOM 2587 C CA . ASP A 1 326 ? 13.632 42.979 40.895 1.00 62.19 326 ASP A CA 1
ATOM 2588 C C . ASP A 1 326 ? 13.881 44.427 40.433 1.00 62.19 326 ASP A C 1
ATOM 2590 O O . ASP A 1 326 ? 13.532 45.382 41.136 1.00 62.19 326 ASP A O 1
ATOM 2594 N N . SER A 1 327 ? 14.515 44.613 39.270 1.00 64.19 327 SER A N 1
ATOM 2595 C CA . SER A 1 327 ? 15.060 45.915 38.867 1.00 64.19 327 SER A CA 1
ATOM 2596 C C . SER A 1 327 ? 14.144 46.757 37.963 1.00 64.19 327 SER A C 1
ATOM 2598 O O . SER A 1 327 ? 14.375 47.964 37.850 1.00 64.19 327 SER A O 1
ATOM 2600 N N . GLU A 1 328 ? 13.118 46.183 37.323 1.00 78.94 328 GLU A N 1
ATOM 2601 C CA . GLU A 1 328 ? 12.205 46.923 36.431 1.00 78.94 328 GLU A CA 1
ATOM 2602 C C . GLU A 1 328 ? 11.147 47.729 37.221 1.00 78.94 328 GLU A C 1
ATOM 2604 O O . GLU A 1 328 ? 10.671 47.310 38.276 1.00 78.94 328 GLU A O 1
ATOM 2609 N N . GLU A 1 329 ? 10.733 48.896 36.711 1.00 81.69 329 GLU A N 1
ATOM 2610 C CA . GLU A 1 329 ? 9.670 49.713 37.327 1.00 81.69 329 GLU A CA 1
ATOM 2611 C C . GLU A 1 329 ? 8.348 48.934 37.463 1.00 81.69 329 GLU A C 1
ATOM 2613 O O . GLU A 1 329 ? 7.714 48.974 38.516 1.00 81.69 329 GLU A O 1
ATOM 2618 N N . GLY A 1 330 ? 7.994 48.124 36.458 1.00 83.50 330 GLY A N 1
ATOM 2619 C CA . GLY A 1 330 ? 6.851 47.210 36.526 1.00 83.50 330 GLY A CA 1
ATOM 2620 C C . GLY A 1 330 ? 6.964 46.144 37.627 1.00 83.50 330 GLY A C 1
ATOM 2621 O O . GLY A 1 330 ? 5.947 45.784 38.219 1.00 83.50 330 GLY A O 1
ATOM 2622 N N . ALA A 1 331 ? 8.180 45.699 37.976 1.00 83.62 331 ALA A N 1
ATOM 2623 C CA . ALA A 1 331 ? 8.415 44.760 39.079 1.00 83.62 331 ALA A CA 1
ATOM 2624 C C . ALA A 1 331 ? 8.151 45.407 40.445 1.00 83.62 331 ALA A C 1
ATOM 2626 O O . ALA A 1 331 ? 7.537 44.796 41.322 1.00 83.62 331 ALA A O 1
ATOM 2627 N N . LYS A 1 332 ? 8.555 46.674 40.606 1.00 84.88 332 LYS A N 1
ATOM 2628 C CA . LYS A 1 332 ? 8.283 47.467 41.815 1.00 84.88 332 LYS A CA 1
ATOM 2629 C C . LYS A 1 332 ? 6.783 47.689 42.005 1.00 84.88 332 LYS A C 1
ATOM 2631 O O . LYS A 1 332 ? 6.283 47.480 43.106 1.00 84.88 332 LYS A O 1
ATOM 2636 N N . ILE A 1 333 ? 6.070 48.039 40.930 1.00 86.12 333 ILE A N 1
ATOM 2637 C CA . ILE A 1 333 ? 4.607 48.206 40.947 1.00 86.12 333 ILE A CA 1
ATOM 2638 C C . ILE A 1 333 ? 3.914 46.883 41.315 1.00 86.12 333 ILE A C 1
ATOM 2640 O O . ILE A 1 333 ? 3.020 46.888 42.156 1.00 86.12 333 ILE A O 1
ATOM 2644 N N . CYS A 1 334 ? 4.361 45.746 40.766 1.00 83.81 334 CYS A N 1
ATOM 2645 C CA . CYS A 1 334 ? 3.816 44.421 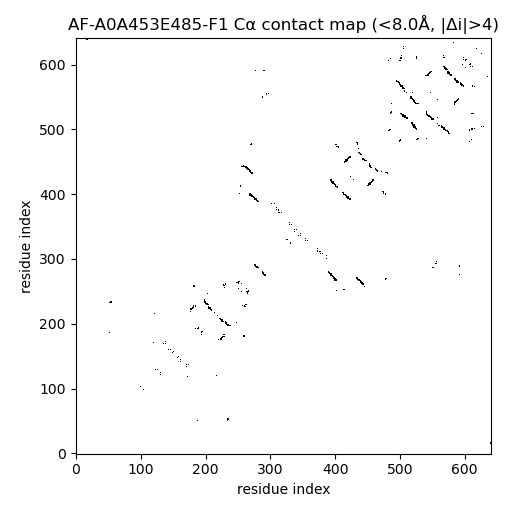41.092 1.00 83.81 334 CYS A CA 1
ATOM 2646 C C . CYS A 1 334 ? 3.950 44.083 42.586 1.00 83.81 334 CYS A C 1
ATOM 2648 O O . CYS A 1 334 ? 2.964 43.723 43.221 1.00 83.81 334 CYS A O 1
ATOM 2650 N N . LYS A 1 335 ? 5.133 44.298 43.181 1.00 84.06 335 LYS A N 1
ATOM 2651 C CA . LYS A 1 335 ? 5.365 44.073 44.621 1.00 84.06 335 LYS A CA 1
ATOM 2652 C C . LYS A 1 335 ? 4.535 44.994 45.511 1.00 84.06 335 LYS A C 1
ATOM 2654 O O . LYS A 1 335 ? 4.030 44.565 46.544 1.00 84.06 335 LYS A O 1
ATOM 2659 N N . MET A 1 336 ? 4.393 46.261 45.119 1.00 85.44 336 MET A N 1
ATOM 2660 C CA . MET A 1 336 ? 3.534 47.202 45.839 1.00 85.44 336 MET A CA 1
ATOM 2661 C C . MET A 1 336 ? 2.070 46.753 45.800 1.00 85.44 336 MET A C 1
ATOM 2663 O O . MET A 1 336 ? 1.383 46.866 46.808 1.00 85.44 336 MET A O 1
ATOM 2667 N N . LEU A 1 337 ? 1.601 46.221 44.664 1.00 85.31 337 LEU A N 1
ATOM 2668 C CA . LEU A 1 337 ? 0.235 45.709 44.514 1.00 85.31 337 LEU A CA 1
ATOM 2669 C C . LEU A 1 337 ? -0.005 44.440 45.335 1.00 85.31 337 LEU A C 1
ATOM 2671 O O . LEU A 1 337 ? -1.062 44.318 45.942 1.00 85.31 337 LEU A O 1
ATOM 2675 N N . GLU A 1 338 ? 0.971 43.534 45.406 1.00 83.44 338 GLU A N 1
ATOM 2676 C CA . GLU A 1 338 ? 0.901 42.316 46.229 1.00 83.44 338 GLU A CA 1
ATOM 2677 C C . GLU A 1 338 ? 0.814 42.610 47.738 1.00 83.44 338 GLU A C 1
ATOM 2679 O O . GLU A 1 338 ? 0.230 41.829 48.486 1.00 83.44 338 GLU A O 1
ATOM 2684 N N . GLN A 1 339 ? 1.385 43.731 48.194 1.00 84.25 339 GLN A N 1
ATOM 2685 C CA . GLN A 1 339 ? 1.420 44.137 49.608 1.00 84.25 339 GLN A CA 1
ATOM 2686 C C . GLN A 1 339 ? 0.325 45.146 49.994 1.00 84.25 339 GLN A C 1
ATOM 2688 O O . GLN A 1 339 ? 0.164 45.455 51.178 1.00 84.25 339 GLN A O 1
ATOM 2693 N N . ALA A 1 340 ? -0.408 45.695 49.024 1.00 87.19 340 ALA A N 1
ATOM 2694 C CA . ALA A 1 340 ? -1.436 46.699 49.266 1.00 87.19 340 ALA A CA 1
ATOM 2695 C C . ALA A 1 340 ? -2.695 46.076 49.891 1.00 87.19 340 ALA A C 1
ATOM 2697 O O . ALA A 1 340 ? -3.181 45.043 49.439 1.00 87.19 340 ALA A O 1
ATOM 2698 N N . ALA A 1 341 ? -3.277 46.751 50.888 1.00 84.44 341 ALA A N 1
ATOM 2699 C CA . ALA A 1 341 ? -4.564 46.350 51.464 1.00 84.44 341 ALA A CA 1
ATOM 2700 C C . ALA A 1 341 ? -5.735 46.524 50.472 1.00 84.44 341 ALA A C 1
ATOM 2702 O O . ALA A 1 341 ? -6.704 45.774 50.533 1.00 84.44 341 ALA A O 1
ATOM 2703 N N . GLU A 1 342 ? -5.625 47.488 49.545 1.00 86.75 342 GLU A N 1
ATOM 2704 C CA . GLU A 1 342 ? -6.619 47.783 48.500 1.00 86.75 342 GLU A CA 1
ATOM 2705 C C . GLU A 1 342 ? -5.936 47.990 47.126 1.00 86.75 342 GLU A C 1
ATOM 2707 O O . GLU A 1 342 ? -5.739 49.125 46.676 1.00 86.75 342 GLU A O 1
ATOM 2712 N N . PRO A 1 343 ? -5.537 46.906 46.432 1.00 86.00 343 PRO A N 1
ATOM 2713 C CA . PRO A 1 343 ? -4.780 46.989 45.177 1.00 86.00 343 PRO A CA 1
ATOM 2714 C C . PRO A 1 343 ? -5.561 47.660 44.037 1.00 86.00 343 PRO A C 1
ATOM 2716 O O . PRO A 1 343 ? -4.965 48.311 43.183 1.00 86.00 343 PRO A O 1
ATOM 2719 N N . GLU A 1 344 ? -6.891 47.563 44.038 1.00 85.25 344 GLU A N 1
ATOM 2720 C CA . GLU A 1 344 ? -7.760 48.189 43.031 1.00 85.25 344 GLU A CA 1
ATOM 2721 C C . GLU A 1 344 ? -7.720 49.724 43.101 1.00 85.25 344 GLU A C 1
ATOM 2723 O O . GLU A 1 344 ? -7.636 50.394 42.070 1.00 85.25 344 GLU A O 1
ATOM 2728 N N . VAL A 1 345 ? -7.701 50.285 44.317 1.00 83.38 345 VAL A N 1
ATOM 2729 C CA . VAL A 1 345 ? -7.602 51.736 44.549 1.00 83.38 345 VAL A CA 1
ATOM 2730 C C . VAL A 1 345 ? -6.215 52.247 44.163 1.00 83.38 345 VAL A C 1
ATOM 2732 O O . VAL A 1 345 ? -6.088 53.309 43.554 1.00 83.38 345 VAL A O 1
ATOM 2735 N N . MET A 1 346 ? -5.170 51.465 44.445 1.00 80.69 346 MET A N 1
ATOM 2736 C CA . MET A 1 346 ? -3.804 51.811 44.057 1.00 80.69 346 MET A CA 1
ATOM 2737 C C . MET A 1 346 ? -3.606 51.760 42.536 1.00 80.69 346 MET A C 1
ATOM 2739 O O . MET A 1 346 ? -2.970 52.656 41.985 1.00 80.69 346 MET A O 1
ATOM 2743 N N . MET A 1 347 ? -4.195 50.775 41.843 1.00 83.56 347 MET A N 1
ATOM 2744 C CA . MET A 1 347 ? -4.166 50.707 40.375 1.00 83.56 347 MET A CA 1
ATOM 2745 C C . MET A 1 347 ? -4.847 51.914 39.720 1.00 83.56 347 MET A C 1
ATOM 2747 O O . MET A 1 347 ? -4.354 52.408 38.709 1.00 83.56 347 MET A O 1
ATOM 2751 N N . ALA A 1 348 ? -5.937 52.427 40.300 1.00 84.31 348 ALA A N 1
ATOM 2752 C CA . ALA A 1 348 ? -6.629 53.612 39.788 1.00 84.31 348 ALA A CA 1
ATOM 2753 C C . ALA A 1 348 ? -5.807 54.914 39.919 1.00 84.31 348 ALA A C 1
ATOM 2755 O O . ALA A 1 348 ? -6.081 55.880 39.208 1.00 84.31 348 ALA A O 1
ATOM 2756 N N . GLY A 1 349 ? -4.805 54.941 40.808 1.00 82.44 349 GLY A N 1
ATOM 2757 C CA . GLY A 1 349 ? -3.906 56.080 41.026 1.00 82.44 349 GLY A CA 1
ATOM 2758 C C . GLY A 1 349 ? -2.620 56.072 40.188 1.00 82.44 349 GLY A C 1
ATOM 2759 O O . GLY A 1 349 ? -1.843 57.023 40.279 1.00 82.44 349 GLY A O 1
ATOM 2760 N N . LEU A 1 350 ? -2.369 55.022 39.395 1.00 86.94 350 LEU A N 1
ATOM 2761 C CA . LEU A 1 350 ? -1.168 54.905 38.560 1.00 86.94 350 LEU A CA 1
ATOM 2762 C C . LEU A 1 350 ? -1.241 55.811 37.322 1.00 86.94 350 LEU A C 1
ATOM 2764 O O . LEU A 1 350 ? -2.294 55.973 36.702 1.00 86.94 350 LEU A O 1
ATOM 2768 N N . THR A 1 351 ? -0.099 56.366 36.910 1.00 90.62 351 THR A N 1
ATOM 2769 C CA . THR A 1 351 ? -0.016 57.122 35.651 1.00 90.62 351 THR A CA 1
ATOM 2770 C C . THR A 1 351 ? -0.114 56.190 34.438 1.00 90.62 351 THR A C 1
ATOM 2772 O O . THR A 1 351 ? 0.160 54.990 34.523 1.00 90.62 351 THR A O 1
ATOM 2775 N N . SER A 1 352 ? -0.468 56.727 33.265 1.00 86.00 352 SER A N 1
ATOM 2776 C CA . SER A 1 352 ? -0.557 55.923 32.037 1.00 86.00 352 SER A CA 1
ATOM 2777 C C . SER A 1 352 ? 0.773 55.246 31.667 1.00 86.00 352 SER A C 1
ATOM 2779 O O . SER A 1 352 ? 0.763 54.120 31.178 1.00 86.00 352 SER A O 1
ATOM 2781 N N . GLU A 1 353 ? 1.914 55.885 31.943 1.00 87.19 353 GLU A N 1
ATOM 2782 C CA . GLU A 1 353 ? 3.250 55.311 31.711 1.00 87.19 353 GLU A CA 1
ATOM 2783 C C . GLU A 1 353 ? 3.544 54.141 32.666 1.00 87.19 353 GLU A C 1
ATOM 2785 O O . GLU A 1 353 ? 4.018 53.087 32.235 1.00 87.19 353 GLU A O 1
ATOM 2790 N N . GLN A 1 354 ? 3.169 54.276 33.942 1.00 87.44 354 GLN A N 1
ATOM 2791 C CA . GLN A 1 354 ? 3.296 53.218 34.951 1.00 87.44 354 GLN A CA 1
ATOM 2792 C C . GLN A 1 354 ? 2.388 52.021 34.647 1.00 87.44 354 GLN A C 1
ATOM 2794 O O . GLN A 1 354 ? 2.820 50.877 34.779 1.00 87.44 354 GLN A O 1
ATOM 2799 N N . MET A 1 355 ? 1.166 52.266 34.165 1.00 85.50 355 MET A N 1
ATOM 2800 C CA . MET A 1 355 ? 0.240 51.215 33.724 1.00 85.50 355 MET A CA 1
ATOM 2801 C C . MET A 1 355 ? 0.777 50.421 32.527 1.00 85.50 355 MET A C 1
ATOM 2803 O O . MET A 1 355 ? 0.631 49.197 32.485 1.00 85.50 355 MET A O 1
ATOM 2807 N N . ILE A 1 356 ? 1.431 51.085 31.566 1.00 88.38 356 ILE A N 1
ATOM 2808 C CA . ILE A 1 356 ? 2.080 50.421 30.423 1.00 88.38 356 ILE A CA 1
ATOM 2809 C C . ILE A 1 356 ? 3.287 49.597 30.896 1.00 88.38 356 ILE A C 1
ATOM 2811 O O . ILE A 1 356 ? 3.423 48.438 30.499 1.00 88.38 356 ILE A O 1
ATOM 2815 N N . SER A 1 357 ? 4.129 50.159 31.771 1.00 86.19 357 SER A N 1
ATOM 2816 C CA . SER A 1 357 ? 5.292 49.474 32.357 1.00 86.19 357 SER A CA 1
ATOM 2817 C C . SER A 1 357 ? 4.881 48.225 33.151 1.00 86.19 357 SER A C 1
ATOM 2819 O O . SER A 1 357 ? 5.436 47.142 32.949 1.00 86.19 357 SER A O 1
ATOM 2821 N N . PHE A 1 358 ? 3.832 48.335 33.971 1.00 87.62 358 PHE A N 1
ATOM 2822 C CA . PHE A 1 358 ? 3.245 47.224 34.721 1.00 87.62 358 PHE A CA 1
ATOM 2823 C C . PHE A 1 358 ? 2.633 46.152 33.808 1.00 87.62 358 PHE A C 1
ATOM 2825 O O . PHE A 1 358 ? 2.954 44.974 33.953 1.00 87.62 358 PHE A O 1
ATOM 2832 N N . SER A 1 359 ? 1.827 46.542 32.814 1.00 87.44 359 SER A N 1
ATOM 2833 C CA . SER A 1 359 ? 1.221 45.599 31.856 1.00 87.44 359 SER A CA 1
ATOM 2834 C C . SER A 1 359 ? 2.280 44.855 31.036 1.00 87.44 359 SER A C 1
ATOM 2836 O O . SER A 1 359 ? 2.171 43.649 30.813 1.00 87.44 359 SER A O 1
ATOM 2838 N N . SER A 1 360 ? 3.336 45.558 30.615 1.00 88.12 360 SER A N 1
ATOM 2839 C CA . SER A 1 360 ? 4.484 44.974 29.915 1.00 88.12 360 SER A CA 1
ATOM 2840 C C . SER A 1 360 ? 5.237 43.980 30.803 1.00 88.12 360 SER A C 1
ATOM 2842 O O . SER A 1 360 ? 5.567 42.884 30.354 1.00 88.12 360 SER A O 1
ATOM 2844 N N . TYR A 1 361 ? 5.486 44.323 32.069 1.00 87.31 361 TYR A N 1
ATOM 2845 C CA . TYR A 1 361 ? 6.120 43.415 33.026 1.00 87.31 361 TYR A CA 1
ATOM 2846 C C . TYR A 1 361 ? 5.259 42.174 33.303 1.00 87.31 361 TYR A C 1
ATOM 2848 O O . TYR A 1 361 ? 5.768 41.056 33.266 1.00 87.31 361 TYR A O 1
ATOM 2856 N N . GLN A 1 362 ? 3.946 42.337 33.488 1.00 84.81 362 GLN A N 1
ATOM 2857 C CA . GLN A 1 362 ? 3.015 41.224 33.681 1.00 84.81 362 GLN A CA 1
ATOM 2858 C C . GLN A 1 362 ? 2.973 40.300 32.453 1.00 84.81 362 GLN A C 1
ATOM 2860 O O . GLN A 1 362 ? 2.964 39.076 32.597 1.00 84.81 362 GLN A O 1
ATOM 2865 N N . ALA A 1 363 ? 3.004 40.868 31.242 1.00 87.12 363 ALA A N 1
ATOM 2866 C CA . ALA A 1 363 ? 3.100 40.103 30.002 1.00 87.12 363 ALA A CA 1
ATOM 2867 C C . ALA A 1 363 ? 4.423 39.322 29.912 1.00 87.12 363 ALA A C 1
ATOM 2869 O O . ALA A 1 363 ? 4.385 38.120 29.649 1.00 87.12 363 ALA A O 1
ATOM 2870 N N . LYS A 1 364 ? 5.567 39.958 30.213 1.00 87.56 364 LYS A N 1
ATOM 2871 C CA . LYS A 1 364 ? 6.883 39.292 30.273 1.00 87.56 364 LYS A CA 1
ATOM 2872 C C . LYS A 1 364 ? 6.914 38.169 31.312 1.00 87.56 364 LYS A C 1
ATOM 2874 O O . LYS A 1 364 ? 7.408 37.087 31.017 1.00 87.56 364 LYS A O 1
ATOM 2879 N N . GLN A 1 365 ? 6.371 38.391 32.512 1.00 82.06 365 GLN A N 1
ATOM 2880 C CA . GLN A 1 365 ? 6.280 37.361 33.553 1.00 82.06 365 GLN A CA 1
ATOM 2881 C C . GLN A 1 365 ? 5.422 36.179 33.101 1.00 82.06 365 GLN A C 1
ATOM 2883 O O . GLN A 1 365 ? 5.800 35.025 33.300 1.00 82.06 365 GLN A O 1
ATOM 2888 N N . LYS A 1 366 ? 4.274 36.457 32.474 1.00 83.88 366 LYS A N 1
ATOM 2889 C CA . LYS A 1 366 ? 3.387 35.423 31.942 1.00 83.88 366 LYS A CA 1
ATOM 2890 C C . LYS A 1 366 ? 4.075 34.614 30.844 1.00 83.88 366 LYS A C 1
ATOM 2892 O O . LYS A 1 366 ? 3.963 33.392 30.849 1.00 83.88 366 LYS A O 1
ATOM 2897 N N . GLU A 1 367 ? 4.808 35.268 29.947 1.00 87.19 367 GLU A N 1
ATOM 2898 C CA . GLU A 1 367 ? 5.587 34.614 28.891 1.00 87.19 367 GLU A CA 1
ATOM 2899 C C . GLU A 1 367 ? 6.741 33.777 29.465 1.00 87.19 367 GLU A C 1
ATOM 2901 O O . GLU A 1 367 ? 6.895 32.614 29.100 1.00 87.19 367 GLU A O 1
ATOM 2906 N N . ALA A 1 368 ? 7.510 34.315 30.415 1.00 86.44 368 ALA A N 1
ATOM 2907 C CA . ALA A 1 368 ? 8.582 33.584 31.090 1.00 86.44 368 ALA A CA 1
ATOM 2908 C C . ALA A 1 368 ? 8.049 32.342 31.822 1.00 86.44 368 ALA A C 1
ATOM 2910 O O . ALA A 1 368 ? 8.619 31.258 31.686 1.00 86.44 368 ALA A O 1
ATOM 2911 N N . ARG A 1 369 ? 6.910 32.471 32.517 1.00 81.75 369 ARG 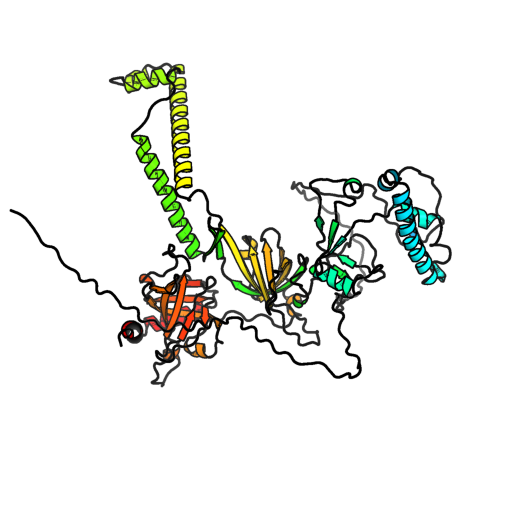A N 1
ATOM 2912 C CA . ARG A 1 369 ? 6.228 31.352 33.182 1.00 81.75 369 ARG A CA 1
ATOM 2913 C C . ARG A 1 369 ? 5.752 30.311 32.173 1.00 81.75 369 ARG A C 1
ATOM 2915 O O . ARG A 1 369 ? 5.990 29.125 32.371 1.00 81.75 369 ARG A O 1
ATOM 2922 N N . GLN A 1 370 ? 5.128 30.736 31.073 1.00 85.88 370 GLN A N 1
ATOM 2923 C CA . GLN A 1 370 ? 4.708 29.830 29.999 1.00 85.88 370 GLN A CA 1
ATOM 2924 C C . GLN A 1 370 ? 5.895 29.086 29.381 1.00 85.88 370 GLN A C 1
ATOM 2926 O O . GLN A 1 370 ? 5.796 27.885 29.147 1.00 85.88 370 GLN A O 1
ATOM 2931 N N . ASN A 1 371 ? 7.023 29.765 29.171 1.00 88.38 371 ASN A N 1
ATOM 2932 C CA . ASN A 1 371 ? 8.243 29.154 28.649 1.00 88.38 371 ASN A CA 1
ATOM 2933 C C . ASN A 1 371 ? 8.862 28.157 29.640 1.00 88.38 371 ASN A C 1
ATOM 2935 O O . ASN A 1 371 ? 9.326 27.094 29.228 1.00 88.38 371 ASN A O 1
ATOM 2939 N N . GLU A 1 372 ? 8.853 28.458 30.941 1.00 88.31 372 GLU A N 1
ATOM 2940 C CA . GLU A 1 372 ? 9.339 27.535 31.971 1.00 88.31 372 GLU A CA 1
ATOM 2941 C C . GLU A 1 372 ? 8.460 26.281 32.063 1.00 88.31 372 GLU A C 1
ATOM 2943 O O . GLU A 1 372 ? 8.988 25.168 32.036 1.00 88.31 372 GLU A O 1
ATOM 2948 N N . VAL A 1 373 ? 7.132 26.453 32.101 1.00 87.88 373 VAL A N 1
ATOM 2949 C CA . VAL A 1 373 ? 6.167 25.342 32.063 1.00 87.88 373 VAL A CA 1
ATOM 2950 C C . VAL A 1 373 ? 6.382 24.515 30.799 1.00 87.88 373 VAL A C 1
ATOM 2952 O O . VAL A 1 373 ? 6.539 23.302 30.887 1.00 87.88 373 VAL A O 1
ATOM 2955 N N . ALA A 1 374 ? 6.463 25.151 29.626 1.00 88.94 374 ALA A N 1
ATOM 2956 C CA . ALA A 1 374 ? 6.684 24.458 28.359 1.00 88.94 374 ALA A CA 1
ATOM 2957 C C . ALA A 1 374 ? 7.978 23.633 28.373 1.00 88.94 374 ALA A C 1
ATOM 2959 O O . ALA A 1 374 ? 7.968 22.479 27.949 1.00 88.94 374 ALA A O 1
ATOM 2960 N N . LYS A 1 375 ? 9.067 24.176 28.931 1.00 91.31 375 LYS A N 1
ATOM 2961 C CA . LYS A 1 375 ? 10.344 23.467 29.072 1.00 91.31 375 LYS A CA 1
ATOM 2962 C C . LYS A 1 375 ? 10.254 22.294 30.052 1.00 91.31 375 LYS A C 1
ATOM 2964 O O . LYS A 1 375 ? 10.812 21.232 29.785 1.00 91.31 375 LYS A O 1
ATOM 2969 N N . LYS A 1 376 ? 9.556 22.452 31.183 1.00 90.88 376 LYS A N 1
ATOM 2970 C CA . LYS A 1 376 ? 9.311 21.348 32.131 1.00 90.88 376 LYS A CA 1
ATOM 2971 C C . LYS A 1 376 ? 8.480 20.243 31.488 1.00 90.88 376 LYS A C 1
ATOM 2973 O O . LYS A 1 376 ? 8.838 19.076 31.626 1.00 90.88 376 LYS A O 1
ATOM 2978 N N . VAL A 1 377 ? 7.431 20.607 30.750 1.00 91.25 377 VAL A N 1
ATOM 2979 C CA . VAL A 1 377 ? 6.601 19.664 29.991 1.00 91.25 377 VAL A CA 1
ATOM 2980 C C . VAL A 1 377 ? 7.447 18.930 28.955 1.00 91.25 377 VAL A C 1
ATOM 2982 O O . VAL A 1 377 ? 7.429 17.706 28.933 1.00 91.25 377 VAL A O 1
ATOM 2985 N N . GLU A 1 378 ? 8.238 19.634 28.145 1.00 91.25 378 GLU A N 1
ATOM 2986 C CA . GLU A 1 378 ? 9.122 19.019 27.146 1.00 91.25 378 GLU A CA 1
ATOM 2987 C C . GLU A 1 378 ? 10.093 18.007 27.778 1.00 91.25 378 GLU A C 1
ATOM 2989 O O . GLU A 1 378 ? 10.155 16.857 27.337 1.00 91.25 378 GLU A O 1
ATOM 2994 N N . ASN A 1 379 ? 10.762 18.388 28.870 1.00 91.62 379 ASN A N 1
ATOM 2995 C CA . ASN A 1 379 ? 11.671 17.500 29.599 1.00 91.62 379 ASN A CA 1
ATOM 2996 C C . ASN A 1 379 ? 10.944 16.277 30.183 1.00 91.62 379 ASN A C 1
ATOM 2998 O O . ASN A 1 379 ? 11.438 15.154 30.094 1.00 91.62 379 ASN A O 1
ATOM 3002 N N . ALA A 1 380 ? 9.763 16.468 30.778 1.00 92.00 380 ALA A N 1
ATOM 3003 C CA . ALA A 1 380 ? 8.984 15.373 31.351 1.00 92.00 380 ALA A CA 1
ATOM 3004 C C . ALA A 1 380 ? 8.484 14.403 30.271 1.00 92.00 380 ALA A C 1
ATOM 3006 O O . ALA A 1 380 ? 8.502 13.186 30.468 1.00 92.00 380 ALA A O 1
ATOM 3007 N N . LEU A 1 381 ? 8.088 14.925 29.107 1.00 91.75 381 LEU A N 1
ATOM 3008 C CA . LEU A 1 381 ? 7.716 14.113 27.951 1.00 91.75 381 LEU A CA 1
ATOM 3009 C C . LEU A 1 381 ? 8.907 13.313 27.419 1.00 91.75 381 LEU A C 1
ATOM 3011 O O . LEU A 1 381 ? 8.725 12.153 27.047 1.00 91.75 381 LEU A O 1
ATOM 3015 N N . GLU A 1 382 ? 10.113 13.881 27.413 1.00 89.19 382 GLU A N 1
ATOM 3016 C CA . GLU A 1 382 ? 11.334 13.170 27.024 1.00 89.19 382 GLU A CA 1
ATOM 3017 C C . GLU A 1 382 ? 11.668 12.026 27.982 1.00 89.19 382 GLU A C 1
ATOM 3019 O O . GLU A 1 382 ? 11.853 10.889 27.539 1.00 89.19 382 GLU A O 1
ATOM 3024 N N . VAL A 1 383 ? 11.628 12.277 29.292 1.00 89.75 383 VAL A N 1
ATOM 3025 C CA . VAL A 1 383 ? 11.844 11.245 30.321 1.00 89.75 383 VAL A CA 1
ATOM 3026 C C . VAL A 1 383 ? 10.796 10.130 30.232 1.00 89.75 383 VAL A C 1
ATOM 3028 O O . VAL A 1 383 ? 11.121 8.955 30.402 1.00 89.75 383 VAL A O 1
ATOM 3031 N N . ALA A 1 384 ? 9.546 10.470 29.911 1.00 85.88 384 ALA A N 1
ATOM 3032 C CA . ALA A 1 384 ? 8.467 9.501 29.723 1.00 85.88 384 ALA A CA 1
ATOM 3033 C C . ALA A 1 384 ? 8.520 8.754 28.372 1.00 85.88 384 ALA A C 1
ATOM 3035 O O . ALA A 1 384 ? 7.692 7.870 28.133 1.00 85.88 384 ALA A O 1
ATOM 3036 N N . GLY A 1 385 ? 9.450 9.098 27.472 1.00 83.06 385 GLY A N 1
ATOM 3037 C CA . GLY A 1 385 ? 9.536 8.519 26.127 1.00 83.06 385 GLY A CA 1
ATOM 3038 C C . GLY A 1 385 ? 8.365 8.907 25.214 1.00 83.06 385 GLY A C 1
ATOM 3039 O O . GLY A 1 385 ? 7.982 8.138 24.331 1.00 83.06 385 GLY A O 1
ATOM 3040 N N . LEU A 1 386 ? 7.765 10.078 25.438 1.00 85.38 386 LEU A N 1
ATOM 3041 C CA . LEU A 1 386 ? 6.587 10.592 24.732 1.00 85.38 386 LEU A CA 1
ATOM 3042 C C . LEU A 1 386 ? 6.903 11.762 23.784 1.00 85.38 386 LEU A C 1
ATOM 3044 O O . LEU A 1 386 ? 5.971 12.351 23.238 1.00 85.38 386 LEU A O 1
ATOM 3048 N N . SER A 1 387 ? 8.177 12.082 23.532 1.00 82.19 387 SER A N 1
ATOM 3049 C CA . SER A 1 387 ? 8.575 13.231 22.697 1.00 82.19 387 SER A CA 1
ATOM 3050 C C . SER A 1 387 ? 8.025 13.173 21.271 1.00 82.19 387 SER A C 1
ATOM 3052 O O . SER A 1 387 ? 7.570 14.177 20.735 1.00 82.19 387 SER A O 1
ATOM 3054 N N . SER A 1 388 ? 8.077 12.005 20.621 1.00 84.62 388 SER A N 1
ATOM 3055 C CA . SER A 1 388 ? 7.510 11.815 19.281 1.00 84.62 388 SER A CA 1
ATOM 3056 C C . SER A 1 388 ? 7.325 10.335 18.944 1.00 84.62 388 SER A C 1
ATOM 3058 O O . SER A 1 388 ? 7.961 9.464 19.537 1.00 84.62 388 SER A O 1
ATOM 3060 N N . ARG A 1 389 ? 6.454 10.045 17.970 1.00 89.56 389 ARG A N 1
ATOM 3061 C CA . ARG A 1 389 ? 6.226 8.692 17.441 1.00 89.56 389 ARG A CA 1
ATOM 3062 C C . ARG A 1 389 ? 6.635 8.622 15.966 1.00 89.56 389 ARG A C 1
ATOM 3064 O O . ARG A 1 389 ? 6.125 9.389 15.150 1.00 89.56 389 ARG A O 1
ATOM 3071 N N . ASP A 1 390 ? 7.513 7.682 15.603 1.00 91.88 390 ASP A N 1
ATOM 3072 C CA . ASP A 1 390 ? 7.907 7.421 14.204 1.00 91.88 390 ASP A CA 1
ATOM 3073 C C . ASP A 1 390 ? 6.879 6.497 13.536 1.00 91.88 390 ASP A C 1
ATOM 3075 O O . ASP A 1 390 ? 7.073 5.282 13.444 1.00 91.88 390 ASP A O 1
ATOM 3079 N N . VAL A 1 391 ? 5.747 7.071 13.109 1.00 94.31 391 VAL A N 1
ATOM 3080 C CA . VAL A 1 391 ? 4.649 6.340 12.460 1.00 94.31 391 VAL A CA 1
ATOM 3081 C C . VAL A 1 391 ? 4.592 6.656 10.968 1.00 94.31 391 VAL A C 1
ATOM 3083 O O . VAL A 1 391 ? 4.363 7.789 10.552 1.00 94.31 391 VAL A O 1
ATOM 3086 N N . THR A 1 392 ? 4.728 5.625 10.136 1.00 95.75 392 THR A N 1
ATOM 3087 C CA . THR A 1 392 ? 4.643 5.733 8.676 1.00 95.75 392 THR A CA 1
ATOM 3088 C C . THR A 1 392 ? 3.433 4.957 8.135 1.00 95.75 392 THR A C 1
ATOM 3090 O O . THR A 1 392 ? 3.421 3.721 8.212 1.00 95.75 392 THR A O 1
ATOM 3093 N N . PRO A 1 393 ? 2.426 5.624 7.534 1.00 96.56 393 PRO A N 1
ATOM 3094 C CA . PRO A 1 393 ? 1.327 4.943 6.859 1.00 96.56 393 PRO A CA 1
ATOM 3095 C C . PRO A 1 393 ? 1.775 4.281 5.552 1.00 96.56 393 PRO A C 1
ATOM 3097 O O . PRO A 1 393 ? 2.607 4.801 4.799 1.00 96.56 393 PRO A O 1
ATOM 3100 N N . PHE A 1 394 ? 1.171 3.146 5.224 1.00 96.62 394 PHE A N 1
ATOM 3101 C CA . PHE A 1 394 ? 1.380 2.464 3.957 1.00 96.62 394 PHE A CA 1
ATOM 3102 C C . PHE A 1 394 ? 0.123 1.748 3.467 1.00 96.62 394 PHE A C 1
ATOM 3104 O O . PHE A 1 394 ? -0.719 1.303 4.242 1.00 96.62 394 PHE A O 1
ATOM 3111 N N . LEU A 1 395 ? 0.023 1.617 2.148 1.00 95.56 395 LEU A N 1
ATOM 3112 C CA . LEU A 1 395 ? -1.062 0.939 1.446 1.00 95.56 395 LEU A CA 1
ATOM 3113 C C . LEU A 1 395 ? -0.492 -0.237 0.656 1.00 95.56 395 LEU A C 1
ATOM 3115 O O . LEU A 1 395 ? 0.486 -0.075 -0.077 1.00 95.56 395 LEU A O 1
ATOM 3119 N N . LYS A 1 396 ? -1.098 -1.419 0.773 1.00 95.88 396 LYS A N 1
ATOM 3120 C CA . LYS A 1 396 ? -0.738 -2.584 -0.046 1.00 95.88 396 LYS A CA 1
ATOM 3121 C C . LYS A 1 396 ? -1.727 -2.736 -1.199 1.00 95.88 396 LYS A C 1
ATOM 3123 O O . LYS A 1 396 ? -2.937 -2.698 -0.999 1.00 95.88 396 LYS A O 1
ATOM 3128 N N . VAL A 1 397 ? -1.203 -2.954 -2.401 1.00 96.88 397 VAL A N 1
ATOM 3129 C CA . VAL A 1 397 ? -1.988 -3.179 -3.620 1.00 96.88 397 VAL A CA 1
ATOM 3130 C C . VAL A 1 397 ? -1.513 -4.468 -4.279 1.00 96.88 397 VAL A C 1
ATOM 3132 O O . VAL A 1 397 ? -0.362 -4.563 -4.718 1.00 96.88 397 VAL A O 1
ATOM 3135 N N . ARG A 1 398 ? -2.387 -5.474 -4.353 1.00 95.69 398 ARG A N 1
ATOM 3136 C CA . ARG A 1 398 ? -2.127 -6.703 -5.107 1.00 95.69 398 ARG A CA 1
ATOM 3137 C C . ARG A 1 398 ? -2.386 -6.432 -6.576 1.00 95.69 398 ARG A C 1
ATOM 3139 O O . ARG A 1 398 ? -3.453 -5.944 -6.951 1.00 95.69 398 ARG A O 1
ATOM 3146 N N . VAL A 1 399 ? -1.408 -6.755 -7.405 1.00 95.81 399 VAL A N 1
ATOM 3147 C CA . VAL A 1 399 ? -1.442 -6.503 -8.840 1.00 95.81 399 VAL A CA 1
ATOM 3148 C C . VAL A 1 399 ? -1.089 -7.743 -9.637 1.00 95.81 399 VAL A C 1
ATOM 3150 O O . VAL A 1 399 ? -0.362 -8.625 -9.178 1.00 95.81 399 VAL A O 1
ATOM 3153 N N . THR A 1 400 ? -1.548 -7.757 -10.878 1.00 93.88 400 THR A N 1
ATOM 3154 C CA . THR A 1 400 ? -1.303 -8.842 -11.819 1.00 93.88 400 THR A CA 1
ATOM 3155 C C . THR A 1 400 ? -0.709 -8.272 -13.101 1.00 93.88 400 THR A C 1
ATOM 3157 O O . THR A 1 400 ? -1.141 -7.235 -13.616 1.00 93.88 400 THR A O 1
ATOM 3160 N N . GLY A 1 401 ? 0.328 -8.933 -13.618 1.00 91.75 401 GLY A N 1
ATOM 3161 C CA . GLY A 1 401 ? 0.876 -8.613 -14.930 1.00 91.75 401 GLY A CA 1
ATOM 3162 C C . GLY A 1 401 ? -0.153 -8.864 -16.032 1.00 91.75 401 GLY A C 1
ATOM 3163 O O . GLY A 1 401 ? -0.883 -9.845 -15.982 1.00 91.75 401 GLY A O 1
ATOM 3164 N N . LEU A 1 402 ? -0.195 -7.997 -17.040 1.00 89.19 402 LEU A N 1
ATOM 3165 C CA . LEU A 1 402 ? -1.179 -8.101 -18.119 1.00 89.19 402 LEU A CA 1
ATOM 3166 C C . LEU A 1 402 ? -0.637 -8.893 -19.315 1.00 89.19 402 LEU A C 1
ATOM 3168 O O . LEU A 1 402 ? 0.502 -8.683 -19.753 1.00 89.19 402 LEU A O 1
ATOM 3172 N N . ALA A 1 403 ? -1.479 -9.763 -19.871 1.00 84.62 403 ALA A N 1
ATOM 3173 C CA . ALA A 1 403 ? -1.238 -10.486 -21.115 1.00 84.62 403 ALA A CA 1
ATOM 3174 C C . ALA A 1 403 ? -2.241 -10.039 -22.184 1.00 84.62 403 ALA A C 1
ATOM 3176 O O . ALA A 1 403 ? -3.438 -9.940 -21.931 1.00 84.62 403 ALA A O 1
ATOM 3177 N N . HIS A 1 404 ? -1.747 -9.748 -23.385 1.00 84.00 404 HIS A N 1
ATOM 3178 C CA . HIS A 1 404 ? -2.578 -9.318 -24.509 1.00 84.00 404 HIS A CA 1
ATOM 3179 C C . HIS A 1 404 ? -3.325 -10.516 -25.111 1.00 84.00 404 HIS A C 1
ATOM 3181 O O . HIS A 1 404 ? -2.708 -11.567 -25.301 1.00 84.00 404 HIS A O 1
ATOM 3187 N N . LYS A 1 405 ? -4.601 -10.362 -25.485 1.00 82.62 405 LYS A N 1
ATOM 3188 C CA . LYS A 1 405 ? -5.436 -11.453 -26.037 1.00 82.62 405 LYS A CA 1
ATOM 3189 C C . LYS A 1 405 ? -4.826 -12.125 -27.274 1.00 82.62 405 LYS A C 1
ATOM 3191 O O . LYS A 1 405 ? -4.861 -13.338 -27.403 1.00 82.62 405 LYS A O 1
ATOM 3196 N N . ILE A 1 406 ? -4.204 -11.327 -28.142 1.00 76.50 406 ILE A N 1
ATOM 3197 C CA . ILE A 1 406 ? -3.551 -11.773 -29.393 1.00 76.50 406 ILE A CA 1
ATOM 3198 C C . ILE A 1 406 ? -2.230 -12.541 -29.138 1.00 76.50 406 ILE A C 1
ATOM 3200 O O . ILE A 1 406 ? -1.626 -13.098 -30.054 1.00 76.50 406 ILE A O 1
ATOM 3204 N N . SER A 1 407 ? -1.721 -12.586 -27.903 1.00 66.81 407 SER A N 1
ATOM 3205 C CA . SER A 1 407 ? -0.483 -13.311 -27.617 1.00 66.81 407 SER A CA 1
ATOM 3206 C C . SER A 1 407 ? -0.734 -14.824 -27.588 1.00 66.81 407 SER A C 1
ATOM 3208 O O . SER A 1 407 ? -1.367 -15.333 -26.674 1.00 66.81 407 SER A O 1
ATOM 3210 N N . ALA A 1 408 ? -0.163 -15.550 -28.556 1.00 49.19 408 ALA A N 1
ATOM 3211 C CA . ALA A 1 408 ? -0.292 -17.008 -28.712 1.00 49.19 408 ALA A CA 1
ATOM 3212 C C . ALA A 1 408 ? 0.271 -17.853 -27.546 1.00 49.19 408 ALA A C 1
ATOM 3214 O O . ALA A 1 408 ? 0.156 -19.075 -27.543 1.00 49.19 408 ALA A O 1
ATOM 3215 N N . THR A 1 409 ? 0.903 -17.232 -26.548 1.00 58.75 409 THR A N 1
ATOM 3216 C CA . THR A 1 409 ? 1.451 -17.937 -25.388 1.00 58.75 409 THR A CA 1
ATOM 3217 C C . THR A 1 409 ? 0.506 -17.798 -24.199 1.00 58.75 409 THR A C 1
ATOM 3219 O O . THR A 1 409 ? 0.401 -16.700 -23.651 1.00 58.75 409 THR A O 1
ATOM 3222 N N . LYS A 1 410 ? -0.116 -18.904 -23.756 1.00 57.12 410 LYS A N 1
ATOM 3223 C CA . LYS A 1 410 ? -0.749 -19.027 -22.427 1.00 57.12 410 LYS A CA 1
ATOM 3224 C C . LYS A 1 410 ? 0.328 -18.828 -21.354 1.00 57.12 410 LYS A C 1
ATOM 3226 O O . LYS A 1 410 ? 0.933 -19.783 -20.880 1.00 57.12 410 LYS A O 1
ATOM 3231 N N . THR A 1 411 ? 0.660 -17.582 -21.034 1.00 59.19 411 THR A N 1
ATOM 3232 C CA . THR A 1 411 ? 1.600 -17.275 -19.955 1.00 59.19 411 THR A CA 1
ATOM 3233 C C . THR A 1 411 ? 0.820 -16.984 -18.696 1.00 59.19 411 THR A C 1
ATOM 3235 O O . THR A 1 411 ? -0.007 -16.079 -18.705 1.00 59.19 411 THR A O 1
ATOM 3238 N N . ILE A 1 412 ? 1.132 -17.710 -17.625 1.00 67.00 412 ILE A N 1
ATOM 3239 C CA . ILE A 1 412 ? 0.648 -17.399 -16.282 1.00 67.00 412 ILE A CA 1
ATOM 3240 C C . ILE A 1 412 ? 1.045 -15.955 -15.970 1.00 67.00 412 ILE A C 1
ATOM 3242 O O . ILE A 1 412 ? 2.213 -15.564 -16.121 1.00 67.00 412 ILE A O 1
ATOM 3246 N N . ASN A 1 413 ? 0.058 -15.147 -15.598 1.00 78.25 413 ASN A N 1
ATOM 3247 C CA . ASN A 1 413 ? 0.303 -13.769 -15.225 1.00 78.25 413 ASN A CA 1
ATOM 3248 C C . ASN A 1 413 ? 1.071 -13.750 -13.906 1.00 78.25 413 ASN A C 1
ATOM 3250 O O . ASN A 1 413 ? 0.652 -14.347 -12.920 1.00 78.25 413 ASN A O 1
ATOM 3254 N N . LYS A 1 414 ? 2.221 -13.073 -13.894 1.00 86.75 414 LYS A N 1
ATOM 3255 C CA . LYS A 1 414 ? 3.000 -12.916 -12.668 1.00 86.75 414 LYS A CA 1
ATOM 3256 C C . LYS A 1 414 ? 2.247 -11.980 -11.726 1.00 86.75 414 LYS A C 1
ATOM 3258 O O . LYS A 1 414 ? 1.924 -10.859 -12.125 1.00 86.75 414 LYS A O 1
ATOM 3263 N N . GLU A 1 415 ? 2.001 -12.432 -10.506 1.00 91.94 415 GLU A N 1
ATOM 3264 C CA . GLU A 1 415 ? 1.428 -11.606 -9.448 1.00 91.94 415 GLU A CA 1
ATOM 3265 C C . GLU A 1 415 ? 2.499 -10.756 -8.767 1.00 91.94 415 GLU A C 1
ATOM 3267 O O . GLU A 1 415 ? 3.694 -11.078 -8.763 1.00 91.94 415 GLU A O 1
ATOM 3272 N N . GLY A 1 416 ? 2.069 -9.649 -8.180 1.00 93.88 416 GLY A N 1
ATOM 3273 C CA . GLY A 1 416 ? 2.914 -8.825 -7.344 1.00 93.88 416 GLY A CA 1
ATOM 3274 C C . GLY A 1 416 ? 2.140 -8.108 -6.257 1.00 93.88 416 GLY A C 1
ATOM 3275 O O . GLY A 1 416 ? 0.923 -7.945 -6.327 1.00 93.88 416 GLY A O 1
ATOM 3276 N N . LEU A 1 417 ? 2.880 -7.663 -5.252 1.00 95.38 417 LEU A N 1
ATOM 3277 C CA . LEU A 1 417 ? 2.370 -6.863 -4.154 1.00 95.38 417 LEU A CA 1
ATOM 3278 C C . LEU A 1 417 ? 3.155 -5.555 -4.117 1.00 95.38 417 LEU A C 1
ATOM 3280 O O . LEU A 1 417 ? 4.368 -5.557 -3.889 1.00 95.38 417 LEU A O 1
ATOM 3284 N N . ILE A 1 418 ? 2.467 -4.447 -4.383 1.00 96.19 418 ILE A N 1
ATOM 3285 C CA . ILE A 1 418 ? 3.042 -3.105 -4.344 1.00 96.19 418 ILE A CA 1
ATOM 3286 C C . ILE A 1 418 ? 2.701 -2.470 -2.995 1.00 96.19 418 ILE A C 1
ATOM 3288 O O . ILE A 1 418 ? 1.531 -2.249 -2.694 1.00 96.19 418 ILE A O 1
ATOM 3292 N N . THR A 1 419 ? 3.720 -2.147 -2.201 1.00 96.56 419 THR A N 1
ATOM 3293 C CA . THR A 1 419 ? 3.583 -1.372 -0.961 1.00 96.56 419 THR A CA 1
ATOM 3294 C C . THR A 1 419 ? 3.871 0.097 -1.247 1.00 96.56 419 THR A C 1
ATOM 3296 O O . THR A 1 419 ? 5.008 0.460 -1.556 1.00 96.56 419 THR A O 1
ATOM 3299 N N . ILE A 1 420 ? 2.850 0.943 -1.139 1.00 97.00 420 ILE A N 1
ATOM 3300 C CA . ILE A 1 420 ? 2.931 2.395 -1.297 1.00 97.00 420 ILE A CA 1
ATOM 3301 C C . ILE A 1 420 ? 3.104 3.021 0.089 1.00 97.00 420 ILE A C 1
ATOM 3303 O O . ILE A 1 420 ? 2.165 3.055 0.876 1.00 97.00 420 ILE A O 1
ATOM 3307 N N . TRP A 1 421 ? 4.302 3.514 0.385 1.00 96.75 421 TRP A N 1
ATOM 3308 C CA . TRP A 1 421 ? 4.620 4.250 1.611 1.00 96.75 421 TRP A CA 1
ATOM 3309 C C . TRP A 1 421 ? 4.184 5.708 1.496 1.00 96.75 421 TRP A C 1
ATOM 3311 O O . TRP A 1 421 ? 4.446 6.333 0.463 1.00 96.75 421 TRP A O 1
ATOM 3321 N N . ASN A 1 422 ? 3.577 6.254 2.550 1.00 96.19 422 ASN A N 1
ATOM 3322 C CA . ASN A 1 422 ? 2.976 7.592 2.573 1.00 96.19 422 ASN A CA 1
ATOM 3323 C C . ASN A 1 422 ? 2.080 7.835 1.346 1.00 96.19 422 ASN A C 1
ATOM 3325 O O . ASN A 1 422 ? 2.391 8.708 0.527 1.00 96.19 422 ASN A O 1
ATOM 3329 N N . PRO A 1 423 ? 1.027 7.012 1.154 1.00 95.88 423 PRO A N 1
ATOM 3330 C CA . PRO A 1 423 ? 0.125 7.149 0.017 1.00 95.88 423 PRO A CA 1
ATOM 3331 C C . PRO A 1 423 ? -0.564 8.516 0.052 1.00 95.88 423 PRO A C 1
ATOM 3333 O O . PRO A 1 423 ? -1.012 8.962 1.108 1.00 95.88 423 PRO A O 1
ATOM 3336 N N . THR A 1 424 ? -0.654 9.180 -1.099 1.00 94.69 424 THR A N 1
ATOM 3337 C CA . THR A 1 424 ? -1.347 10.472 -1.205 1.00 94.69 424 THR A CA 1
ATOM 3338 C C . THR A 1 424 ? -2.860 10.284 -1.116 1.00 94.69 424 THR A C 1
ATOM 3340 O O . THR A 1 424 ? -3.368 9.226 -1.483 1.00 94.69 424 THR A O 1
ATOM 3343 N N . GLU A 1 425 ? -3.604 11.316 -0.711 1.00 93.62 425 GLU A N 1
ATOM 3344 C CA . GLU A 1 425 ? -5.079 11.255 -0.683 1.00 93.62 425 GLU A CA 1
ATOM 3345 C C . GLU A 1 425 ? -5.664 10.880 -2.049 1.00 93.62 425 GLU A C 1
ATOM 3347 O O . GLU A 1 425 ? -6.555 10.043 -2.149 1.00 93.62 425 GLU A O 1
ATOM 3352 N N . LYS A 1 426 ? -5.053 11.385 -3.127 1.00 91.25 426 LYS A N 1
ATOM 3353 C CA . LYS A 1 426 ? -5.399 10.996 -4.495 1.00 91.25 426 LYS A CA 1
ATOM 3354 C C . LYS A 1 426 ? -5.204 9.498 -4.752 1.00 91.25 426 LYS A C 1
ATOM 3356 O O . LYS A 1 426 ? -6.034 8.872 -5.392 1.00 91.25 426 LYS A O 1
ATOM 3361 N N . GLN A 1 427 ? -4.113 8.902 -4.269 1.00 92.19 427 GLN A N 1
ATOM 3362 C CA . GLN A 1 427 ? -3.886 7.459 -4.411 1.00 92.19 427 GLN A CA 1
ATOM 3363 C C . GLN A 1 427 ? -4.881 6.639 -3.585 1.00 92.19 427 GLN A C 1
ATOM 3365 O O . GLN A 1 427 ? -5.272 5.566 -4.030 1.00 92.19 427 GLN A O 1
ATOM 3370 N N . LYS A 1 428 ? -5.294 7.129 -2.412 1.00 91.88 428 LYS A N 1
ATOM 3371 C CA . LYS A 1 428 ? -6.306 6.463 -1.581 1.00 91.88 428 LYS A CA 1
ATOM 3372 C C . LYS A 1 428 ? -7.694 6.499 -2.232 1.00 91.88 428 LYS A C 1
ATOM 3374 O O . LYS A 1 428 ? -8.400 5.501 -2.169 1.00 91.88 428 LYS A O 1
ATOM 3379 N N . ALA A 1 429 ? -8.061 7.614 -2.868 1.00 90.12 429 ALA A N 1
ATOM 3380 C CA . ALA A 1 429 ? -9.385 7.811 -3.461 1.00 90.12 429 ALA A CA 1
ATOM 3381 C C . ALA A 1 429 ? -9.521 7.278 -4.904 1.00 90.12 429 ALA A C 1
ATOM 3383 O O . ALA A 1 429 ? -10.553 6.706 -5.248 1.00 90.12 429 ALA A O 1
ATOM 3384 N N . ASP A 1 430 ? -8.496 7.445 -5.749 1.00 90.06 430 ASP A N 1
ATOM 3385 C CA . ASP A 1 430 ? -8.598 7.203 -7.201 1.00 90.06 430 ASP A CA 1
ATOM 3386 C C . ASP A 1 430 ? -8.142 5.799 -7.636 1.00 90.06 430 ASP A C 1
ATOM 3388 O O . ASP A 1 430 ? -8.309 5.417 -8.803 1.00 90.06 430 ASP A O 1
ATOM 3392 N N . LEU A 1 431 ? -7.483 5.037 -6.755 1.00 94.56 431 LEU A N 1
ATOM 3393 C CA . LEU A 1 431 ? -7.114 3.656 -7.060 1.00 94.56 431 LEU A CA 1
ATOM 3394 C C . LEU A 1 431 ? -8.344 2.759 -6.930 1.00 94.56 431 LEU A C 1
ATOM 3396 O O . LEU A 1 431 ? -8.967 2.686 -5.878 1.00 94.56 431 LEU A O 1
ATOM 3400 N N . VAL A 1 432 ? -8.660 2.044 -8.009 1.00 94.50 432 VAL A N 1
ATOM 3401 C CA . VAL A 1 432 ? -9.855 1.203 -8.107 1.00 94.50 432 VAL A CA 1
ATOM 3402 C C . VAL A 1 432 ? -9.461 -0.231 -8.450 1.00 94.50 432 VAL A C 1
ATOM 3404 O O . VAL A 1 432 ? -8.615 -0.475 -9.317 1.00 94.50 432 VAL A O 1
ATOM 3407 N N . GLU A 1 433 ? -10.075 -1.197 -7.765 1.00 95.56 433 GLU A N 1
ATOM 3408 C CA . GLU A 1 433 ? -9.925 -2.619 -8.081 1.00 95.56 433 GLU A CA 1
ATOM 3409 C C . GLU A 1 433 ? -10.494 -2.941 -9.475 1.00 95.56 433 GLU A C 1
ATOM 3411 O O . GLU A 1 433 ? -11.515 -2.403 -9.892 1.00 95.56 433 GLU A O 1
ATOM 3416 N N . GLY A 1 434 ? -9.817 -3.807 -10.230 1.00 94.12 434 GLY A N 1
ATOM 3417 C CA . GLY A 1 434 ? -10.198 -4.178 -11.597 1.00 94.12 434 GLY A CA 1
ATOM 3418 C C . GLY A 1 434 ? -9.762 -3.200 -12.685 1.00 94.12 434 GLY A C 1
ATOM 3419 O O . GLY A 1 434 ? -9.850 -3.523 -13.870 1.00 94.12 434 GLY A O 1
ATOM 3420 N N . GLN A 1 435 ? -9.219 -2.042 -12.312 1.00 94.56 435 GLN A N 1
ATOM 3421 C CA . GLN A 1 435 ? -8.722 -1.051 -13.256 1.00 94.56 435 GLN A CA 1
ATOM 3422 C C . GLN A 1 435 ? -7.255 -1.322 -13.640 1.00 94.56 435 GLN A C 1
ATOM 3424 O O . GLN A 1 435 ? -6.434 -1.800 -12.847 1.00 94.56 435 GLN A O 1
ATOM 3429 N N . VAL A 1 436 ? -6.909 -1.005 -14.891 1.00 95.25 436 VAL A N 1
ATOM 3430 C CA . VAL A 1 436 ? -5.534 -1.078 -15.401 1.00 95.25 436 VAL A CA 1
ATOM 3431 C C . VAL A 1 436 ? -4.847 0.270 -15.237 1.00 95.25 436 VAL A C 1
ATOM 3433 O O . VAL A 1 436 ? -5.394 1.304 -15.629 1.00 95.25 436 VAL A O 1
ATOM 3436 N N . TYR A 1 437 ? -3.614 0.249 -14.733 1.00 95.31 437 TYR A N 1
ATOM 3437 C CA . TYR A 1 437 ? -2.795 1.441 -14.550 1.00 95.31 437 TYR A CA 1
ATOM 3438 C C . TYR A 1 437 ? -1.428 1.315 -15.214 1.00 95.31 437 TYR A C 1
ATOM 3440 O O . TYR A 1 437 ? -0.788 0.259 -15.242 1.00 95.31 437 TYR A O 1
ATOM 3448 N N . ILE A 1 438 ? -0.946 2.454 -15.702 1.00 94.19 438 ILE A N 1
ATOM 3449 C CA . ILE A 1 438 ? 0.469 2.689 -15.953 1.00 94.19 438 ILE A CA 1
ATOM 3450 C C . ILE A 1 438 ? 1.073 3.177 -14.638 1.00 94.19 438 ILE A C 1
ATOM 3452 O O . ILE A 1 438 ? 0.786 4.295 -14.206 1.00 94.19 438 ILE A O 1
ATOM 3456 N N . ALA A 1 439 ? 1.920 2.350 -14.033 1.00 95.00 439 ALA A N 1
ATOM 3457 C CA . ALA A 1 439 ? 2.646 2.679 -12.815 1.00 95.00 439 ALA A CA 1
ATOM 3458 C C . ALA A 1 439 ? 4.101 3.048 -13.141 1.00 95.00 439 ALA A C 1
ATOM 3460 O O . ALA A 1 439 ? 4.762 2.371 -13.939 1.00 95.00 439 ALA A O 1
ATOM 3461 N N . THR A 1 440 ? 4.615 4.114 -12.530 1.00 93.38 440 THR A N 1
ATOM 3462 C CA . THR A 1 440 ? 6.001 4.578 -12.717 1.00 93.38 440 THR A CA 1
ATOM 3463 C C . THR A 1 440 ? 6.734 4.699 -11.395 1.00 93.38 440 THR A C 1
ATOM 3465 O O . THR A 1 440 ? 6.143 5.058 -10.383 1.00 93.38 440 THR A O 1
ATOM 3468 N N . GLY A 1 441 ? 8.047 4.485 -11.418 1.00 89.62 441 GLY A N 1
ATOM 3469 C CA . GLY A 1 441 ? 8.899 4.746 -10.263 1.00 89.62 441 GLY A CA 1
ATOM 3470 C C . GLY A 1 441 ? 8.867 3.660 -9.187 1.00 89.62 441 GLY A C 1
ATOM 3471 O O . GLY A 1 441 ? 9.300 3.928 -8.071 1.00 89.62 441 GLY A O 1
ATOM 3472 N N . LEU A 1 442 ? 8.409 2.448 -9.513 1.00 94.31 442 LEU A N 1
ATOM 3473 C CA . LEU A 1 442 ? 8.370 1.312 -8.587 1.00 94.31 442 LEU A CA 1
ATOM 3474 C C . LEU A 1 442 ? 9.780 0.763 -8.341 1.00 94.31 442 LEU A C 1
ATOM 3476 O O . LEU A 1 442 ? 10.558 0.622 -9.284 1.00 94.31 442 LEU A O 1
ATOM 3480 N N . LEU A 1 443 ? 10.109 0.416 -7.103 1.00 93.69 443 LEU A N 1
ATOM 3481 C CA . LEU A 1 443 ? 11.386 -0.190 -6.735 1.00 93.69 443 LEU A CA 1
ATOM 3482 C C . LEU A 1 443 ? 11.160 -1.652 -6.341 1.00 93.69 443 LEU A C 1
ATOM 3484 O O . LEU A 1 443 ? 10.379 -1.903 -5.429 1.00 93.69 443 LEU A O 1
ATOM 3488 N N . PRO A 1 444 ? 11.791 -2.630 -6.999 1.00 93.25 444 PRO A N 1
ATOM 3489 C CA . PRO A 1 444 ? 11.638 -4.016 -6.593 1.00 93.25 444 PRO A CA 1
ATOM 3490 C C . PRO A 1 444 ? 12.362 -4.304 -5.279 1.00 93.25 444 PRO A C 1
ATOM 3492 O O . PRO A 1 444 ? 13.403 -3.723 -4.982 1.00 93.25 444 PRO A O 1
ATOM 3495 N N . SER A 1 445 ? 11.787 -5.211 -4.496 1.00 89.94 445 SER A N 1
ATOM 3496 C CA . SER A 1 445 ? 12.435 -5.770 -3.315 1.00 89.94 445 SER A CA 1
ATOM 3497 C C . SER A 1 445 ? 13.363 -6.920 -3.710 1.00 89.94 445 SER A C 1
ATOM 3499 O O . SER A 1 445 ? 13.115 -7.610 -4.702 1.00 89.94 445 SER A O 1
ATOM 3501 N N . ALA A 1 446 ? 14.414 -7.151 -2.922 1.00 75.31 446 ALA A N 1
ATOM 3502 C CA . ALA A 1 446 ? 15.376 -8.229 -3.155 1.00 75.31 446 ALA A CA 1
ATOM 3503 C C . ALA A 1 446 ? 14.767 -9.632 -2.952 1.00 75.31 446 ALA A C 1
ATOM 3505 O O . ALA A 1 446 ? 15.299 -10.614 -3.470 1.00 75.31 446 ALA A O 1
ATOM 3506 N N . HIS A 1 447 ? 13.637 -9.735 -2.244 1.00 70.31 447 HIS A N 1
ATOM 3507 C CA . HIS A 1 447 ? 12.947 -11.000 -2.007 1.00 70.31 447 HIS A CA 1
ATOM 3508 C C . HIS A 1 447 ? 12.359 -11.561 -3.309 1.00 70.31 447 HIS A C 1
ATOM 3510 O O . HIS A 1 447 ? 11.435 -10.997 -3.901 1.00 70.31 447 HIS A O 1
ATOM 3516 N N . CYS A 1 448 ? 12.894 -12.696 -3.757 1.00 57.12 448 CYS A N 1
ATOM 3517 C CA . CYS A 1 448 ? 12.422 -13.392 -4.946 1.00 57.12 448 CYS A CA 1
ATOM 3518 C C . CYS A 1 448 ? 11.527 -14.565 -4.533 1.00 57.12 448 CYS A C 1
ATOM 3520 O O . CYS A 1 448 ? 12.019 -15.612 -4.127 1.00 57.12 448 CYS A O 1
ATOM 3522 N N . THR A 1 449 ? 10.212 -14.388 -4.649 1.00 71.69 449 THR A N 1
ATOM 3523 C CA . THR A 1 449 ? 9.233 -15.482 -4.546 1.00 71.69 449 THR A CA 1
ATOM 3524 C C . THR A 1 449 ? 8.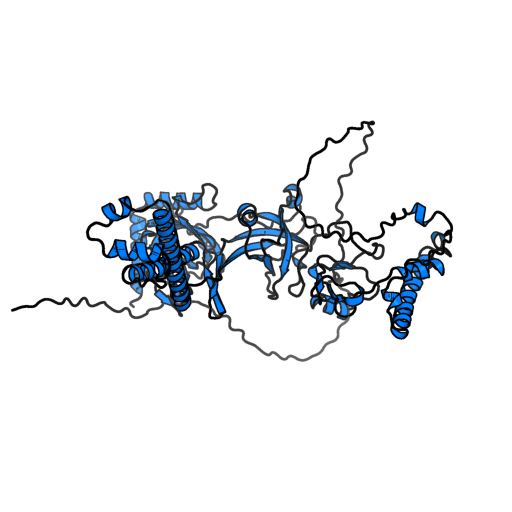450 -15.590 -5.860 1.00 71.69 449 THR A C 1
ATOM 3526 O O . THR A 1 449 ? 8.727 -14.864 -6.825 1.00 71.69 449 THR A O 1
ATOM 3529 N N . ASN A 1 450 ? 7.437 -16.460 -5.909 1.00 79.75 450 ASN A N 1
ATOM 3530 C CA . ASN A 1 450 ? 6.466 -16.469 -7.009 1.00 79.75 450 ASN A CA 1
ATOM 3531 C C . ASN A 1 450 ? 5.765 -15.104 -7.174 1.00 79.75 450 ASN A C 1
ATOM 3533 O O . ASN A 1 450 ? 5.422 -14.720 -8.296 1.00 79.75 450 ASN A O 1
ATOM 3537 N N . ILE A 1 451 ? 5.634 -14.342 -6.082 1.00 88.31 451 ILE A N 1
ATOM 3538 C CA . ILE A 1 451 ? 5.077 -12.989 -6.051 1.00 88.31 451 ILE A CA 1
ATOM 3539 C C . ILE A 1 451 ? 6.216 -11.965 -6.134 1.00 88.31 451 ILE A C 1
ATOM 3541 O O . ILE A 1 451 ? 7.235 -12.059 -5.444 1.00 88.31 451 ILE A O 1
ATOM 3545 N N . LEU A 1 452 ? 6.048 -10.958 -6.992 1.00 91.25 452 LEU A N 1
ATOM 3546 C CA . LEU A 1 452 ? 6.973 -9.833 -7.078 1.00 91.25 452 LEU A CA 1
ATOM 3547 C C . LEU A 1 452 ? 6.620 -8.760 -6.039 1.00 91.25 452 LEU A C 1
ATOM 3549 O O . LEU A 1 452 ? 5.587 -8.103 -6.158 1.00 91.25 452 LEU A O 1
ATOM 3553 N N . TYR A 1 453 ? 7.504 -8.529 -5.074 1.00 94.19 453 TYR A N 1
ATOM 3554 C CA . TYR A 1 453 ? 7.353 -7.436 -4.115 1.00 94.19 453 TYR A CA 1
ATOM 3555 C C . TYR A 1 453 ? 7.968 -6.149 -4.660 1.00 94.19 453 TYR A C 1
ATOM 3557 O O . TYR A 1 453 ? 9.112 -6.125 -5.122 1.00 94.19 453 TYR A O 1
ATOM 3565 N N . LEU A 1 454 ? 7.190 -5.075 -4.622 1.00 94.94 454 LEU A N 1
ATOM 3566 C CA . LEU A 1 454 ? 7.558 -3.762 -5.134 1.00 94.94 454 LEU A CA 1
ATOM 3567 C C . LEU A 1 454 ? 7.232 -2.706 -4.077 1.00 94.94 454 LEU A C 1
ATOM 3569 O O . LEU A 1 454 ? 6.211 -2.773 -3.400 1.00 94.94 454 LEU A O 1
ATOM 3573 N N . HIS A 1 455 ? 8.077 -1.695 -3.974 1.00 95.25 455 HIS A N 1
ATOM 3574 C CA . HIS A 1 455 ? 7.896 -0.549 -3.104 1.00 95.25 455 HIS A CA 1
ATOM 3575 C C . HIS A 1 455 ? 7.696 0.713 -3.933 1.00 95.25 455 HIS A C 1
ATOM 3577 O O . HIS A 1 455 ? 8.316 0.919 -4.979 1.00 95.25 455 HIS A O 1
ATOM 3583 N N . ALA A 1 456 ? 6.825 1.571 -3.436 1.00 94.25 456 ALA A N 1
ATOM 3584 C CA . ALA A 1 456 ? 6.496 2.863 -3.996 1.00 94.25 456 ALA A CA 1
ATOM 3585 C C . ALA A 1 456 ? 6.514 3.893 -2.865 1.00 94.25 456 ALA A C 1
ATOM 3587 O O . ALA A 1 456 ? 6.175 3.577 -1.728 1.00 94.25 456 ALA A O 1
ATOM 3588 N N . ARG A 1 457 ? 6.898 5.131 -3.174 1.00 93.44 457 ARG A N 1
ATOM 3589 C CA . ARG A 1 457 ? 6.687 6.279 -2.281 1.00 93.44 457 ARG A CA 1
ATOM 3590 C C . ARG A 1 457 ? 5.580 7.121 -2.893 1.00 93.44 457 ARG A C 1
ATOM 3592 O O . ARG A 1 457 ? 5.700 7.476 -4.070 1.00 93.44 457 ARG A O 1
ATOM 3599 N N . GLY A 1 458 ? 4.541 7.437 -2.126 1.00 88.19 458 GLY A N 1
ATOM 3600 C CA . GLY A 1 458 ? 3.334 8.082 -2.639 1.00 88.19 458 GLY A CA 1
ATOM 3601 C C . GLY A 1 458 ? 3.628 9.367 -3.407 1.00 88.19 458 GLY A C 1
ATOM 3602 O O . GLY A 1 458 ? 3.150 9.522 -4.525 1.00 88.19 458 GLY A O 1
ATOM 3603 N N . SER A 1 459 ? 4.533 10.207 -2.896 1.00 89.12 459 SER A N 1
ATOM 3604 C CA . SER A 1 459 ? 4.926 11.473 -3.535 1.00 89.12 459 SER A CA 1
ATOM 3605 C C . SER A 1 459 ? 5.688 11.346 -4.863 1.00 89.12 459 SER A C 1
ATOM 3607 O O . SER A 1 459 ? 5.696 12.291 -5.642 1.00 89.12 459 SER A O 1
ATOM 3609 N N . SER A 1 460 ? 6.330 10.205 -5.148 1.00 88.31 460 SER A N 1
ATOM 3610 C CA . SER A 1 460 ? 7.140 10.013 -6.374 1.00 88.31 460 SER A CA 1
ATOM 3611 C C . SER A 1 460 ? 6.571 8.981 -7.347 1.00 88.31 460 SER A C 1
ATOM 3613 O O . SER A 1 460 ? 7.093 8.811 -8.449 1.00 88.31 460 SER A O 1
ATOM 3615 N N . THR A 1 461 ? 5.511 8.276 -6.955 1.00 91.25 461 THR A N 1
ATOM 3616 C CA . THR A 1 461 ? 4.907 7.211 -7.761 1.00 91.25 461 THR A CA 1
ATOM 3617 C C . THR A 1 461 ? 3.668 7.748 -8.459 1.00 91.25 461 THR A C 1
ATOM 3619 O O . THR A 1 461 ? 2.727 8.195 -7.808 1.00 91.25 461 THR A O 1
ATOM 3622 N N . MET A 1 462 ? 3.641 7.661 -9.787 1.00 91.19 462 MET A N 1
ATOM 3623 C CA . MET A 1 462 ? 2.476 8.050 -10.577 1.00 91.19 462 MET A CA 1
ATOM 3624 C C . MET A 1 462 ? 1.698 6.813 -11.004 1.00 91.19 462 MET A C 1
ATOM 3626 O O . MET A 1 462 ? 2.274 5.836 -11.488 1.00 91.19 462 MET A O 1
ATOM 3630 N N . TRP A 1 463 ? 0.380 6.907 -10.864 1.00 94.69 463 TRP A N 1
ATOM 3631 C CA . TRP A 1 463 ? -0.583 5.913 -11.313 1.00 94.69 463 TRP A CA 1
ATOM 3632 C C . TRP A 1 463 ? -1.513 6.588 -12.306 1.00 94.69 463 TRP A C 1
ATOM 3634 O O . TRP A 1 463 ? -2.297 7.460 -11.940 1.00 94.69 463 TRP A O 1
ATOM 3644 N N . LYS A 1 464 ? -1.392 6.225 -13.582 1.00 93.44 464 LYS A N 1
ATOM 3645 C CA . LYS A 1 464 ? -2.266 6.753 -14.631 1.00 93.44 464 LYS A CA 1
ATOM 3646 C C . LYS A 1 464 ? -3.227 5.656 -15.085 1.00 93.44 464 LYS A C 1
ATOM 3648 O O . LYS A 1 464 ? -2.732 4.653 -15.607 1.00 93.44 464 LYS A O 1
ATOM 3653 N N . PRO A 1 465 ? -4.552 5.819 -14.918 1.00 94.81 465 PRO A N 1
ATOM 3654 C CA . PRO A 1 465 ? -5.508 4.829 -15.390 1.00 94.81 465 PRO A CA 1
ATOM 3655 C C . PRO A 1 465 ? -5.452 4.733 -16.916 1.00 94.81 465 PRO A C 1
ATOM 3657 O O . PRO A 1 465 ? -5.260 5.728 -17.623 1.00 94.81 465 PRO A O 1
ATOM 3660 N N . LEU A 1 466 ? -5.584 3.512 -17.420 1.00 93.06 466 LEU A N 1
ATOM 3661 C CA . LEU A 1 466 ? -5.717 3.234 -18.842 1.00 93.06 466 LEU A CA 1
ATOM 3662 C C . LEU A 1 466 ? -7.193 3.338 -19.254 1.00 93.06 466 LEU A C 1
ATOM 3664 O O . LEU A 1 466 ? -8.070 2.913 -18.510 1.00 93.06 466 LEU A O 1
ATOM 3668 N N . ALA A 1 467 ? -7.480 3.882 -20.437 1.00 91.12 467 ALA A N 1
ATOM 3669 C CA . ALA A 1 467 ? -8.857 3.967 -20.926 1.00 91.12 467 ALA A CA 1
ATOM 3670 C C . ALA A 1 467 ? -9.462 2.565 -21.124 1.00 91.12 467 ALA A C 1
ATOM 3672 O O . ALA A 1 467 ? -8.772 1.660 -21.600 1.00 91.12 467 ALA A O 1
ATOM 3673 N N . SER A 1 468 ? -10.754 2.392 -20.826 1.00 85.56 468 SER A N 1
ATOM 3674 C CA . SER A 1 468 ? -11.431 1.083 -20.851 1.00 85.56 468 SER A CA 1
ATOM 3675 C C . SER A 1 468 ? -11.317 0.361 -22.198 1.00 85.56 468 SER A C 1
ATOM 3677 O O . SER A 1 468 ? -11.113 -0.849 -22.226 1.00 85.56 468 SER A O 1
ATOM 3679 N N . ALA A 1 469 ? -11.341 1.101 -23.313 1.00 85.44 469 ALA A N 1
ATOM 3680 C CA . ALA A 1 469 ? -11.150 0.543 -24.654 1.00 85.44 469 ALA A CA 1
ATOM 3681 C C . ALA A 1 469 ? -9.784 -0.150 -24.821 1.00 85.44 469 ALA A C 1
ATOM 3683 O O . ALA A 1 469 ? -9.707 -1.227 -25.394 1.00 85.44 469 ALA A O 1
ATOM 3684 N N . GLN A 1 470 ? -8.716 0.430 -24.265 1.00 83.56 470 GLN A N 1
ATOM 3685 C CA . GLN A 1 470 ? -7.368 -0.152 -24.306 1.00 83.56 470 GLN A CA 1
ATOM 3686 C C . GLN A 1 470 ? -7.203 -1.280 -23.280 1.00 83.56 470 GLN A C 1
ATOM 3688 O O . GLN A 1 470 ? -6.394 -2.184 -23.466 1.00 83.56 470 GLN A O 1
ATOM 3693 N N . ALA A 1 471 ? -7.950 -1.233 -22.174 1.00 84.38 471 ALA A N 1
ATOM 3694 C CA . ALA A 1 471 ? -7.949 -2.301 -21.180 1.00 84.38 471 ALA A CA 1
ATOM 3695 C C . ALA A 1 471 ? -8.621 -3.585 -21.709 1.00 84.38 471 ALA A C 1
ATOM 3697 O O . ALA A 1 471 ? -8.220 -4.686 -21.329 1.00 84.38 471 ALA A O 1
ATOM 3698 N N . ALA A 1 472 ? -9.588 -3.456 -22.625 1.00 85.88 472 ALA A N 1
ATOM 3699 C CA . ALA A 1 472 ? -10.307 -4.576 -23.234 1.00 85.88 472 ALA A CA 1
ATOM 3700 C C . ALA A 1 472 ? -9.420 -5.497 -24.095 1.00 85.88 472 ALA A C 1
ATOM 3702 O O . ALA A 1 472 ? -9.795 -6.646 -24.350 1.00 85.88 472 ALA A O 1
ATOM 3703 N N . ASP A 1 473 ? -8.237 -5.036 -24.502 1.00 87.19 473 ASP A N 1
ATOM 3704 C CA . ASP A 1 473 ? -7.270 -5.814 -25.284 1.00 87.19 473 ASP A CA 1
ATOM 3705 C C . ASP A 1 473 ? -6.526 -6.876 -24.450 1.00 87.19 473 ASP A C 1
ATOM 3707 O O . ASP A 1 473 ? -5.886 -7.788 -24.995 1.00 87.19 473 ASP A O 1
ATOM 3711 N N . PHE A 1 474 ? -6.607 -6.791 -23.119 1.00 88.12 474 PHE A N 1
ATOM 3712 C CA . PHE A 1 474 ? -5.957 -7.725 -22.203 1.00 88.12 474 PHE A CA 1
ATOM 3713 C C . PHE A 1 474 ? -6.868 -8.893 -21.819 1.00 88.12 474 PHE A C 1
ATOM 3715 O O . PHE A 1 474 ? -8.095 -8.798 -21.823 1.00 88.12 474 PHE A O 1
ATOM 3722 N N . GLN A 1 475 ? -6.255 -10.030 -21.495 1.00 87.38 475 GLN A N 1
ATOM 3723 C CA . GLN A 1 475 ? -6.963 -11.169 -20.917 1.00 87.38 475 GLN A CA 1
ATOM 3724 C C . GLN A 1 475 ? -7.555 -10.797 -19.545 1.00 87.38 475 GLN A C 1
ATOM 3726 O O . GLN A 1 475 ? -6.957 -9.978 -18.838 1.00 87.38 475 GLN A O 1
ATOM 3731 N N . PRO A 1 476 ? -8.693 -11.401 -19.149 1.00 88.06 476 PRO A N 1
ATOM 3732 C CA . PRO A 1 476 ? -9.263 -11.195 -17.823 1.00 88.06 476 PRO A CA 1
ATOM 3733 C C . PRO A 1 476 ? -8.230 -11.473 -16.725 1.00 88.06 476 PRO A C 1
ATOM 3735 O O . PRO A 1 476 ? -7.554 -12.501 -16.742 1.00 88.06 476 PRO A O 1
ATOM 3738 N N . PHE A 1 477 ? -8.098 -10.540 -15.785 1.00 89.06 477 PHE A N 1
ATOM 3739 C CA . PHE A 1 477 ? -7.170 -10.643 -14.652 1.00 89.06 477 PHE A CA 1
ATOM 3740 C C . PHE A 1 477 ? -7.843 -10.354 -13.304 1.00 89.06 477 PHE A C 1
ATOM 3742 O O . PHE A 1 477 ? -7.218 -10.525 -12.262 1.00 89.06 477 PHE A O 1
ATOM 3749 N N . PHE A 1 478 ? -9.087 -9.873 -13.323 1.00 91.38 478 PHE A N 1
ATOM 3750 C CA . PHE A 1 478 ? -9.798 -9.385 -12.153 1.00 91.38 478 PHE A CA 1
ATOM 3751 C C . PHE A 1 478 ? -11.047 -10.218 -11.896 1.00 91.38 478 PHE A C 1
ATOM 3753 O O . PHE A 1 478 ? -11.814 -10.508 -12.809 1.00 91.38 478 PHE A O 1
ATOM 3760 N N . THR A 1 479 ? -11.247 -10.573 -10.633 1.00 91.56 479 THR A N 1
ATOM 3761 C CA . THR A 1 479 ? -12.492 -11.139 -10.115 1.00 91.56 479 THR A CA 1
ATOM 3762 C C . THR A 1 479 ? -12.972 -10.206 -9.006 1.00 91.56 479 THR A C 1
ATOM 3764 O O . THR A 1 479 ? -12.218 -10.038 -8.040 1.00 91.56 479 THR A O 1
ATOM 3767 N N . PRO A 1 480 ? -14.154 -9.574 -9.129 1.00 93.69 480 PRO A N 1
ATOM 3768 C CA . PRO A 1 480 ? -14.710 -8.720 -8.083 1.00 93.69 480 PRO A CA 1
ATOM 3769 C C . PRO A 1 480 ? -14.797 -9.435 -6.736 1.00 93.69 480 PRO A C 1
ATOM 3771 O O . PRO A 1 480 ? -14.861 -10.664 -6.672 1.00 93.69 480 PRO A O 1
ATOM 3774 N N . ARG A 1 481 ? -14.790 -8.662 -5.650 1.00 94.00 481 ARG A N 1
ATOM 3775 C CA . ARG A 1 481 ? -15.044 -9.210 -4.317 1.00 94.00 481 ARG A CA 1
ATOM 3776 C C . ARG A 1 481 ? -16.480 -9.712 -4.231 1.00 94.00 481 ARG A C 1
ATOM 3778 O O . ARG A 1 481 ? -17.391 -9.097 -4.783 1.00 94.00 481 ARG A O 1
ATOM 3785 N N . LYS A 1 482 ? -16.666 -10.826 -3.531 1.00 94.50 482 LYS A N 1
ATOM 3786 C CA . LYS A 1 482 ? -17.970 -11.433 -3.273 1.00 94.50 482 LYS A CA 1
ATOM 3787 C C . LYS A 1 482 ? -17.995 -11.910 -1.826 1.00 94.50 482 LYS A C 1
ATOM 3789 O O . LYS A 1 482 ? -17.010 -12.486 -1.368 1.00 94.50 482 LYS A O 1
ATOM 3794 N N . ALA A 1 483 ? -19.100 -11.647 -1.133 1.00 95.75 483 ALA A N 1
ATOM 3795 C CA . ALA A 1 483 ? -19.345 -12.223 0.179 1.00 95.75 483 ALA A CA 1
ATOM 3796 C C . ALA A 1 483 ? -19.502 -13.746 0.045 1.00 95.75 483 ALA A C 1
ATOM 3798 O O . ALA A 1 483 ? -20.244 -14.227 -0.815 1.00 95.75 483 ALA A O 1
ATOM 3799 N N . VAL A 1 484 ? -18.776 -14.491 0.865 1.00 95.56 484 VAL A N 1
ATOM 3800 C CA . VAL A 1 484 ? -18.889 -15.942 0.980 1.00 95.56 484 VAL A CA 1
ATOM 3801 C C . VAL A 1 484 ? -19.968 -16.251 2.004 1.00 95.56 484 VAL A C 1
ATOM 3803 O O . VAL A 1 484 ? -19.912 -15.750 3.123 1.00 95.56 484 VAL A O 1
ATOM 3806 N N . GLU A 1 485 ? -20.924 -17.088 1.619 1.00 93.69 485 GLU A N 1
ATOM 3807 C CA . GLU A 1 485 ? -21.879 -17.677 2.554 1.00 93.69 485 GLU A CA 1
ATOM 3808 C C . GLU A 1 485 ? -21.219 -18.818 3.326 1.00 93.69 485 GLU A C 1
ATOM 3810 O O . GLU A 1 485 ? -20.434 -19.602 2.777 1.00 93.69 485 GLU A O 1
ATOM 3815 N N . LEU A 1 486 ? -21.566 -18.954 4.599 1.00 92.00 486 LEU A N 1
ATOM 3816 C CA . LEU A 1 486 ? -21.049 -19.997 5.474 1.00 92.00 486 LEU A CA 1
ATOM 3817 C C . LEU A 1 486 ? -21.424 -21.397 4.972 1.00 92.00 486 LEU A C 1
ATOM 3819 O O . LEU A 1 486 ? -20.655 -22.342 5.138 1.00 92.00 486 LEU A O 1
ATOM 3823 N N . SER A 1 487 ? -22.561 -21.523 4.285 1.00 89.81 487 SER A N 1
ATOM 3824 C CA . SER A 1 487 ? -22.984 -22.732 3.574 1.00 89.81 487 SER A CA 1
ATOM 3825 C C . SER A 1 487 ? -21.956 -23.229 2.544 1.00 89.81 487 SER A C 1
ATOM 3827 O O . SER A 1 487 ? -21.797 -24.446 2.405 1.00 89.81 487 SER A O 1
ATOM 3829 N N . LEU A 1 488 ? -21.238 -22.305 1.893 1.00 91.44 488 LEU A N 1
ATOM 3830 C CA . LEU A 1 488 ? -20.301 -22.522 0.782 1.00 91.44 488 LEU A CA 1
ATOM 3831 C C . LEU A 1 488 ? -18.829 -22.356 1.183 1.00 91.44 488 LEU A C 1
ATOM 3833 O O . LEU A 1 488 ? -17.930 -22.524 0.358 1.00 91.44 488 LEU A O 1
ATOM 3837 N N . ILE A 1 489 ? -18.537 -22.063 2.453 1.00 91.69 489 ILE A N 1
ATOM 3838 C CA . ILE A 1 489 ? -17.163 -21.829 2.917 1.00 91.69 489 ILE A CA 1
ATOM 3839 C C . ILE A 1 489 ? -16.240 -23.030 2.664 1.00 91.69 489 ILE A C 1
ATOM 3841 O O . ILE A 1 489 ? -15.026 -22.858 2.549 1.00 91.69 489 ILE A O 1
ATOM 3845 N N . GLY A 1 490 ? -16.791 -24.243 2.541 1.00 89.50 490 GLY A N 1
ATOM 3846 C CA . GLY A 1 490 ? -16.058 -25.456 2.177 1.00 89.50 490 GLY A CA 1
ATOM 3847 C C . GLY A 1 490 ? -15.276 -25.323 0.866 1.00 89.50 490 GLY A C 1
ATOM 3848 O O . GLY A 1 490 ? -14.141 -25.793 0.804 1.00 89.50 490 GLY A O 1
ATOM 3849 N N . GLU A 1 491 ? -15.818 -24.598 -0.116 1.00 92.06 491 GLU A N 1
ATOM 3850 C CA . GLU A 1 491 ? -15.226 -24.392 -1.448 1.00 92.06 491 GLU A CA 1
ATOM 3851 C C . GLU A 1 491 ? -14.034 -23.423 -1.441 1.00 92.06 491 GLU A C 1
ATOM 3853 O O . GLU A 1 491 ? -13.193 -23.442 -2.341 1.00 92.06 491 GLU A O 1
ATOM 3858 N N . VAL A 1 492 ? -13.927 -22.580 -0.410 1.00 93.44 492 VAL A N 1
ATOM 3859 C CA . VAL A 1 492 ? -12.825 -21.624 -0.267 1.00 93.44 492 VAL A CA 1
ATOM 3860 C C . VAL A 1 492 ? -11.516 -22.388 0.001 1.00 93.44 492 VAL A C 1
ATOM 3862 O O . VAL A 1 492 ? -11.461 -23.196 0.931 1.00 93.44 492 VAL A O 1
ATOM 3865 N N . PRO A 1 493 ? -10.425 -22.157 -0.748 1.00 95.12 493 PRO A N 1
ATOM 3866 C CA . PRO A 1 493 ? -9.152 -22.832 -0.490 1.00 95.12 493 PRO A CA 1
ATOM 3867 C C . PRO A 1 493 ? -8.540 -22.471 0.872 1.00 95.12 493 PRO A C 1
ATOM 3869 O O . PRO A 1 493 ? -8.701 -21.354 1.370 1.00 95.12 493 PRO A O 1
ATOM 3872 N N . LEU A 1 494 ? -7.778 -23.391 1.469 1.00 94.56 494 LEU A N 1
ATOM 3873 C CA . LEU A 1 494 ? -7.010 -23.099 2.685 1.00 94.56 494 LEU A CA 1
ATOM 3874 C C . LEU A 1 494 ? -5.989 -21.981 2.438 1.00 94.56 494 LEU A C 1
ATOM 3876 O O . LEU A 1 494 ? -5.418 -21.883 1.351 1.00 94.56 494 LEU A O 1
ATOM 3880 N N . ALA A 1 495 ? -5.763 -21.147 3.456 1.00 92.56 495 ALA A N 1
ATOM 3881 C CA . ALA A 1 495 ? -4.883 -19.977 3.410 1.00 92.56 495 ALA A CA 1
ATOM 3882 C C . ALA A 1 495 ? -5.254 -18.918 2.350 1.00 92.56 495 ALA A C 1
ATOM 3884 O O . ALA A 1 495 ? -4.477 -17.992 2.108 1.00 92.56 495 ALA A O 1
ATOM 3885 N N . SER A 1 496 ? -6.432 -19.025 1.728 1.00 92.88 496 SER A N 1
ATOM 3886 C CA . SER A 1 496 ? -6.956 -17.991 0.841 1.00 92.88 496 SER A CA 1
ATOM 3887 C C . SER A 1 496 ? -7.748 -16.940 1.615 1.00 92.88 496 SER A C 1
ATOM 3889 O O . SER A 1 496 ? -8.270 -17.201 2.703 1.00 92.88 496 SER A O 1
ATOM 3891 N N . GLU A 1 497 ? -7.790 -15.735 1.050 1.00 95.31 497 GLU A N 1
ATOM 3892 C CA . GLU A 1 497 ? -8.561 -14.624 1.594 1.00 95.31 497 GLU A CA 1
ATOM 3893 C C . GLU A 1 497 ? -10.025 -14.711 1.160 1.00 95.31 497 GLU A C 1
ATOM 3895 O O . GLU A 1 497 ? -10.311 -14.970 -0.012 1.00 95.31 497 GLU A O 1
ATOM 3900 N N . PHE A 1 498 ? -10.939 -14.421 2.080 1.00 96.44 498 PHE A N 1
ATOM 3901 C CA . PHE A 1 498 ? -12.366 -14.322 1.811 1.00 96.44 498 PHE A CA 1
ATOM 3902 C C . PHE A 1 498 ? -13.018 -13.201 2.629 1.00 96.44 498 PHE A C 1
ATOM 3904 O O . PHE A 1 498 ? -12.481 -12.739 3.640 1.00 96.44 498 PHE A O 1
ATOM 3911 N N . ASP A 1 499 ? -14.191 -12.779 2.166 1.00 97.31 499 ASP A N 1
ATOM 3912 C CA . ASP A 1 499 ? -15.013 -11.746 2.788 1.00 97.31 499 ASP A CA 1
ATOM 3913 C C . ASP A 1 499 ? -16.354 -12.392 3.178 1.00 97.31 499 ASP A C 1
ATOM 3915 O O . ASP A 1 499 ? -16.877 -13.204 2.418 1.00 97.31 499 ASP A O 1
ATOM 3919 N N . ILE A 1 500 ? -16.914 -12.071 4.343 1.00 96.81 500 ILE A N 1
ATOM 3920 C CA . ILE A 1 500 ? -18.167 -12.662 4.856 1.00 96.81 500 ILE A CA 1
ATOM 3921 C C . ILE A 1 500 ? -18.943 -11.617 5.654 1.00 96.81 500 ILE A C 1
ATOM 3923 O O . ILE A 1 500 ? -18.341 -10.730 6.254 1.00 96.81 500 ILE A O 1
ATOM 3927 N N . ALA A 1 501 ? -20.268 -11.717 5.692 1.00 97.19 501 ALA A N 1
ATOM 3928 C CA . ALA A 1 501 ? -21.088 -10.963 6.631 1.00 97.19 501 ALA A CA 1
ATOM 3929 C C . ALA A 1 501 ? -21.918 -11.920 7.485 1.00 97.19 501 ALA A C 1
ATOM 3931 O O . ALA A 1 501 ? -22.420 -12.916 6.976 1.00 97.19 501 ALA A O 1
ATOM 3932 N N . GLY A 1 502 ? -22.046 -11.625 8.774 1.00 95.81 502 GLY A N 1
ATOM 3933 C CA . GLY A 1 502 ? -22.762 -12.480 9.712 1.00 95.81 502 GLY A CA 1
ATOM 3934 C C . GLY A 1 502 ? -23.030 -11.793 11.044 1.00 95.81 502 GLY A C 1
ATOM 3935 O O . GLY A 1 502 ? -22.497 -10.723 11.337 1.00 95.81 502 GLY A O 1
ATOM 3936 N N . VAL A 1 503 ? -23.874 -12.418 11.852 1.00 96.31 503 VAL A N 1
ATOM 3937 C CA . VAL A 1 503 ? -24.211 -11.998 13.209 1.00 96.31 503 VAL A CA 1
ATOM 3938 C C . VAL A 1 503 ? -23.182 -12.556 14.178 1.00 96.31 503 VAL A C 1
ATOM 3940 O O . VAL A 1 503 ? -22.882 -13.753 14.167 1.00 96.31 503 VAL A O 1
ATOM 3943 N N . VAL A 1 504 ? -22.637 -11.686 15.026 1.00 96.75 504 VAL A N 1
ATOM 3944 C CA . VAL A 1 504 ? -21.717 -12.080 16.096 1.00 96.75 504 VAL A CA 1
ATOM 3945 C C . VAL A 1 504 ? -22.525 -12.731 17.212 1.00 96.75 504 VAL A C 1
ATOM 3947 O O . VAL A 1 504 ? -23.378 -12.098 17.826 1.00 96.75 504 VAL A O 1
ATOM 3950 N N . LEU A 1 505 ? -22.256 -14.001 17.486 1.00 95.19 505 LEU A N 1
ATOM 3951 C CA . LEU A 1 505 ? -22.931 -14.766 18.533 1.00 95.19 505 LEU A CA 1
ATOM 3952 C C . LEU A 1 505 ? -22.255 -14.579 19.889 1.00 95.19 505 LEU A C 1
ATOM 3954 O O . LEU A 1 505 ? -22.932 -14.471 20.911 1.00 95.19 505 LEU A O 1
ATOM 3958 N N . HIS A 1 506 ? -20.923 -14.546 19.892 1.00 94.94 506 HIS A N 1
ATOM 3959 C CA . HIS A 1 506 ? -20.127 -14.435 21.105 1.00 94.94 506 HIS A CA 1
ATOM 3960 C C . HIS A 1 506 ? -18.770 -13.786 20.817 1.00 94.94 506 HIS A C 1
ATOM 3962 O O . HIS A 1 506 ? -18.146 -14.040 19.782 1.00 94.94 506 HIS A O 1
ATOM 3968 N N . VAL A 1 507 ? -18.316 -12.969 21.766 1.00 94.62 507 VAL A N 1
ATOM 3969 C CA . VAL A 1 507 ? -16.979 -12.373 21.798 1.00 94.62 507 VAL A CA 1
ATOM 3970 C C . VAL A 1 507 ? -16.255 -13.009 22.975 1.00 94.62 507 VAL A C 1
ATOM 3972 O O . VAL A 1 507 ? -16.677 -12.814 24.111 1.00 94.62 507 VAL A O 1
ATOM 3975 N N . GLY A 1 508 ? -15.216 -13.791 22.692 1.00 91.31 508 GLY A N 1
ATOM 3976 C CA . GLY A 1 508 ? -14.449 -14.482 23.720 1.00 91.31 508 GLY A CA 1
ATOM 3977 C C . GLY A 1 508 ? -13.533 -13.545 24.503 1.00 91.31 508 GLY A C 1
ATOM 3978 O O . GLY A 1 508 ? -13.251 -12.415 24.085 1.00 91.31 508 GLY A O 1
ATOM 3979 N N . ASP A 1 509 ? -13.027 -14.054 25.619 1.00 89.69 509 ASP A N 1
ATOM 3980 C CA . ASP A 1 509 ? -12.066 -13.342 26.453 1.00 89.69 509 ASP A CA 1
ATOM 3981 C C . ASP A 1 509 ? -10.713 -13.203 25.751 1.00 89.69 509 ASP A C 1
ATOM 3983 O O . ASP A 1 509 ? -10.313 -14.021 24.913 1.00 89.69 509 ASP A O 1
ATOM 3987 N N . VAL A 1 510 ? -9.994 -12.135 26.095 1.00 89.25 510 VAL A N 1
ATOM 3988 C CA . VAL A 1 510 ? -8.623 -11.941 25.627 1.00 89.25 510 VAL A CA 1
ATOM 3989 C C . VAL A 1 510 ? -7.709 -12.850 26.437 1.00 89.25 510 VAL A C 1
ATOM 3991 O O . VAL A 1 510 ? -7.654 -12.753 27.661 1.00 89.25 510 VAL A O 1
ATOM 3994 N N . TYR A 1 511 ? -6.950 -13.698 25.754 1.00 86.69 511 TYR A N 1
ATOM 3995 C CA . TYR A 1 511 ? -6.017 -14.626 26.382 1.00 86.69 511 TYR A CA 1
ATOM 3996 C C . TYR A 1 511 ? -4.615 -14.479 25.791 1.00 86.69 511 TYR A C 1
ATOM 3998 O O . TYR A 1 511 ? -4.426 -13.977 24.681 1.00 86.69 511 TYR A O 1
ATOM 4006 N N . LEU A 1 512 ? -3.605 -14.897 26.551 1.00 86.38 512 LEU A N 1
ATOM 4007 C CA . LEU A 1 512 ? -2.212 -14.882 26.115 1.00 86.38 512 LEU A CA 1
ATOM 4008 C C . LEU A 1 512 ? -1.844 -16.232 25.497 1.00 86.38 512 LEU A C 1
ATOM 4010 O O . LEU A 1 512 ? -2.060 -17.283 26.092 1.00 86.38 512 LEU A O 1
ATOM 4014 N N . CYS A 1 513 ? -1.258 -16.196 24.306 1.00 81.00 513 CYS A N 1
ATOM 4015 C CA . CYS A 1 513 ? -0.752 -17.363 23.597 1.00 81.00 513 CYS A CA 1
ATOM 4016 C C . CYS A 1 513 ? 0.585 -16.997 22.949 1.00 81.00 513 CYS A C 1
ATOM 4018 O O . CYS A 1 513 ? 0.637 -16.097 22.112 1.00 81.00 513 CYS A O 1
ATOM 4020 N N . SER A 1 514 ? 1.672 -17.661 23.353 1.00 77.12 514 SER A N 1
ATOM 4021 C CA . SER A 1 514 ? 3.016 -17.452 22.783 1.00 77.12 514 SER A CA 1
ATOM 4022 C C . SER A 1 514 ? 3.446 -15.973 22.754 1.00 77.12 514 SER A C 1
ATOM 4024 O O . SER A 1 514 ? 3.903 -15.468 21.730 1.00 77.12 514 SER A O 1
ATOM 4026 N N . ASN A 1 515 ? 3.250 -15.257 23.871 1.00 76.31 515 ASN A N 1
ATOM 4027 C CA . ASN A 1 515 ? 3.490 -13.810 24.029 1.00 76.31 515 ASN A CA 1
ATOM 4028 C C . ASN A 1 515 ? 2.656 -12.885 23.120 1.00 76.31 515 ASN A C 1
ATOM 4030 O O . ASN A 1 515 ? 2.937 -11.690 23.028 1.00 76.31 515 ASN A O 1
ATOM 4034 N N . GLN A 1 516 ? 1.604 -13.397 22.483 1.00 81.69 516 GLN A N 1
ATOM 4035 C CA . GLN A 1 516 ? 0.626 -12.604 21.744 1.00 81.69 516 GLN A CA 1
ATOM 4036 C C . GLN A 1 516 ? -0.720 -12.653 22.457 1.00 81.69 516 GLN A C 1
ATOM 4038 O O . GLN A 1 516 ? -1.168 -13.713 22.895 1.00 81.69 516 GLN A O 1
ATOM 4043 N N . LYS A 1 517 ? -1.391 -11.506 22.554 1.00 86.75 517 LYS A N 1
ATOM 4044 C CA . LYS A 1 517 ? -2.786 -11.481 22.997 1.00 86.75 517 LYS A CA 1
ATOM 4045 C C . LYS A 1 517 ? -3.655 -11.975 21.839 1.00 86.75 517 LYS A C 1
ATOM 4047 O O . LYS A 1 517 ? -3.471 -11.535 20.699 1.00 86.75 517 LYS A O 1
ATOM 4052 N N . ARG A 1 518 ? -4.582 -12.887 22.110 1.00 89.38 518 ARG A N 1
ATOM 4053 C CA . ARG A 1 518 ? -5.538 -13.425 21.139 1.00 89.38 518 ARG A CA 1
ATOM 4054 C C . ARG A 1 518 ? -6.964 -13.287 21.657 1.00 89.38 518 ARG A C 1
ATOM 4056 O O . ARG A 1 518 ? -7.192 -13.289 22.861 1.00 89.38 518 ARG A O 1
ATOM 4063 N N . GLN A 1 519 ? -7.911 -13.172 20.735 1.00 92.00 519 GLN A N 1
ATOM 4064 C CA . GLN A 1 519 ? -9.341 -13.151 21.027 1.00 92.00 519 GLN A CA 1
ATOM 4065 C C . GLN A 1 519 ? -10.100 -13.887 19.926 1.00 92.00 519 GLN A C 1
ATOM 4067 O O . GLN A 1 519 ? -9.802 -13.720 18.740 1.00 92.00 519 GLN A O 1
ATOM 4072 N N . TRP A 1 520 ? -11.086 -14.687 20.322 1.00 93.88 520 TRP A N 1
ATOM 4073 C CA . TRP A 1 520 ? -11.969 -15.390 19.397 1.00 93.88 520 TRP A CA 1
ATOM 4074 C C . TRP A 1 520 ? -13.293 -14.656 19.234 1.00 93.88 520 TRP A C 1
ATOM 4076 O O . TRP A 1 520 ? -13.884 -14.192 20.207 1.00 93.88 520 TRP A O 1
ATOM 4086 N N . LEU A 1 521 ? -13.777 -14.592 17.998 1.00 95.69 521 LEU A N 1
ATOM 4087 C CA . LEU A 1 521 ? -15.137 -14.174 17.682 1.00 95.69 521 LEU A CA 1
ATOM 4088 C C . LEU A 1 521 ? -15.873 -15.330 17.025 1.00 95.69 521 LEU A C 1
ATOM 4090 O O . LEU A 1 521 ? -15.358 -15.939 16.090 1.00 95.69 521 LEU A O 1
ATOM 4094 N N . PHE A 1 522 ? -17.088 -15.595 17.489 1.00 95.88 522 PHE A N 1
ATOM 4095 C CA . PHE A 1 522 ? -17.953 -16.627 16.933 1.00 95.88 522 PHE A CA 1
ATOM 4096 C C . PHE A 1 522 ? -19.113 -15.972 16.206 1.00 95.88 522 PHE A C 1
ATOM 4098 O O . PHE A 1 522 ? -19.785 -15.098 16.759 1.00 95.88 522 PHE A O 1
ATOM 4105 N N . LEU A 1 523 ? -19.346 -16.385 14.966 1.00 95.94 523 LEU A N 1
ATOM 4106 C CA . LEU A 1 523 ? -20.343 -15.774 14.098 1.00 95.94 523 LEU A CA 1
ATOM 4107 C C . LEU A 1 523 ? -21.086 -16.802 13.244 1.00 95.94 523 LEU A C 1
ATOM 4109 O O . LEU A 1 523 ? -20.600 -17.909 13.001 1.00 95.94 523 LEU A O 1
ATOM 4113 N N . THR A 1 524 ? -22.271 -16.411 12.787 1.00 95.19 524 THR A N 1
ATOM 4114 C CA . THR A 1 524 ? -23.121 -17.174 11.865 1.00 95.19 524 THR A CA 1
ATOM 4115 C C . THR A 1 524 ? -23.808 -16.221 10.891 1.00 95.19 524 THR A C 1
ATOM 4117 O O . THR A 1 524 ? -24.046 -15.067 11.231 1.00 95.19 524 THR A O 1
ATOM 4120 N N . ASP A 1 525 ? -24.134 -16.665 9.684 1.00 92.69 525 ASP A N 1
ATOM 4121 C CA . ASP A 1 525 ? -24.837 -15.849 8.682 1.00 92.69 525 ASP A CA 1
ATOM 4122 C C . ASP A 1 525 ? -26.274 -16.326 8.410 1.00 92.69 525 ASP A C 1
ATOM 4124 O O . ASP A 1 525 ? -26.976 -15.741 7.590 1.00 92.69 525 ASP A O 1
ATOM 4128 N N . GLY A 1 526 ? -26.714 -17.401 9.073 1.00 87.88 526 GLY A N 1
ATOM 4129 C CA . GLY A 1 526 ? -28.036 -17.987 8.864 1.00 87.88 526 GLY A CA 1
ATOM 4130 C C . GLY A 1 526 ? -28.200 -18.798 7.572 1.00 87.88 526 GLY A C 1
ATOM 4131 O O . GLY A 1 526 ? -29.212 -19.482 7.412 1.00 87.88 526 GLY A O 1
ATOM 4132 N N . SER A 1 527 ? -27.217 -18.788 6.663 1.00 87.69 527 SER A N 1
ATOM 4133 C CA . SER A 1 527 ? -27.335 -19.342 5.301 1.00 87.69 527 SER A CA 1
ATOM 4134 C C . SER A 1 527 ? -27.692 -20.830 5.283 1.00 87.69 527 SER A C 1
ATOM 4136 O O . SER A 1 527 ? -28.519 -21.271 4.480 1.00 87.69 527 SER A O 1
ATOM 4138 N N . LYS A 1 528 ? -27.135 -21.611 6.216 1.00 83.56 528 LYS A N 1
ATOM 4139 C CA . LYS A 1 528 ? -27.446 -23.039 6.394 1.00 83.56 528 LYS A CA 1
ATOM 4140 C C . LYS A 1 528 ? -28.911 -23.295 6.761 1.00 83.56 528 LYS A C 1
ATOM 4142 O O . LYS A 1 528 ? -29.454 -24.310 6.351 1.00 83.56 528 LYS A O 1
ATOM 4147 N N . PHE A 1 529 ? -29.559 -22.386 7.485 1.00 82.12 529 PHE A N 1
ATOM 4148 C CA . PHE A 1 529 ? -30.947 -22.554 7.931 1.00 82.12 529 PHE A CA 1
ATOM 4149 C C . PHE A 1 529 ? -31.963 -22.092 6.888 1.00 82.12 529 PHE A C 1
ATOM 4151 O O . PHE A 1 529 ? -33.090 -22.571 6.875 1.00 82.12 529 PHE A O 1
ATOM 4158 N N . ILE A 1 530 ? -31.564 -21.172 6.010 1.00 76.38 530 ILE A N 1
ATOM 4159 C CA . ILE A 1 530 ? -32.405 -20.687 4.910 1.00 76.38 530 ILE A CA 1
ATOM 4160 C C . ILE A 1 530 ? -32.415 -21.696 3.753 1.00 76.38 530 ILE A C 1
ATOM 4162 O O . ILE A 1 530 ? -33.442 -21.902 3.115 1.00 76.38 530 ILE A O 1
ATOM 4166 N N . SER A 1 531 ? -31.269 -22.327 3.481 1.00 63.91 531 SER A N 1
ATOM 4167 C CA . SER A 1 531 ? -31.097 -23.261 2.359 1.00 63.91 531 SER A CA 1
ATOM 4168 C C . SER A 1 531 ? -31.520 -24.701 2.670 1.00 63.91 531 SER A C 1
ATOM 4170 O O . SER A 1 531 ? -31.860 -25.446 1.751 1.00 63.91 531 SER A O 1
ATOM 4172 N N . ALA A 1 532 ? -31.529 -25.110 3.941 1.00 57.56 532 ALA A N 1
ATOM 4173 C CA . ALA A 1 532 ? -31.898 -26.462 4.341 1.00 57.56 532 ALA A CA 1
ATOM 4174 C C . ALA A 1 532 ? -33.393 -26.561 4.668 1.00 57.56 532 ALA A C 1
ATOM 4176 O O . ALA A 1 532 ? -33.806 -26.374 5.810 1.00 57.56 532 ALA A O 1
ATOM 4177 N N . SER A 1 533 ? -34.213 -26.931 3.685 1.00 45.44 533 SER A N 1
ATOM 4178 C CA . SER A 1 533 ? -35.598 -27.328 3.949 1.00 45.44 533 SER A CA 1
ATOM 4179 C C . SER A 1 533 ? -35.723 -28.702 4.629 1.00 45.44 533 SER A C 1
ATOM 4181 O O . SER A 1 533 ? -36.793 -28.967 5.162 1.00 45.44 533 SER A O 1
ATOM 4183 N N . GLN A 1 534 ? -34.695 -29.574 4.658 1.00 45.91 534 GLN A N 1
ATOM 4184 C CA . GLN A 1 534 ? -34.810 -30.944 5.218 1.00 45.91 534 GLN A CA 1
ATOM 4185 C C . GLN A 1 534 ? -33.480 -31.623 5.660 1.00 45.91 534 GLN A C 1
ATOM 4187 O O . GLN A 1 534 ? -33.320 -32.822 5.446 1.00 45.91 534 GLN A O 1
ATOM 4192 N N . SER A 1 535 ? -32.502 -30.937 6.271 1.00 44.56 535 SER A N 1
ATOM 4193 C CA . SER A 1 535 ? -31.319 -31.633 6.837 1.00 44.56 535 SER A CA 1
ATOM 4194 C C . SER A 1 535 ? -31.191 -31.439 8.348 1.00 44.56 535 SER A C 1
ATOM 4196 O O . SER A 1 535 ? -31.037 -30.319 8.826 1.00 44.56 535 SER A O 1
ATOM 4198 N N . THR A 1 536 ? -31.224 -32.546 9.091 1.00 47.88 536 THR A N 1
ATOM 4199 C CA . THR A 1 536 ? -31.048 -32.629 10.553 1.00 47.88 536 THR A CA 1
ATOM 4200 C C . THR A 1 536 ? -29.622 -32.345 11.031 1.00 47.88 536 THR A C 1
ATOM 4202 O O . THR A 1 536 ? -29.421 -32.140 12.226 1.00 47.88 536 THR A O 1
ATOM 4205 N N . ASP A 1 537 ? -28.642 -32.285 10.125 1.00 54.53 537 ASP A N 1
ATOM 4206 C CA . ASP A 1 537 ? -27.265 -31.921 10.460 1.00 54.53 537 ASP A CA 1
ATOM 4207 C C . ASP A 1 537 ? -27.163 -30.406 10.685 1.00 54.53 537 ASP A C 1
ATOM 4209 O O . ASP A 1 537 ? -26.985 -29.617 9.758 1.00 54.53 537 ASP A O 1
ATOM 4213 N N . GLN A 1 538 ? -27.247 -29.995 11.953 1.00 60.88 538 GLN A N 1
ATOM 4214 C CA . GLN A 1 538 ? -26.940 -28.634 12.421 1.00 60.88 538 GLN A CA 1
ATOM 4215 C C . GLN A 1 538 ? -25.430 -28.328 12.396 1.00 60.88 538 GLN A C 1
ATOM 4217 O O . GLN A 1 538 ? -24.953 -27.388 13.037 1.00 60.88 538 GLN A O 1
ATOM 4222 N N . ASP A 1 539 ? -24.646 -29.138 11.697 1.00 69.25 539 ASP A N 1
ATOM 4223 C CA . ASP A 1 539 ? -23.204 -29.003 11.635 1.00 69.25 539 ASP A CA 1
ATOM 4224 C C . ASP A 1 539 ? -22.799 -27.919 10.635 1.00 69.25 539 ASP A C 1
ATOM 4226 O O . ASP A 1 539 ? -23.494 -27.632 9.661 1.00 69.25 539 ASP A O 1
ATOM 4230 N N . ASP A 1 540 ? -21.655 -27.284 10.892 1.00 80.12 540 ASP A N 1
ATOM 4231 C CA . ASP A 1 540 ? -21.029 -26.318 9.983 1.00 80.12 540 ASP A CA 1
ATOM 4232 C C . ASP A 1 540 ? -21.744 -24.962 9.849 1.00 80.12 540 ASP A C 1
ATOM 4234 O O . ASP A 1 540 ? -21.549 -24.249 8.864 1.00 80.12 540 ASP A O 1
ATOM 4238 N N . CYS A 1 541 ? -22.537 -24.571 10.848 1.00 88.25 541 CYS A N 1
ATOM 4239 C CA . CYS A 1 541 ? -23.238 -23.281 10.897 1.00 88.25 541 CYS A CA 1
ATOM 4240 C C . CYS A 1 541 ? -22.506 -22.187 11.700 1.00 88.25 541 CYS A C 1
ATOM 4242 O O . CYS A 1 541 ? -23.059 -21.102 11.902 1.00 88.25 541 CYS A O 1
ATOM 4244 N N . LEU A 1 542 ? -21.288 -22.465 12.176 1.00 93.94 542 LEU A N 1
ATOM 4245 C CA . LEU A 1 542 ? -20.473 -21.553 12.981 1.00 93.94 542 LEU A CA 1
ATOM 4246 C C . LEU A 1 542 ? -19.119 -21.280 12.316 1.00 93.94 542 LEU A C 1
ATOM 4248 O O . LEU A 1 542 ? -18.461 -22.199 11.817 1.00 93.94 542 LEU A O 1
ATOM 4252 N N . LEU A 1 543 ? -18.688 -20.021 12.376 1.00 96.12 543 LEU A N 1
ATOM 4253 C CA . LEU A 1 543 ? -17.330 -19.585 12.061 1.00 96.12 543 LEU A CA 1
ATOM 4254 C C . LEU A 1 543 ? -16.680 -19.000 13.317 1.00 96.12 543 LEU A C 1
ATOM 4256 O O . LEU A 1 543 ? -17.220 -18.077 13.925 1.00 96.12 543 LEU A O 1
ATOM 4260 N N . ALA A 1 544 ? -15.505 -19.510 13.669 1.00 96.25 544 ALA A N 1
ATOM 4261 C CA . ALA A 1 544 ? -14.617 -18.935 14.666 1.00 96.25 544 ALA A CA 1
ATOM 4262 C C . ALA A 1 544 ? -13.525 -18.119 13.964 1.00 96.25 544 ALA A C 1
ATOM 4264 O O . ALA A 1 544 ? -12.797 -18.635 13.113 1.00 96.25 544 ALA A O 1
ATOM 4265 N N . VAL A 1 545 ? -13.398 -16.843 14.319 1.00 96.50 545 VAL A N 1
ATOM 4266 C CA . VAL A 1 545 ? -12.379 -15.937 13.782 1.00 96.50 545 VAL A CA 1
ATOM 4267 C C . VAL A 1 545 ? -11.390 -15.585 14.882 1.00 96.50 545 VAL A C 1
ATOM 4269 O O . VAL A 1 545 ? -11.769 -15.015 15.905 1.00 96.50 545 VAL A O 1
ATOM 4272 N N . SER A 1 546 ? -10.120 -15.920 14.664 1.00 93.88 546 SER A N 1
ATOM 4273 C CA . SER A 1 546 ? -9.030 -15.568 15.571 1.00 93.88 546 SER A CA 1
ATOM 4274 C C . SER A 1 546 ? -8.502 -14.178 15.259 1.00 93.88 546 SER A C 1
ATOM 4276 O O . SER A 1 546 ? -8.167 -13.892 14.109 1.00 93.88 546 SER A O 1
ATOM 4278 N N . PHE A 1 547 ? -8.362 -13.338 16.278 1.00 90.81 547 PHE A N 1
ATOM 4279 C CA . PHE A 1 547 ? -7.659 -12.063 16.196 1.00 90.81 547 PHE A CA 1
ATOM 4280 C C . PHE A 1 547 ? -6.436 -12.114 17.092 1.00 90.81 547 PHE A C 1
ATOM 4282 O O . PHE A 1 547 ? -6.553 -12.400 18.280 1.00 90.81 547 PHE A O 1
ATOM 4289 N N . SER A 1 548 ? -5.270 -11.800 16.538 1.00 87.06 548 SER A N 1
ATOM 4290 C CA . SER A 1 548 ? -4.013 -11.741 17.283 1.00 87.06 548 SER A CA 1
ATOM 4291 C C . SER A 1 548 ? -3.439 -10.330 17.284 1.00 87.06 548 SER A C 1
ATOM 4293 O O . SER A 1 548 ? -3.393 -9.675 16.239 1.00 87.06 548 SER A O 1
ATOM 4295 N N . CYS A 1 549 ? -2.925 -9.896 18.430 1.00 78.75 549 CYS A N 1
ATOM 4296 C CA . CYS A 1 549 ? -2.156 -8.668 18.568 1.00 78.75 549 CYS A CA 1
ATOM 4297 C C . CYS A 1 549 ? -0.773 -8.978 19.152 1.00 78.75 549 CYS A C 1
ATOM 4299 O O . CYS A 1 549 ? -0.652 -9.659 20.171 1.00 78.75 549 CYS A O 1
ATOM 4301 N N . SER A 1 550 ? 0.275 -8.469 18.502 1.00 68.38 550 SER A N 1
ATOM 4302 C CA . SER A 1 550 ? 1.670 -8.696 18.893 1.00 68.38 550 SER A CA 1
ATOM 4303 C C . SER A 1 550 ? 2.153 -7.802 20.039 1.00 68.38 550 SER A C 1
ATOM 4305 O O . SER A 1 550 ? 3.210 -8.065 20.597 1.00 68.38 550 SER A O 1
ATOM 4307 N N . SER A 1 551 ? 1.428 -6.735 20.380 1.00 62.38 551 SER A N 1
ATOM 4308 C CA . SER A 1 551 ? 1.827 -5.787 21.425 1.00 62.38 551 SER A CA 1
ATOM 4309 C C . SER A 1 551 ? 1.073 -6.049 22.725 1.00 62.38 551 SER A C 1
ATOM 4311 O O . SER A 1 551 ? -0.143 -5.876 22.793 1.00 62.38 551 SER A O 1
ATOM 4313 N N . ALA A 1 552 ? 1.810 -6.406 23.780 1.00 52.03 552 ALA A N 1
ATOM 4314 C CA . ALA A 1 552 ? 1.263 -6.637 25.118 1.00 52.03 552 ALA A CA 1
ATOM 4315 C C . ALA A 1 552 ? 0.557 -5.399 25.714 1.00 52.03 552 ALA A C 1
ATOM 4317 O O . ALA A 1 552 ? -0.332 -5.548 26.549 1.00 52.03 552 ALA A O 1
ATOM 4318 N N . SER A 1 553 ? 0.911 -4.193 25.261 1.00 54.03 553 SER A N 1
ATOM 4319 C CA . SER A 1 553 ? 0.398 -2.910 25.758 1.00 54.03 553 SER A CA 1
ATOM 4320 C C . SER A 1 553 ? -0.829 -2.363 25.017 1.00 54.03 553 SER A C 1
ATOM 4322 O O . SER A 1 553 ? -1.363 -1.335 25.427 1.00 54.03 553 SER A O 1
ATOM 4324 N N . ASP A 1 554 ? -1.282 -3.007 23.935 1.00 60.34 554 ASP A N 1
ATOM 4325 C CA . ASP A 1 554 ? -2.279 -2.431 23.022 1.00 60.34 554 ASP A CA 1
ATOM 4326 C C . ASP A 1 554 ? -3.654 -3.106 23.177 1.00 60.34 554 ASP A C 1
ATOM 4328 O O . ASP A 1 554 ? -4.154 -3.803 22.291 1.00 60.34 554 ASP A O 1
ATOM 4332 N N . ASP A 1 555 ? -4.310 -2.861 24.317 1.00 59.12 555 ASP A N 1
ATOM 4333 C CA . ASP A 1 555 ? -5.703 -3.279 24.578 1.00 59.12 555 ASP A CA 1
ATOM 4334 C C . ASP A 1 555 ? -6.714 -2.590 23.631 1.00 59.12 555 ASP A C 1
ATOM 4336 O O . ASP A 1 555 ? -7.932 -2.777 23.706 1.00 59.12 555 ASP A O 1
ATOM 4340 N N . GLY A 1 556 ? -6.234 -1.759 22.702 1.00 58.78 556 GLY A N 1
ATOM 4341 C CA . GLY A 1 556 ? -7.013 -1.215 21.599 1.00 58.78 556 GLY A CA 1
ATOM 4342 C C . GLY A 1 556 ? -7.318 -2.174 20.464 1.00 58.78 556 GLY A C 1
ATOM 4343 O O . GLY A 1 556 ? -8.220 -1.894 19.671 1.00 58.78 556 GLY A O 1
ATOM 4344 N N . ALA A 1 557 ? -6.631 -3.310 20.406 1.00 65.62 557 ALA A N 1
ATOM 4345 C CA . ALA A 1 557 ? -6.799 -4.283 19.337 1.00 65.62 557 ALA A CA 1
ATOM 4346 C C . ALA A 1 557 ? -8.082 -5.118 19.449 1.00 65.62 557 ALA A C 1
ATOM 4348 O O . ALA A 1 557 ? -8.574 -5.606 18.432 1.00 65.62 557 ALA A O 1
ATOM 4349 N N . PHE A 1 558 ? -8.651 -5.260 20.643 1.00 81.50 558 PHE A N 1
ATOM 4350 C CA . PHE A 1 558 ? -9.701 -6.243 20.909 1.00 81.50 558 PHE A CA 1
ATOM 4351 C C . PHE A 1 558 ? -11.109 -5.655 20.871 1.00 81.50 558 PHE A C 1
ATOM 4353 O O . PHE A 1 558 ? -11.305 -4.434 20.841 1.00 81.50 558 PHE A O 1
ATOM 4360 N N . PHE A 1 559 ? -12.083 -6.549 20.771 1.00 84.12 559 PHE A N 1
ATOM 4361 C CA . PHE A 1 559 ? -13.494 -6.227 20.655 1.00 84.12 559 PHE A CA 1
ATOM 4362 C C . PHE A 1 559 ? -14.140 -6.185 22.035 1.00 84.12 559 PHE A C 1
ATOM 4364 O O . PHE A 1 559 ? -13.859 -7.021 22.892 1.00 84.12 559 PHE A O 1
ATOM 4371 N N . SER A 1 560 ? -15.027 -5.209 22.222 1.00 86.44 560 SER A N 1
ATOM 4372 C CA . SER A 1 560 ? -15.919 -5.164 23.379 1.00 86.44 560 SER A CA 1
ATOM 4373 C C . SER A 1 560 ? -17.003 -6.234 23.242 1.00 86.44 560 SER A C 1
ATOM 4375 O O . SER A 1 560 ? -17.474 -6.497 22.132 1.00 86.44 560 SER A O 1
ATOM 4377 N N . TYR A 1 561 ? -17.469 -6.779 24.368 1.00 86.69 561 TYR A N 1
ATOM 4378 C CA . TYR A 1 561 ? -18.630 -7.676 24.410 1.00 86.69 561 TYR A CA 1
ATOM 4379 C C . TYR A 1 561 ? -19.892 -7.044 23.811 1.00 86.69 561 TYR A C 1
ATOM 4381 O O . TYR A 1 561 ? -20.764 -7.767 23.336 1.00 86.69 561 TYR A O 1
ATOM 4389 N N . ALA A 1 562 ? -19.954 -5.708 23.741 1.00 87.00 562 ALA A N 1
ATOM 4390 C CA . ALA A 1 562 ? -21.020 -4.971 23.064 1.00 87.00 562 ALA A CA 1
ATOM 4391 C C . ALA A 1 562 ? -21.162 -5.321 21.570 1.00 87.00 562 ALA A C 1
ATOM 4393 O O . ALA A 1 562 ? -22.191 -5.024 20.975 1.00 87.00 562 ALA A O 1
ATOM 4394 N N . LEU A 1 563 ? -20.157 -5.950 20.945 1.00 88.88 563 LEU A N 1
ATOM 4395 C CA . LEU A 1 563 ? -20.270 -6.429 19.567 1.00 88.88 563 LEU A CA 1
ATOM 4396 C C . LEU A 1 563 ? -21.190 -7.657 19.443 1.00 88.88 563 LEU A C 1
ATOM 4398 O O . LEU A 1 563 ? -21.725 -7.900 18.365 1.00 88.88 563 LEU A O 1
ATOM 4402 N N . SER A 1 564 ? -21.391 -8.420 20.519 1.00 91.44 564 SER A N 1
ATOM 4403 C CA . SER A 1 564 ? -22.279 -9.585 20.512 1.00 91.44 564 SER A CA 1
ATOM 4404 C C . SER A 1 564 ? -23.718 -9.185 20.172 1.00 91.44 564 SER A C 1
ATOM 4406 O O . SER A 1 564 ? -24.246 -8.207 20.694 1.00 91.44 564 SER A O 1
ATOM 4408 N N . GLY A 1 565 ? -24.353 -9.936 19.276 1.00 90.50 565 GLY A N 1
ATOM 4409 C CA . GLY A 1 565 ? -25.684 -9.658 18.734 1.00 90.50 565 GLY A CA 1
ATOM 4410 C C . GLY A 1 565 ? -25.699 -8.718 17.526 1.00 90.50 565 GLY A C 1
ATOM 4411 O O . GLY A 1 565 ? -26.709 -8.665 16.830 1.00 90.50 565 GLY A O 1
ATOM 4412 N N . ASN A 1 566 ? -24.600 -8.020 17.224 1.00 94.69 566 ASN A N 1
ATOM 4413 C CA . ASN A 1 566 ? -24.538 -7.146 16.056 1.00 94.69 566 ASN A CA 1
ATOM 4414 C C . ASN A 1 566 ? -24.194 -7.918 14.779 1.00 94.69 566 ASN A C 1
ATOM 4416 O O . ASN A 1 566 ? -23.399 -8.861 14.783 1.00 94.69 566 ASN A O 1
ATOM 4420 N N . THR A 1 567 ? -24.751 -7.456 13.659 1.00 95.69 567 THR A N 1
ATOM 4421 C CA . THR A 1 567 ? -24.378 -7.937 12.324 1.00 95.69 567 THR A CA 1
ATOM 4422 C C . THR A 1 567 ? -23.166 -7.169 11.812 1.00 95.69 567 THR A C 1
ATOM 4424 O O . THR A 1 567 ? -23.154 -5.934 11.807 1.00 95.69 567 THR A O 1
ATOM 4427 N N . VAL A 1 568 ? -22.149 -7.896 11.359 1.00 95.69 568 VAL A N 1
ATOM 4428 C CA . VAL A 1 568 ? -20.862 -7.349 10.925 1.00 95.69 568 VAL A CA 1
ATOM 4429 C C . VAL A 1 568 ? -20.440 -7.932 9.582 1.00 95.69 568 VAL A C 1
ATOM 4431 O O . VAL A 1 568 ? -20.659 -9.107 9.296 1.00 95.69 568 VAL A O 1
ATOM 4434 N N . GLY A 1 569 ? -19.815 -7.103 8.753 1.00 96.50 569 GLY A N 1
ATOM 4435 C CA . GLY A 1 569 ? -19.126 -7.525 7.540 1.00 96.50 569 GLY A CA 1
ATOM 4436 C C . GLY A 1 569 ? -17.623 -7.562 7.777 1.00 96.50 569 GLY A C 1
ATOM 4437 O O . GLY A 1 569 ? -17.051 -6.547 8.164 1.00 96.50 569 GLY A O 1
ATOM 4438 N N . PHE A 1 570 ? -16.983 -8.696 7.518 1.00 96.06 570 PHE A N 1
ATOM 4439 C CA . PHE A 1 570 ? -15.535 -8.866 7.542 1.00 96.06 570 PHE A CA 1
ATOM 4440 C C . PHE A 1 570 ? -14.968 -8.934 6.125 1.00 96.06 570 PHE A C 1
ATOM 4442 O O . PHE A 1 570 ? -15.531 -9.588 5.246 1.00 96.06 570 PHE A O 1
ATOM 4449 N N . SER A 1 571 ? -13.822 -8.287 5.915 1.00 95.56 571 SER A N 1
ATOM 4450 C CA . SER A 1 571 ? -13.043 -8.403 4.679 1.00 95.56 571 SER A CA 1
ATOM 4451 C C . SER A 1 571 ? -11.635 -8.910 4.958 1.00 95.56 571 SER A C 1
ATOM 4453 O O . SER A 1 571 ? -11.051 -8.619 6.006 1.00 95.56 571 SER A O 1
ATOM 4455 N N . ASN A 1 572 ? -11.068 -9.618 3.983 1.00 95.50 572 ASN A N 1
ATOM 4456 C CA . ASN A 1 572 ? -9.703 -10.128 3.985 1.00 95.50 572 ASN A CA 1
ATOM 4457 C C . ASN A 1 572 ? -9.410 -11.062 5.172 1.00 95.50 572 ASN A C 1
ATOM 4459 O O . ASN A 1 572 ? -8.319 -11.007 5.744 1.00 95.50 572 ASN A O 1
ATOM 4463 N N . LEU A 1 573 ? -10.370 -11.907 5.561 1.00 96.62 573 LEU A N 1
ATOM 4464 C CA . LEU A 1 573 ? -10.121 -13.010 6.494 1.00 96.62 573 LEU A CA 1
ATOM 4465 C C . LEU A 1 573 ? -9.382 -14.133 5.777 1.00 96.62 573 LEU A C 1
ATOM 4467 O O . LEU A 1 573 ? -9.627 -14.379 4.601 1.00 96.62 573 LEU A O 1
ATOM 4471 N N . VAL A 1 574 ? -8.504 -14.841 6.478 1.00 96.94 574 VAL A N 1
ATOM 4472 C CA . VAL A 1 574 ? -7.760 -15.972 5.914 1.00 96.94 574 VAL A CA 1
ATOM 4473 C C . VAL A 1 574 ? -8.369 -17.276 6.407 1.00 96.94 574 VAL A C 1
ATOM 4475 O O . VAL A 1 574 ? -8.454 -17.503 7.614 1.00 96.94 574 VAL A O 1
ATOM 4478 N N . LYS A 1 575 ? -8.774 -18.160 5.490 1.00 96.31 575 LYS A N 1
ATOM 4479 C CA . LYS A 1 575 ? -9.335 -19.467 5.865 1.00 96.31 575 LYS A CA 1
ATOM 4480 C C . LYS A 1 575 ? -8.265 -20.358 6.500 1.00 96.31 575 LYS A C 1
ATOM 4482 O O . LYS A 1 575 ? -7.183 -20.547 5.933 1.00 96.31 575 LYS A O 1
ATOM 4487 N N . ARG A 1 576 ? -8.594 -20.957 7.645 1.00 96.00 576 ARG A N 1
ATOM 4488 C CA . ARG A 1 576 ? -7.770 -21.942 8.356 1.00 96.00 576 ARG A CA 1
ATOM 4489 C C . ARG A 1 576 ? -8.402 -23.331 8.295 1.00 96.00 576 ARG A C 1
ATOM 4491 O O . ARG A 1 576 ? -9.469 -23.530 7.712 1.00 96.00 576 ARG A O 1
ATOM 4498 N N . GLN A 1 577 ? -7.676 -24.314 8.820 1.00 94.38 577 GLN A N 1
ATOM 4499 C CA . GLN A 1 577 ? -8.167 -25.683 8.901 1.00 94.38 577 GLN A CA 1
ATOM 4500 C C . GLN A 1 577 ? -9.406 -25.727 9.797 1.00 94.38 577 GLN A C 1
ATOM 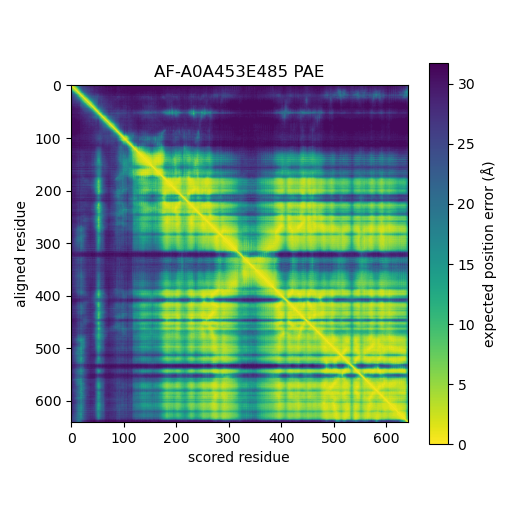4502 O O . GLN A 1 577 ? -9.431 -25.116 10.861 1.00 94.38 577 GLN A O 1
ATOM 4507 N N . LYS A 1 578 ? -10.442 -26.429 9.337 1.00 92.81 578 LYS A N 1
ATOM 4508 C CA . LYS A 1 578 ? -11.676 -26.632 10.096 1.00 92.81 578 LYS A CA 1
ATOM 4509 C C . LYS A 1 578 ? -11.377 -27.430 11.366 1.00 92.81 578 LYS A C 1
ATOM 4511 O O . LYS A 1 578 ? -10.673 -28.438 11.286 1.00 92.81 578 LYS A O 1
ATOM 4516 N N . ASP A 1 579 ? -11.955 -27.024 12.492 1.00 91.19 579 ASP A N 1
ATOM 4517 C CA . ASP A 1 579 ? -11.959 -27.844 13.702 1.00 91.19 579 ASP A CA 1
ATOM 4518 C C . ASP A 1 579 ? -12.975 -28.974 13.495 1.00 91.19 579 ASP A C 1
ATOM 4520 O O . ASP A 1 579 ? -14.190 -28.751 13.500 1.00 91.19 579 ASP A O 1
ATOM 4524 N N . GLN A 1 580 ? -12.472 -30.180 13.221 1.00 88.50 580 GLN A N 1
ATOM 4525 C CA . GLN A 1 580 ? -13.316 -31.350 12.979 1.00 88.50 580 GLN A CA 1
ATOM 4526 C C . GLN A 1 580 ? -13.990 -31.844 14.259 1.00 88.50 580 GLN A C 1
ATOM 4528 O O . GLN A 1 580 ? -15.137 -32.274 14.194 1.00 88.50 580 GLN A O 1
ATOM 4533 N N . THR A 1 581 ? -13.314 -31.733 15.404 1.00 85.25 581 THR A N 1
ATOM 4534 C CA . THR A 1 581 ? -13.817 -32.194 16.702 1.00 85.25 581 THR A CA 1
ATOM 4535 C C . THR A 1 581 ? -15.024 -31.374 17.129 1.00 85.25 581 THR A C 1
ATOM 4537 O O . THR A 1 581 ? -16.051 -31.924 17.513 1.00 85.25 581 THR A O 1
ATOM 4540 N N . ARG A 1 582 ? -14.929 -30.048 17.000 1.00 86.50 582 ARG A N 1
ATOM 4541 C CA . ARG A 1 582 ? -16.004 -29.124 17.400 1.00 86.50 582 ARG A CA 1
ATOM 4542 C C . ARG A 1 582 ? -16.963 -28.778 16.258 1.00 86.50 582 ARG A C 1
ATOM 4544 O O . ARG A 1 582 ? -17.974 -28.111 16.475 1.00 86.50 582 ARG A O 1
ATOM 4551 N N . ARG A 1 583 ? -16.653 -29.242 15.041 1.00 87.06 583 ARG A N 1
ATOM 4552 C CA . ARG A 1 583 ? -17.417 -29.026 13.797 1.00 87.06 583 ARG A CA 1
ATOM 4553 C C . ARG A 1 583 ? -17.642 -27.534 13.507 1.00 87.06 583 ARG A C 1
ATOM 4555 O O . ARG A 1 583 ? -18.746 -27.109 13.172 1.00 87.06 583 ARG A O 1
ATOM 4562 N N . ILE A 1 584 ? -16.573 -26.740 13.635 1.00 91.94 584 ILE A N 1
ATOM 4563 C CA . ILE A 1 584 ? -16.576 -25.279 13.439 1.00 91.94 584 ILE A CA 1
ATOM 4564 C C . ILE A 1 584 ? -15.600 -24.902 12.326 1.00 91.94 584 ILE A C 1
ATOM 4566 O O . ILE A 1 584 ? -14.474 -25.407 12.258 1.00 91.94 584 ILE A O 1
ATOM 4570 N N . TRP A 1 585 ? -16.005 -23.972 11.465 1.00 94.81 585 TRP A N 1
ATOM 4571 C CA . TRP A 1 585 ? -15.082 -23.352 10.522 1.00 94.81 585 TRP A CA 1
ATOM 4572 C C . TRP A 1 585 ? -14.149 -22.381 11.231 1.00 94.81 585 TRP A C 1
ATOM 4574 O O . TRP A 1 585 ? -14.566 -21.658 12.127 1.00 94.81 585 TRP A O 1
ATOM 4584 N N . VAL A 1 586 ? -12.891 -22.321 10.805 1.00 95.75 586 VAL A N 1
ATOM 4585 C CA . VAL A 1 586 ? -11.898 -21.445 11.433 1.00 95.75 586 VAL A CA 1
ATOM 4586 C C . VAL A 1 586 ? -11.340 -20.479 10.402 1.00 95.75 586 VAL A C 1
ATOM 4588 O O . VAL A 1 586 ? -10.980 -20.863 9.284 1.00 95.75 586 VAL A O 1
ATOM 4591 N N . ALA A 1 587 ? -11.241 -19.217 10.791 1.00 97.00 587 ALA A N 1
ATOM 4592 C CA . ALA A 1 587 ? -10.548 -18.187 10.045 1.00 97.00 587 ALA A CA 1
ATOM 4593 C C . ALA A 1 587 ? -9.640 -17.371 10.961 1.00 97.00 587 ALA A C 1
ATOM 4595 O O . ALA A 1 587 ? -9.795 -17.344 12.181 1.00 97.00 587 ALA A O 1
ATOM 4596 N N . GLU A 1 588 ? -8.681 -16.693 10.354 1.00 95.31 588 GLU A N 1
ATOM 4597 C CA . GLU A 1 588 ? -7.760 -15.807 11.045 1.00 95.31 588 GLU A CA 1
ATOM 4598 C C . GLU A 1 588 ? -7.851 -14.409 10.451 1.00 95.31 588 GLU A C 1
ATOM 4600 O O . GLU A 1 588 ? -7.815 -14.221 9.229 1.00 95.31 588 GLU A O 1
ATOM 4605 N N . ALA A 1 589 ? -7.961 -13.426 11.333 1.00 92.94 589 ALA A N 1
ATOM 4606 C CA . ALA A 1 589 ? -7.827 -12.034 10.989 1.00 92.94 589 ALA A CA 1
ATOM 4607 C C . ALA A 1 589 ? -6.349 -11.640 11.006 1.00 92.94 589 ALA A C 1
ATOM 4609 O O . ALA A 1 589 ? -5.630 -11.797 11.992 1.00 92.94 589 ALA A O 1
ATOM 4610 N N . THR A 1 590 ? -5.911 -11.083 9.890 1.00 89.75 590 THR A N 1
ATOM 4611 C CA . THR A 1 590 ? -4.577 -10.519 9.713 1.00 89.75 590 THR A CA 1
ATOM 4612 C C . THR A 1 590 ? -4.609 -9.013 9.959 1.00 89.75 590 THR A C 1
ATOM 4614 O O . THR A 1 590 ? -5.667 -8.402 10.089 1.00 89.75 590 THR A O 1
ATOM 4617 N N . GLN A 1 591 ? -3.443 -8.367 9.931 1.00 86.31 591 GLN A N 1
ATOM 4618 C CA . GLN A 1 591 ? -3.346 -6.903 10.006 1.00 86.31 591 GLN A CA 1
ATOM 4619 C C . GLN A 1 591 ? -4.133 -6.190 8.892 1.00 86.31 591 GLN A C 1
ATOM 4621 O O . GLN A 1 591 ? -4.545 -5.051 9.075 1.00 86.31 591 GLN A O 1
ATOM 4626 N N . SER A 1 592 ? -4.330 -6.845 7.742 1.00 89.62 592 SER A N 1
ATOM 4627 C CA . SER A 1 592 ? -5.103 -6.329 6.606 1.00 89.62 592 SER A CA 1
ATOM 4628 C C . SER A 1 592 ? -6.598 -6.641 6.667 1.00 89.62 592 SER A C 1
ATOM 4630 O O . SER A 1 592 ? -7.331 -6.184 5.792 1.00 89.62 592 SER A O 1
ATOM 4632 N N . SER A 1 593 ? -7.048 -7.418 7.652 1.00 93.00 593 SER A N 1
ATOM 4633 C CA . SER A 1 593 ? -8.463 -7.731 7.818 1.00 93.00 593 SER A CA 1
ATOM 4634 C C . SER A 1 593 ? -9.207 -6.534 8.398 1.00 93.00 593 SER A C 1
ATOM 4636 O O . SER A 1 593 ? -8.735 -5.876 9.327 1.00 93.00 593 SER A O 1
ATOM 4638 N N . THR A 1 594 ? -10.386 -6.253 7.855 1.00 91.88 594 THR A N 1
ATOM 4639 C CA . THR A 1 594 ? -11.259 -5.175 8.330 1.00 91.88 594 THR A CA 1
ATOM 4640 C C . THR A 1 594 ? -12.605 -5.732 8.742 1.00 91.88 594 THR A C 1
ATOM 4642 O O . THR A 1 594 ? -13.015 -6.805 8.296 1.00 91.88 594 THR A O 1
ATOM 4645 N N . TYR A 1 595 ? -13.295 -4.986 9.597 1.00 91.62 595 TYR A N 1
ATOM 4646 C CA . TYR A 1 595 ? -14.689 -5.239 9.908 1.00 91.62 595 TYR A CA 1
ATOM 4647 C C . TYR A 1 595 ? -15.477 -3.934 9.857 1.00 91.62 595 TYR A C 1
ATOM 4649 O O . TYR A 1 595 ? -14.915 -2.852 10.037 1.00 91.62 595 TYR A O 1
ATOM 4657 N N . THR A 1 596 ? -16.770 -4.036 9.583 1.00 92.56 596 THR A N 1
ATOM 4658 C CA . THR A 1 596 ? -17.686 -2.895 9.500 1.00 92.56 596 THR A CA 1
ATOM 4659 C C . THR A 1 596 ? -19.051 -3.326 10.018 1.00 92.56 596 THR A C 1
ATOM 4661 O O . THR A 1 596 ? -19.521 -4.413 9.672 1.00 92.56 596 THR A O 1
ATOM 4664 N N . LEU A 1 597 ? -19.687 -2.507 10.858 1.00 93.06 597 LEU A N 1
ATOM 4665 C CA . LEU A 1 597 ? -21.026 -2.802 11.379 1.00 93.06 597 LEU A CA 1
ATOM 4666 C C . LEU A 1 597 ? -22.066 -2.685 10.256 1.00 93.06 597 LEU A C 1
ATOM 4668 O O . LEU A 1 597 ? -21.933 -1.821 9.394 1.00 93.06 597 LEU A O 1
ATOM 4672 N N . SER A 1 598 ? -23.123 -3.508 10.261 1.00 91.38 598 SER A N 1
ATOM 4673 C CA . SER A 1 598 ? -24.128 -3.560 9.173 1.00 91.38 598 SER A CA 1
ATOM 4674 C C . SER A 1 598 ? -24.668 -2.183 8.755 1.00 91.38 598 SER A C 1
ATOM 4676 O O . SER A 1 598 ? -24.806 -1.898 7.558 1.00 91.38 598 SER A O 1
ATOM 4678 N N . HIS A 1 599 ? -24.922 -1.299 9.726 1.00 89.50 599 HIS A N 1
ATOM 4679 C CA . HIS A 1 599 ? -25.437 0.051 9.482 1.00 89.50 599 HIS A CA 1
ATOM 4680 C C . HIS A 1 599 ? -24.402 1.001 8.850 1.00 89.50 599 HIS A C 1
ATOM 4682 O O . HIS A 1 599 ? -24.785 1.915 8.125 1.00 89.50 599 HIS A O 1
ATOM 4688 N N . GLU A 1 600 ? -23.106 0.754 9.053 1.00 92.25 600 GLU A N 1
ATOM 4689 C CA . GLU A 1 600 ? -21.995 1.512 8.458 1.00 92.25 600 GLU A CA 1
ATOM 4690 C C . GLU A 1 600 ? -21.613 0.992 7.061 1.00 92.25 600 GLU A C 1
ATOM 4692 O O . GLU A 1 600 ? -20.952 1.690 6.287 1.00 92.25 600 GLU A O 1
ATOM 4697 N N . ILE A 1 601 ? -22.021 -0.235 6.703 1.00 90.19 601 ILE A N 1
ATOM 4698 C CA . ILE A 1 601 ? -21.720 -0.812 5.389 1.00 90.19 601 ILE A CA 1
ATOM 4699 C C . ILE A 1 601 ? -22.408 0.018 4.298 1.00 90.19 601 ILE A C 1
ATOM 4701 O O . ILE A 1 601 ? -23.638 0.069 4.193 1.00 90.19 601 ILE A O 1
ATOM 4705 N N . SER A 1 602 ? -21.591 0.615 3.426 1.00 90.50 602 SER A N 1
ATOM 4706 C CA . SER A 1 602 ? -22.049 1.360 2.251 1.00 90.50 602 SER A CA 1
ATOM 4707 C C . SER A 1 602 ? -22.971 0.521 1.364 1.00 90.50 602 SER A C 1
ATOM 4709 O O . SER A 1 602 ? -22.697 -0.647 1.090 1.00 90.50 602 SER A O 1
ATOM 4711 N N . LYS A 1 603 ? -24.016 1.150 0.810 1.00 88.94 603 LYS A N 1
ATOM 4712 C CA . LYS A 1 603 ? -24.958 0.516 -0.132 1.00 88.94 603 LYS A CA 1
ATOM 4713 C C . LYS A 1 603 ? -24.281 -0.083 -1.372 1.00 88.94 603 LYS A C 1
ATOM 4715 O O . LYS A 1 603 ? -24.841 -0.979 -1.987 1.00 88.94 603 LYS A O 1
ATOM 4720 N N . LYS A 1 604 ? -23.097 0.415 -1.744 1.00 87.38 604 LYS A N 1
ATOM 4721 C CA . LYS A 1 604 ? -22.314 -0.068 -2.897 1.00 87.38 604 LYS A CA 1
ATOM 4722 C C . LYS A 1 604 ? -21.336 -1.197 -2.545 1.00 87.38 604 LYS A C 1
ATOM 4724 O O . LYS A 1 604 ? -20.633 -1.675 -3.428 1.00 87.38 604 LYS A O 1
ATOM 4729 N N . SER A 1 605 ? -21.236 -1.578 -1.271 1.00 91.56 605 SER A N 1
ATOM 4730 C CA . SER A 1 605 ? -20.333 -2.636 -0.817 1.00 91.56 605 SER A CA 1
ATOM 4731 C C . SER A 1 605 ? -20.841 -4.015 -1.232 1.00 91.56 605 SER A C 1
ATOM 4733 O O . SER A 1 605 ? -22.034 -4.297 -1.116 1.00 91.56 605 SER A O 1
ATOM 4735 N N . HIS A 1 606 ? -19.926 -4.908 -1.615 1.00 94.38 606 HIS A N 1
ATOM 4736 C CA . HIS A 1 606 ? -20.227 -6.316 -1.907 1.00 94.38 606 HIS A CA 1
ATOM 4737 C C . HIS A 1 606 ? -20.711 -7.100 -0.679 1.00 94.38 606 HIS A C 1
ATOM 4739 O O . HIS A 1 606 ? -21.244 -8.194 -0.830 1.00 94.38 606 HIS A O 1
ATOM 4745 N N . LEU A 1 607 ? -20.534 -6.552 0.528 1.00 96.00 607 LEU A N 1
ATOM 4746 C CA . LEU A 1 607 ? -21.001 -7.149 1.783 1.00 96.00 607 LEU A CA 1
ATOM 4747 C C . LEU A 1 607 ? -22.434 -6.747 2.158 1.00 96.00 607 LEU A C 1
ATOM 4749 O O . LEU A 1 607 ? -23.005 -7.355 3.060 1.00 96.00 607 LEU A O 1
ATOM 4753 N N . LYS A 1 608 ? -23.027 -5.723 1.521 1.00 95.38 608 LYS A N 1
ATOM 4754 C CA . LYS A 1 608 ? -24.280 -5.132 2.023 1.00 95.38 608 LYS A CA 1
ATOM 4755 C C . LYS A 1 608 ? -25.464 -6.090 1.947 1.00 95.38 608 LYS A C 1
ATOM 4757 O O . LYS A 1 608 ? -26.256 -6.157 2.886 1.00 95.38 608 LYS A O 1
ATOM 4762 N N . GLU A 1 609 ? -25.585 -6.812 0.841 1.00 94.56 609 GLU A N 1
ATOM 4763 C CA . GLU A 1 609 ? -26.666 -7.774 0.629 1.00 94.56 609 GLU A CA 1
ATOM 4764 C C . GLU A 1 609 ? -26.577 -8.930 1.631 1.00 94.56 609 GLU A C 1
ATOM 4766 O O . GLU A 1 609 ? -27.544 -9.191 2.343 1.00 94.56 609 GLU A O 1
ATOM 4771 N N . ALA A 1 610 ? -25.388 -9.526 1.780 1.00 95.00 610 ALA A N 1
ATOM 4772 C CA . ALA A 1 610 ? -25.136 -10.592 2.748 1.00 95.00 610 ALA A CA 1
ATOM 4773 C C . ALA A 1 610 ? -25.402 -10.141 4.195 1.00 95.00 610 ALA A C 1
ATOM 4775 O O . ALA A 1 610 ? -26.084 -10.840 4.939 1.00 95.00 610 ALA A O 1
ATOM 4776 N N . ALA A 1 611 ? -24.948 -8.941 4.579 1.00 95.56 611 ALA A N 1
ATOM 4777 C CA . ALA A 1 611 ? -25.215 -8.384 5.906 1.00 95.56 611 ALA A CA 1
ATOM 4778 C C . ALA A 1 611 ? -26.718 -8.187 6.149 1.00 95.56 611 ALA A C 1
ATOM 4780 O O . ALA A 1 611 ? -27.232 -8.571 7.193 1.00 95.56 611 ALA A O 1
ATOM 4781 N N . THR A 1 612 ? -27.443 -7.657 5.162 1.00 94.75 612 THR A N 1
ATOM 4782 C CA . THR A 1 612 ? -28.896 -7.452 5.271 1.00 94.75 612 THR A CA 1
ATOM 4783 C C . THR A 1 612 ? -29.643 -8.784 5.386 1.00 94.75 612 THR A C 1
ATOM 4785 O O . THR A 1 612 ? -30.637 -8.868 6.103 1.00 94.75 612 THR A O 1
ATOM 4788 N N . CYS A 1 613 ? -29.184 -9.833 4.698 1.00 94.00 613 CYS A N 1
ATOM 4789 C CA . CYS A 1 613 ? -29.771 -11.171 4.801 1.00 94.00 613 CYS A CA 1
ATOM 4790 C C . CYS A 1 613 ? -29.531 -11.792 6.182 1.00 94.00 613 CYS A C 1
ATOM 4792 O O . CYS A 1 613 ? -30.485 -12.269 6.796 1.00 94.00 613 CYS A O 1
ATOM 4794 N N . ALA A 1 614 ? -28.299 -11.719 6.695 1.00 94.38 614 ALA A N 1
ATOM 4795 C CA . ALA A 1 614 ? -27.960 -12.201 8.033 1.00 94.38 614 ALA A CA 1
ATOM 4796 C C . ALA A 1 614 ? -28.751 -11.458 9.124 1.00 94.38 614 ALA A C 1
ATOM 4798 O O . ALA A 1 614 ? -29.283 -12.087 10.035 1.00 94.38 614 ALA A O 1
ATOM 4799 N N . GLU A 1 615 ? -28.891 -10.136 8.998 1.00 94.31 615 GLU A N 1
ATOM 4800 C CA . GLU A 1 615 ? -29.651 -9.298 9.930 1.00 94.31 615 GLU A CA 1
ATOM 4801 C C . GLU A 1 615 ? -31.147 -9.642 9.917 1.00 94.31 615 GLU A C 1
ATOM 4803 O O . GLU A 1 615 ? -31.734 -9.877 10.972 1.00 94.31 615 GLU A O 1
ATOM 4808 N N . LYS A 1 616 ? -31.751 -9.776 8.728 1.00 93.69 616 LYS A N 1
ATOM 4809 C CA . LYS A 1 616 ? -33.153 -10.207 8.581 1.00 93.69 616 LYS A CA 1
ATOM 4810 C C . LYS A 1 616 ? -33.398 -11.580 9.198 1.00 93.69 616 LYS A C 1
ATOM 4812 O O . LYS A 1 616 ? -34.366 -11.750 9.934 1.00 93.69 616 LYS A O 1
ATOM 4817 N N . TRP A 1 617 ? -32.527 -12.544 8.903 1.00 93.69 617 TRP A N 1
ATOM 4818 C CA . TRP A 1 617 ? -32.627 -13.891 9.458 1.00 93.69 617 TRP A CA 1
ATOM 4819 C C . TRP A 1 617 ? -32.495 -13.884 10.980 1.00 93.69 617 TRP A C 1
ATOM 4821 O O . TRP A 1 617 ? -33.251 -14.571 11.668 1.00 93.69 617 TRP A O 1
ATOM 4831 N N . ALA A 1 618 ? -31.574 -13.083 11.510 1.00 92.81 618 ALA A N 1
ATOM 4832 C CA . ALA A 1 618 ? -31.369 -12.963 12.941 1.00 92.81 618 ALA A CA 1
ATOM 4833 C C . ALA A 1 618 ? -32.588 -12.384 13.661 1.00 92.81 618 ALA A C 1
ATOM 4835 O O . ALA A 1 618 ? -32.971 -12.889 14.715 1.00 92.81 618 ALA A O 1
ATOM 4836 N N . SER A 1 619 ? -33.239 -11.378 13.073 1.00 92.31 619 SER A N 1
ATOM 4837 C CA . SER A 1 619 ? -34.472 -10.809 13.623 1.00 92.31 619 SER A CA 1
ATOM 4838 C C . SER A 1 619 ? -35.648 -11.790 13.611 1.00 92.31 619 SER A C 1
ATOM 4840 O O . SER A 1 619 ? -36.488 -11.724 14.502 1.00 92.31 619 SER A O 1
ATOM 4842 N N . SER A 1 620 ? -35.723 -12.702 12.634 1.00 91.94 620 SER A N 1
ATOM 4843 C CA . SER A 1 620 ? -36.821 -13.676 12.531 1.00 91.94 620 SER A CA 1
ATOM 4844 C C . SER A 1 620 ? -36.569 -14.998 13.263 1.00 91.94 620 SER A C 1
ATOM 4846 O O . SER A 1 620 ? -37.495 -15.790 13.404 1.00 91.94 620 SER A O 1
ATOM 4848 N N . SER A 1 621 ? -35.334 -15.268 13.697 1.00 90.94 621 SER A N 1
ATOM 4849 C CA . SER A 1 621 ? -34.898 -16.598 14.161 1.00 90.94 621 SER A CA 1
ATOM 4850 C C . SER A 1 621 ? -34.277 -16.556 15.562 1.00 90.94 621 SER A C 1
ATOM 4852 O O . SER A 1 621 ? -33.219 -17.144 15.801 1.00 90.94 621 SER A O 1
ATOM 4854 N N . PHE A 1 622 ? -34.930 -15.856 16.497 1.00 89.50 622 PHE A N 1
ATOM 4855 C CA . PHE A 1 622 ? -34.417 -15.623 17.854 1.00 89.50 622 PHE A CA 1
ATOM 4856 C C . PHE A 1 622 ? -34.059 -16.922 18.598 1.00 89.50 622 PHE A C 1
ATOM 4858 O O . PHE A 1 622 ? -32.935 -17.058 19.084 1.00 89.50 622 PHE A O 1
ATOM 4865 N N . ASP A 1 623 ? -34.955 -17.914 18.596 1.00 89.19 623 ASP A N 1
ATOM 4866 C CA . ASP A 1 623 ? -34.733 -19.199 19.279 1.00 89.19 623 ASP A CA 1
ATOM 4867 C C . ASP A 1 623 ? -33.502 -19.939 18.740 1.00 89.19 623 ASP A C 1
ATOM 4869 O O . ASP A 1 623 ? -32.747 -20.564 19.488 1.00 89.19 623 ASP A O 1
ATOM 4873 N N . LYS A 1 624 ? -33.254 -19.836 17.428 1.00 89.94 624 LYS A N 1
ATOM 4874 C CA . LYS A 1 624 ? -32.075 -20.436 16.792 1.00 89.94 624 LYS A CA 1
ATOM 4875 C C . LYS A 1 624 ? -30.794 -19.709 17.153 1.00 89.94 624 LYS A C 1
ATOM 4877 O O . LYS A 1 624 ? -29.788 -20.366 17.405 1.00 89.94 624 LYS A O 1
ATOM 4882 N N . ILE A 1 625 ? -30.817 -18.382 17.232 1.00 91.38 625 ILE A N 1
ATOM 4883 C CA . ILE A 1 625 ? -29.666 -17.621 17.728 1.00 91.38 625 ILE A CA 1
ATOM 4884 C C . ILE A 1 625 ? -29.334 -18.025 19.160 1.00 91.38 625 ILE A C 1
ATOM 4886 O O . ILE A 1 625 ? -28.157 -18.208 19.469 1.00 91.38 625 ILE A O 1
ATOM 4890 N N . GLN A 1 626 ? -30.342 -18.195 20.013 1.00 91.44 626 GLN A N 1
ATOM 4891 C CA . GLN A 1 626 ? -30.122 -18.578 21.402 1.00 91.44 626 GLN A CA 1
ATOM 4892 C C . GLN A 1 626 ? -29.508 -19.983 21.516 1.00 91.44 626 GLN A C 1
ATOM 4894 O O . GLN A 1 626 ? -28.483 -20.138 22.177 1.00 91.44 626 GLN A O 1
ATOM 4899 N N . GLN A 1 627 ? -30.024 -20.962 20.763 1.00 91.06 627 GLN A N 1
ATOM 4900 C CA . GLN A 1 627 ? -29.434 -22.308 20.661 1.00 91.06 627 GLN A CA 1
ATOM 4901 C C . GLN A 1 627 ? -27.973 -22.271 20.182 1.00 91.06 627 GLN A C 1
ATOM 4903 O O . GLN A 1 627 ? -27.114 -22.983 20.702 1.00 91.06 627 GLN A O 1
ATOM 4908 N N . LEU A 1 628 ? -27.655 -21.425 19.196 1.00 92.06 628 LEU A N 1
ATOM 4909 C CA . LEU A 1 628 ? -26.285 -21.284 18.699 1.00 92.06 628 LEU A CA 1
ATOM 4910 C C . LEU A 1 628 ? -25.359 -20.612 19.715 1.00 92.06 628 LEU A C 1
ATOM 4912 O O . LEU A 1 628 ? -24.196 -20.999 19.811 1.00 92.06 628 LEU A O 1
ATOM 4916 N N . LYS A 1 629 ? -25.853 -19.638 20.486 1.00 92.62 629 LYS A N 1
ATOM 4917 C CA . LYS A 1 629 ? -25.097 -19.033 21.591 1.00 92.62 629 LYS A CA 1
ATOM 4918 C C . LYS A 1 629 ? -24.781 -20.061 22.673 1.00 92.62 629 LYS A C 1
ATOM 4920 O O . LYS A 1 629 ? -23.631 -20.142 23.091 1.00 92.62 629 LYS A O 1
ATOM 4925 N N . GLU A 1 630 ? -25.756 -20.874 23.070 1.00 91.31 630 GLU A N 1
ATOM 4926 C CA . GLU A 1 630 ? -25.560 -21.969 24.030 1.00 91.31 630 GLU A CA 1
ATOM 4927 C C . GLU A 1 630 ? -24.537 -22.984 23.518 1.00 91.31 630 GLU A C 1
ATOM 4929 O O . GLU A 1 630 ? -23.589 -23.313 24.226 1.00 91.31 630 GLU A O 1
ATOM 4934 N N . ARG A 1 631 ? -24.634 -23.385 22.245 1.00 90.69 631 ARG A N 1
ATOM 4935 C CA . ARG A 1 631 ? -23.640 -24.259 21.607 1.00 90.69 631 ARG A CA 1
ATOM 4936 C C . ARG A 1 631 ? -22.231 -23.661 21.637 1.00 90.69 631 ARG A C 1
ATOM 4938 O O . ARG A 1 631 ? -21.270 -24.386 21.888 1.00 90.69 631 ARG A O 1
ATOM 4945 N N . VAL A 1 632 ? -22.087 -22.362 21.370 1.00 91.31 632 VAL A N 1
ATOM 4946 C CA . VAL A 1 632 ? -20.787 -21.676 21.462 1.00 91.31 632 VAL A CA 1
ATOM 4947 C C . VAL A 1 632 ? -20.267 -21.685 22.902 1.00 91.31 632 VAL A C 1
ATOM 4949 O O . VAL A 1 632 ? -19.081 -21.927 23.106 1.00 91.31 632 VAL A O 1
ATOM 4952 N N . LEU A 1 633 ? -21.132 -21.490 23.899 1.00 89.81 633 LEU A N 1
ATOM 4953 C CA . LEU A 1 633 ? -20.743 -21.580 25.307 1.00 89.81 633 LEU A CA 1
ATOM 4954 C C . LEU A 1 633 ? -20.304 -22.996 25.699 1.00 89.81 633 LEU A C 1
ATOM 4956 O O . LEU A 1 633 ? -19.302 -23.116 26.394 1.00 89.81 633 LEU A O 1
ATOM 4960 N N . CYS A 1 634 ? -20.960 -24.055 25.211 1.00 86.69 634 CYS A N 1
ATOM 4961 C CA . CYS A 1 634 ? -20.496 -25.437 25.404 1.00 86.69 634 CYS A CA 1
ATOM 4962 C C . CYS A 1 634 ? -19.112 -25.658 24.778 1.00 86.69 634 CYS A C 1
ATOM 4964 O O . CYS A 1 634 ? -18.210 -26.173 25.424 1.00 86.69 634 CYS A O 1
ATOM 4966 N N . ILE A 1 635 ? -18.905 -25.176 23.550 1.00 86.06 635 ILE A N 1
ATOM 4967 C CA . ILE A 1 635 ? -17.623 -25.258 22.829 1.00 86.06 635 ILE A CA 1
ATOM 4968 C C . ILE A 1 635 ? -16.474 -24.590 23.596 1.00 86.06 635 ILE A C 1
ATOM 4970 O O . ILE A 1 635 ? -15.339 -25.069 23.540 1.00 86.06 635 ILE A O 1
ATOM 4974 N N . ILE A 1 636 ? -16.758 -23.477 24.275 1.00 83.12 636 ILE A N 1
ATOM 4975 C CA . ILE A 1 636 ? -15.786 -22.744 25.095 1.00 83.12 636 ILE A CA 1
ATOM 4976 C C . ILE A 1 636 ? -15.616 -23.421 26.469 1.00 83.12 636 ILE A C 1
ATOM 4978 O O . ILE A 1 636 ? -14.492 -23.533 26.963 1.00 83.12 636 ILE A O 1
ATOM 4982 N N . GLY A 1 637 ? -16.715 -23.888 27.067 1.00 69.44 637 GLY A N 1
ATOM 4983 C CA . GLY A 1 637 ? -16.776 -24.509 28.393 1.00 69.44 637 GLY A CA 1
ATOM 4984 C C . GLY A 1 637 ? -16.199 -25.926 28.470 1.00 69.44 637 GLY A C 1
ATOM 4985 O O . GLY A 1 637 ? -15.651 -26.285 29.508 1.00 69.44 637 GLY A O 1
ATOM 4986 N N . ASP A 1 638 ? -16.205 -26.691 27.374 1.00 54.59 638 ASP A N 1
ATOM 4987 C CA . ASP A 1 638 ? -15.625 -28.046 27.255 1.00 54.59 638 ASP A CA 1
ATOM 4988 C C . ASP A 1 638 ? -14.077 -28.055 27.237 1.00 54.59 638 ASP A C 1
ATOM 4990 O O . ASP A 1 638 ? -13.432 -28.957 26.705 1.00 54.59 638 ASP A O 1
ATOM 4994 N N . SER A 1 639 ? -13.442 -27.039 27.822 1.00 42.94 639 SER A N 1
ATOM 4995 C CA . SER A 1 639 ? -11.999 -27.007 28.094 1.00 42.94 639 SER A CA 1
ATOM 4996 C C . SER A 1 639 ? -11.621 -27.689 29.423 1.00 42.94 639 SER A C 1
ATOM 4998 O O . SER A 1 639 ? -10.445 -27.709 29.786 1.00 42.94 639 SER A O 1
ATOM 5000 N N . GLY A 1 640 ? -12.595 -28.290 30.119 1.00 38.91 640 GLY A N 1
ATOM 5001 C CA . GLY A 1 640 ? -12.402 -29.145 31.291 1.00 38.91 640 GLY A CA 1
ATOM 5002 C C . GLY A 1 640 ? -12.874 -30.577 31.039 1.00 38.91 640 GLY A C 1
ATOM 5003 O O . GLY A 1 640 ? -14.026 -30.901 31.315 1.00 38.91 640 GLY A O 1
ATOM 5004 N N . GLY A 1 641 ? -11.967 -31.417 30.541 1.00 28.22 641 GLY A N 1
ATOM 5005 C CA . GLY A 1 641 ? -12.120 -32.866 30.398 1.00 28.22 641 GLY A CA 1
ATOM 5006 C C . GLY A 1 641 ? -10.771 -33.525 30.189 1.00 28.22 641 GLY A C 1
ATOM 5007 O O . GLY A 1 641 ? -10.170 -33.249 29.127 1.00 28.22 641 GLY A O 1
#

Nearest PDB structures (foldseek):
  1miu-assembly1_A  TM=6.220E-01  e=1.172E-27  Mus musculus
  1mje-assembly1_A  TM=6.637E-01  e=7.274E-24  Mus musculus
  1iyj-assembly2_D  TM=6.468E-01  e=2.639E-21  Rattus norvegicus
  8soj-assembly1_A  TM=4.571E-01  e=2.557E-05  Escherichia coli O157:H7
  8d0k-assembly1_A  TM=4.090E-01  e=3.347E-04  Homo sapiens

Organism: Aegilops tauschii subsp. strangulata (NCBI:txid200361)